Protein AF-A0A8S1WUA6-F1 (afdb_monomer)

Nearest PDB structures (foldseek):
  6dnv-assembly2_B  TM=5.695E-01  e=2.020E-02  Neisseria meningitidis alpha14
  1gyw-assembly1_A  TM=5.043E-01  e=7.644E-03  Mus musculus
  3zy7-assembly1_B  TM=4.186E-01  e=9.380E-03  Mus musculus
  2e9g-assembly1_A  TM=4.384E-01  e=2.126E-02  Homo sapiens
  7von-assembly1_A  TM=4.170E-01  e=2.351E+00  Homo sapiens

Structure (mmCIF, N/CA/C/O backbone):
data_AF-A0A8S1WUA6-F1
#
_entry.id   AF-A0A8S1WUA6-F1
#
loop_
_atom_site.group_PDB
_atom_site.id
_atom_site.type_symbol
_atom_site.label_atom_id
_atom_site.label_alt_id
_atom_site.label_comp_id
_atom_site.label_asym_id
_atom_site.label_entity_id
_atom_site.label_seq_id
_atom_site.pdbx_PDB_ins_code
_atom_site.Cartn_x
_atom_site.Cartn_y
_atom_site.Cartn_z
_atom_site.occupancy
_atom_site.B_iso_or_equiv
_atom_site.auth_seq_id
_atom_site.auth_comp_id
_atom_site.auth_asym_id
_atom_site.auth_atom_id
_atom_site.pdbx_PDB_model_num
ATOM 1 N N . MET A 1 1 ? -24.143 -56.601 34.984 1.00 30.62 1 MET A N 1
ATOM 2 C CA . MET A 1 1 ? -23.018 -55.646 35.072 1.00 30.62 1 MET A CA 1
ATOM 3 C C . MET A 1 1 ? -23.535 -54.354 34.458 1.00 30.62 1 MET A C 1
ATOM 5 O O . MET A 1 1 ? -24.101 -54.433 33.380 1.00 30.62 1 MET A O 1
ATOM 9 N N . GLN A 1 2 ? -23.747 -53.298 35.248 1.00 29.38 2 GLN A N 1
ATOM 10 C CA . GLN A 1 2 ? -22.710 -52.379 35.759 1.00 29.38 2 GLN A CA 1
ATOM 11 C C . GLN A 1 2 ? -22.067 -51.591 34.597 1.00 29.38 2 GLN A C 1
ATOM 13 O O . GLN A 1 2 ? -21.568 -52.233 33.683 1.00 29.38 2 GLN A O 1
ATOM 18 N N . ASN A 1 3 ? -22.032 -50.253 34.576 1.00 25.86 3 ASN A N 1
ATOM 19 C CA . ASN A 1 3 ? -22.476 -49.262 35.574 1.00 25.86 3 ASN A CA 1
ATOM 20 C C . ASN A 1 3 ? -22.729 -47.878 34.922 1.00 25.86 3 ASN A C 1
ATOM 22 O O . ASN A 1 3 ? -21.936 -47.489 34.080 1.00 25.86 3 ASN A O 1
ATOM 26 N N . VAL A 1 4 ? -23.741 -47.145 35.430 1.00 23.66 4 VAL A N 1
ATOM 27 C CA . VAL A 1 4 ? -23.773 -45.671 35.682 1.00 23.66 4 VAL A CA 1
ATOM 28 C C . VAL A 1 4 ? -23.675 -44.714 34.446 1.00 23.66 4 VAL A C 1
ATOM 30 O O . VAL A 1 4 ? -22.695 -44.771 33.724 1.00 23.66 4 VAL A O 1
ATOM 33 N N . ILE A 1 5 ? -24.691 -43.907 34.039 1.00 23.02 5 ILE A N 1
ATOM 34 C CA . ILE A 1 5 ? -25.355 -42.720 34.689 1.00 23.02 5 ILE A CA 1
ATOM 35 C C . ILE A 1 5 ? -24.386 -41.502 34.748 1.00 23.02 5 ILE A C 1
ATOM 37 O O . ILE A 1 5 ? -23.259 -41.713 35.156 1.00 23.02 5 ILE A O 1
ATOM 41 N N . ILE A 1 6 ? -24.657 -40.210 34.459 1.00 26.02 6 ILE A N 1
ATOM 42 C CA . ILE A 1 6 ? -25.750 -39.339 33.917 1.00 26.02 6 ILE A CA 1
ATOM 43 C C . ILE A 1 6 ? -25.057 -37.965 33.603 1.00 26.02 6 ILE A C 1
ATOM 45 O O . ILE A 1 6 ? -24.046 -37.691 34.242 1.00 26.02 6 ILE A O 1
ATOM 49 N N . ASN A 1 7 ? -25.457 -37.041 32.710 1.00 24.53 7 ASN A N 1
ATOM 50 C CA . ASN A 1 7 ? -26.641 -36.866 31.850 1.00 24.53 7 ASN A CA 1
ATOM 51 C C . ASN A 1 7 ? -26.347 -35.942 30.632 1.00 24.53 7 ASN A C 1
ATOM 53 O O . ASN A 1 7 ? -25.248 -35.421 30.509 1.00 24.53 7 ASN A O 1
ATOM 57 N N . ALA A 1 8 ? -27.391 -35.705 29.823 1.00 27.27 8 ALA A N 1
ATOM 58 C CA . ALA A 1 8 ? -27.734 -34.506 29.031 1.00 27.27 8 ALA A CA 1
ATOM 59 C C . ALA A 1 8 ? -26.762 -33.304 28.944 1.00 27.27 8 ALA A C 1
ATOM 61 O O . ALA A 1 8 ? -26.459 -32.666 29.954 1.00 27.27 8 ALA A O 1
ATOM 62 N N . ASP A 1 9 ? -26.498 -32.877 27.703 1.00 28.05 9 ASP A N 1
ATOM 63 C CA . ASP A 1 9 ? -26.135 -31.496 27.372 1.00 28.05 9 ASP A CA 1
ATOM 64 C C . ASP A 1 9 ? -27.189 -30.524 27.932 1.00 28.05 9 ASP A C 1
ATOM 66 O O . ASP A 1 9 ? -28.366 -30.605 27.551 1.00 28.05 9 ASP A O 1
ATOM 70 N N . PRO A 1 10 ? -26.818 -29.572 28.803 1.00 28.06 10 PRO A N 1
ATOM 71 C CA . PRO A 1 10 ? -27.683 -28.453 29.092 1.00 28.06 10 PRO A CA 1
ATOM 72 C C . PRO A 1 10 ? -27.587 -27.481 27.916 1.00 28.06 10 PRO A C 1
ATOM 74 O O . PRO A 1 10 ? -26.693 -26.636 27.856 1.00 28.06 10 PRO A O 1
ATOM 77 N N . TYR A 1 11 ? -28.577 -27.542 27.022 1.00 27.39 11 TYR A N 1
ATOM 78 C CA . TYR A 1 11 ? -29.064 -26.318 26.394 1.00 27.39 11 TYR A CA 1
ATOM 79 C C . TYR A 1 11 ? -29.488 -25.372 27.522 1.00 27.39 11 TYR A C 1
ATOM 81 O O . TYR A 1 11 ? -30.620 -25.414 28.003 1.00 27.39 11 TYR A O 1
ATOM 89 N N . LEU A 1 12 ? -28.556 -24.535 27.972 1.00 25.02 12 LEU A N 1
ATOM 90 C CA . LEU A 1 12 ? -28.868 -23.359 28.761 1.00 25.02 12 LEU A CA 1
ATOM 91 C C . LEU A 1 12 ? -29.471 -22.326 27.810 1.00 25.02 12 LEU A C 1
ATOM 93 O O . LEU A 1 12 ? -28.820 -21.374 27.382 1.00 25.02 12 LEU A O 1
ATOM 97 N N . GLU A 1 13 ? -30.766 -22.506 27.532 1.00 26.58 13 GLU A N 1
ATOM 98 C CA . GLU A 1 13 ? -31.648 -21.346 27.523 1.00 26.58 13 GLU A CA 1
ATOM 99 C C . GLU A 1 13 ? -31.333 -20.561 28.800 1.00 26.58 13 GLU A C 1
ATOM 101 O O . GLU A 1 13 ? -31.572 -21.035 29.915 1.00 26.58 13 GLU A O 1
ATOM 106 N N . TYR A 1 14 ? -30.742 -19.376 28.645 1.00 28.84 14 TYR A N 1
ATOM 107 C CA . TYR A 1 14 ? -30.700 -18.416 29.735 1.00 28.84 14 TYR A CA 1
ATOM 108 C C . TYR A 1 14 ? -32.123 -17.912 29.939 1.00 28.84 14 TYR A C 1
ATOM 110 O O . TYR A 1 14 ? -32.558 -16.927 29.343 1.00 28.84 14 TYR A O 1
ATOM 118 N N . ASP A 1 15 ? -32.849 -18.656 30.765 1.00 31.20 15 ASP A N 1
ATOM 119 C CA . ASP A 1 15 ? -34.168 -18.303 31.242 1.00 31.20 15 ASP A CA 1
ATOM 120 C C . ASP A 1 15 ? -34.090 -16.949 31.964 1.00 31.20 15 ASP A C 1
ATOM 122 O O . ASP A 1 15 ? -33.546 -16.827 33.068 1.00 31.20 15 ASP A O 1
ATOM 126 N N . PHE A 1 16 ? -34.613 -15.908 31.315 1.00 34.88 16 PHE A N 1
ATOM 127 C CA . PHE A 1 16 ? -34.646 -14.545 31.850 1.00 34.88 16 PHE A CA 1
ATOM 128 C C . PHE A 1 16 ? -35.555 -14.426 33.099 1.00 34.88 16 PHE A C 1
ATOM 130 O O . PHE A 1 16 ? -35.530 -13.396 33.778 1.00 34.88 16 PHE A O 1
ATOM 137 N N . ASP A 1 17 ? -36.318 -15.467 33.462 1.00 36.62 17 ASP A N 1
ATOM 138 C CA . ASP A 1 17 ? -37.350 -15.419 34.509 1.00 36.62 17 ASP A CA 1
ATOM 139 C C . ASP A 1 17 ? -36.856 -15.480 35.969 1.00 36.62 17 ASP A C 1
ATOM 141 O O . ASP A 1 17 ? -37.678 -15.399 36.889 1.00 36.62 17 ASP A O 1
ATOM 145 N N . LYS A 1 18 ? -35.542 -15.533 36.241 1.00 38.12 18 LYS A N 1
ATOM 146 C CA . LYS A 1 18 ? -35.005 -15.367 37.616 1.00 38.12 18 LYS A CA 1
ATOM 147 C C . LYS A 1 18 ? -34.599 -13.944 38.001 1.00 38.12 18 LYS A C 1
ATOM 149 O O . LYS A 1 18 ? -34.001 -13.745 39.055 1.00 38.12 18 LYS A O 1
ATOM 154 N N . CYS A 1 19 ? -35.037 -12.951 37.229 1.00 41.47 19 CYS A N 1
ATOM 155 C CA . CYS A 1 19 ? -35.165 -11.576 37.711 1.00 41.47 19 CYS A CA 1
ATOM 156 C C . CYS A 1 19 ? -36.524 -10.980 37.305 1.00 41.47 19 CYS A C 1
ATOM 158 O O . CYS A 1 19 ? -36.606 -10.005 36.557 1.00 41.47 19 CYS A O 1
ATOM 160 N N . LYS A 1 20 ? -37.623 -11.585 37.786 1.00 34.22 20 LYS A N 1
ATOM 161 C CA . LYS A 1 20 ? -38.968 -11.029 37.590 1.00 34.22 20 LYS A CA 1
ATOM 162 C C . LYS A 1 20 ? -39.120 -9.697 38.313 1.00 34.22 20 LYS A C 1
ATOM 164 O O . LYS A 1 20 ? -39.279 -9.639 39.530 1.00 34.22 20 LYS A O 1
ATOM 169 N N . PHE A 1 21 ? -39.143 -8.626 37.526 1.00 39.28 21 PHE A N 1
ATOM 170 C CA . PHE A 1 21 ? -39.659 -7.330 37.944 1.00 39.28 21 PHE A CA 1
ATOM 171 C C . PHE A 1 21 ? -41.183 -7.414 38.095 1.00 39.28 21 PHE A C 1
ATOM 173 O O . PHE A 1 21 ? -41.935 -7.103 37.170 1.00 39.28 21 PHE A O 1
ATOM 180 N N . GLU A 1 22 ? -41.654 -7.856 39.259 1.00 35.84 22 GLU A N 1
ATOM 181 C CA . GLU A 1 22 ? -43.079 -7.806 39.578 1.00 35.84 22 GLU A CA 1
ATOM 182 C C . GLU A 1 22 ? -43.510 -6.356 39.853 1.00 35.84 22 GLU A C 1
ATOM 184 O O . GLU A 1 22 ? -43.130 -5.736 40.847 1.00 35.84 22 GLU A O 1
ATOM 189 N N . ASN A 1 23 ? -44.311 -5.802 38.940 1.00 35.84 23 ASN A N 1
ATOM 190 C CA . ASN A 1 23 ? -44.866 -4.454 39.049 1.00 35.84 23 ASN A CA 1
ATOM 191 C C . ASN A 1 23 ? -45.978 -4.395 40.108 1.00 35.84 23 ASN A C 1
ATOM 193 O O . ASN A 1 23 ? -47.156 -4.596 39.802 1.00 35.84 23 ASN A O 1
ATOM 197 N N . TYR A 1 24 ? -45.626 -4.043 41.343 1.00 37.75 24 TYR A N 1
ATOM 198 C CA . TYR A 1 24 ? -46.603 -3.746 42.391 1.00 37.75 24 TYR A CA 1
ATOM 199 C C . TYR A 1 24 ? -47.052 -2.275 42.353 1.00 37.75 24 TYR A C 1
ATOM 201 O O . TYR A 1 24 ? -46.513 -1.415 43.045 1.00 37.75 24 TYR A O 1
ATOM 209 N N . GLY A 1 25 ? -48.117 -2.009 41.590 1.00 36.50 25 GLY A N 1
ATOM 210 C CA . GLY A 1 25 ? -48.962 -0.819 41.756 1.00 36.50 25 GLY A CA 1
ATOM 211 C C . GLY A 1 25 ? -48.644 0.406 40.887 1.00 36.50 25 GLY A C 1
ATOM 212 O O . GLY A 1 25 ? -47.683 0.456 40.128 1.00 36.50 25 GLY A O 1
ATOM 213 N N . ILE A 1 26 ? -49.516 1.415 41.007 1.00 43.50 26 ILE A N 1
ATOM 214 C CA . ILE A 1 26 ? -49.618 2.602 40.127 1.00 43.50 26 ILE A CA 1
ATOM 215 C C . ILE A 1 26 ? -48.430 3.585 40.266 1.00 43.50 26 ILE A C 1
ATOM 217 O O . ILE A 1 26 ? -48.270 4.485 39.445 1.00 43.50 26 ILE A O 1
ATOM 221 N N . PHE A 1 27 ? -47.554 3.389 41.256 1.00 41.19 27 PHE A N 1
ATOM 222 C CA . PHE A 1 27 ? -46.320 4.156 41.438 1.00 41.19 27 PHE A CA 1
ATOM 223 C C . PHE A 1 27 ? -45.140 3.188 41.583 1.00 41.19 27 PHE A C 1
ATOM 225 O O . PHE A 1 27 ? -44.935 2.608 42.646 1.00 41.19 27 PHE A O 1
ATOM 232 N N . ALA A 1 28 ? -44.397 2.985 40.493 1.00 35.66 28 ALA A N 1
ATOM 233 C CA . ALA A 1 28 ? -43.352 1.969 40.411 1.00 35.66 28 ALA A CA 1
ATOM 234 C C . ALA A 1 28 ? -42.162 2.252 41.349 1.00 35.66 28 ALA A C 1
ATOM 236 O O . ALA A 1 28 ? -41.517 3.298 41.258 1.00 35.66 28 ALA A O 1
ATOM 237 N N . TYR A 1 29 ? -41.822 1.267 42.182 1.00 37.81 29 TYR A N 1
ATOM 238 C CA . TYR A 1 29 ? -40.581 1.204 42.956 1.00 37.81 29 TYR A CA 1
ATOM 239 C C . TYR A 1 29 ? -39.912 -0.160 42.723 1.00 37.81 29 TYR A C 1
ATOM 241 O O . TYR A 1 29 ? -40.578 -1.190 42.778 1.00 37.81 29 TYR A O 1
ATOM 249 N N . GLN A 1 30 ? -38.599 -0.173 42.473 1.00 36.94 30 GLN A N 1
ATOM 250 C CA . GLN A 1 30 ? -37.789 -1.389 42.311 1.00 36.94 30 GLN A CA 1
ATOM 251 C C . GLN A 1 30 ? -36.869 -1.600 43.522 1.00 36.94 30 GLN A C 1
ATOM 253 O O . GLN A 1 30 ? -36.256 -0.651 44.010 1.00 36.94 30 GLN A O 1
ATOM 258 N N . TYR A 1 31 ? -36.713 -2.857 43.945 1.00 36.81 31 TYR A N 1
ATOM 259 C CA . TYR A 1 31 ? -35.700 -3.304 44.906 1.00 36.81 31 TYR A CA 1
ATOM 260 C C . TYR A 1 31 ? -34.967 -4.530 44.341 1.00 36.81 31 TYR A C 1
ATOM 262 O O . TYR A 1 31 ? -35.611 -5.449 43.843 1.00 36.81 31 TYR A O 1
ATOM 270 N N . ASN A 1 32 ? -33.633 -4.558 44.439 1.00 40.50 32 ASN A N 1
ATOM 271 C CA . ASN A 1 32 ? -32.806 -5.678 43.973 1.00 40.50 32 ASN A CA 1
ATOM 272 C C . ASN A 1 32 ? -32.499 -6.666 45.109 1.00 40.50 32 ASN A C 1
ATOM 274 O O . ASN A 1 32 ? -32.081 -6.258 46.192 1.00 40.50 32 ASN A O 1
ATOM 278 N N . LEU A 1 33 ? -32.622 -7.966 44.822 1.00 44.16 33 LEU A N 1
ATOM 279 C CA . LEU A 1 33 ? -32.287 -9.078 45.721 1.00 44.16 33 LEU A CA 1
ATOM 280 C C . LEU A 1 33 ? -31.451 -10.141 44.982 1.00 44.16 33 LEU A C 1
ATOM 282 O O . LEU A 1 33 ? -31.958 -11.191 44.598 1.00 44.16 33 LEU A O 1
ATOM 286 N N . CYS A 1 34 ? -30.152 -9.887 44.802 1.00 43.84 34 CYS A N 1
ATOM 287 C CA . CYS A 1 34 ? -29.194 -10.882 44.300 1.00 43.84 34 CYS A CA 1
ATOM 288 C C . CYS A 1 34 ? -27.909 -10.860 45.140 1.00 43.84 34 CYS A C 1
ATOM 290 O O . CYS A 1 34 ? -27.338 -9.794 45.363 1.00 43.84 34 CYS A O 1
ATOM 292 N N . GLN A 1 35 ? -27.443 -12.030 45.588 1.00 46.53 35 GLN A N 1
ATOM 293 C CA . GLN A 1 35 ? -26.108 -12.187 46.176 1.00 46.53 35 GLN A CA 1
ATOM 294 C C . GLN A 1 35 ? -25.085 -12.453 45.064 1.00 46.53 35 GLN A C 1
ATOM 296 O O . GLN A 1 35 ? -25.367 -13.207 44.135 1.00 46.53 35 GLN A O 1
ATOM 301 N N . ILE A 1 36 ? -23.917 -11.815 45.157 1.00 51.16 36 ILE A N 1
ATOM 302 C CA . ILE A 1 36 ? -22.863 -11.828 44.133 1.00 51.16 36 ILE A CA 1
ATOM 303 C C . ILE A 1 36 ? -21.579 -12.350 44.782 1.00 51.16 36 ILE A C 1
ATOM 305 O O . ILE A 1 36 ? -21.123 -11.770 45.767 1.00 51.16 36 ILE A O 1
ATOM 309 N N . ASN A 1 37 ? -20.987 -13.402 44.215 1.00 53.69 37 ASN A N 1
ATOM 310 C CA . ASN A 1 37 ? -19.706 -13.965 44.647 1.00 53.69 37 ASN A CA 1
ATOM 311 C C . ASN A 1 37 ? -18.632 -13.708 43.581 1.00 53.69 37 ASN A C 1
ATOM 313 O O . ASN A 1 37 ? -18.896 -13.769 42.381 1.00 53.69 37 ASN A O 1
ATOM 317 N N . LYS A 1 38 ? -17.408 -13.405 44.021 1.00 54.59 38 LYS A N 1
ATOM 318 C CA . LYS A 1 38 ? -16.283 -13.077 43.136 1.00 54.59 38 LYS A CA 1
ATOM 319 C C . LYS A 1 38 ? -15.635 -14.365 42.583 1.00 54.59 38 LYS A C 1
ATOM 321 O O . LYS A 1 38 ? -15.336 -15.230 43.400 1.00 54.59 38 LYS A O 1
ATOM 326 N N . PRO A 1 39 ? -15.404 -14.499 41.262 1.00 63.31 39 PRO A N 1
ATOM 327 C CA . PRO A 1 39 ? -14.645 -15.617 40.693 1.00 63.31 39 PRO A CA 1
ATOM 328 C C . PRO A 1 39 ? -13.142 -15.530 41.016 1.00 63.31 39 PRO A C 1
ATOM 330 O O . PRO A 1 39 ? -12.613 -14.442 41.270 1.00 63.31 39 PRO A O 1
ATOM 333 N N . ASP A 1 40 ? -12.463 -16.677 40.986 1.00 63.53 40 ASP A N 1
ATOM 334 C CA . ASP A 1 40 ? -11.039 -16.812 41.318 1.00 63.53 40 ASP A CA 1
ATOM 335 C C . ASP A 1 40 ? -10.114 -16.114 40.307 1.00 63.53 40 ASP A C 1
ATOM 337 O O . ASP A 1 40 ? -10.484 -15.862 39.160 1.00 63.53 40 ASP A O 1
ATOM 341 N N . ASN A 1 41 ? -8.916 -15.737 40.770 1.00 65.81 41 ASN A N 1
ATOM 342 C CA . ASN A 1 41 ? -7.891 -14.970 40.038 1.00 65.81 41 ASN A CA 1
ATOM 343 C C . ASN A 1 41 ? -8.382 -13.666 39.371 1.00 65.81 41 ASN A C 1
ATOM 345 O O . ASN A 1 41 ? -7.683 -13.040 38.572 1.00 65.81 41 ASN A O 1
ATOM 349 N N . CYS A 1 42 ? -9.555 -13.189 39.785 1.00 62.12 42 CYS A N 1
ATOM 350 C CA . CYS A 1 42 ? -10.182 -11.993 39.266 1.00 62.12 42 CYS A CA 1
ATOM 351 C C . CYS A 1 42 ? -9.864 -10.757 40.117 1.00 62.12 42 CYS A C 1
ATOM 353 O O . CYS A 1 42 ? -10.093 -10.743 41.329 1.00 62.12 42 CYS A O 1
ATOM 355 N N . LYS A 1 43 ? -9.433 -9.665 39.484 1.00 62.22 43 LYS A N 1
ATOM 356 C CA . LYS A 1 43 ? -9.240 -8.333 40.082 1.00 62.22 43 LYS A CA 1
ATOM 357 C C . LYS A 1 43 ? -10.583 -7.595 40.174 1.00 62.22 43 LYS A C 1
ATOM 359 O O . LYS A 1 43 ? -10.955 -7.180 41.276 1.00 62.22 43 LYS A O 1
ATOM 364 N N . VAL A 1 44 ? -11.359 -7.546 39.081 1.00 57.69 44 VAL A N 1
ATOM 365 C CA . VAL A 1 44 ? -12.678 -6.873 38.981 1.00 57.69 44 VAL A CA 1
ATOM 366 C C . VAL A 1 44 ? -13.735 -7.791 38.357 1.00 57.69 44 VAL A C 1
ATOM 368 O O . VAL A 1 44 ? -13.535 -8.303 37.259 1.00 57.69 44 VAL A O 1
ATOM 371 N N . SER A 1 45 ? -14.880 -7.953 39.029 1.00 55.50 45 SER A N 1
ATOM 372 C CA . SER A 1 45 ? -15.970 -8.860 38.631 1.00 55.50 45 SER A CA 1
ATOM 373 C C . SER A 1 45 ? -17.344 -8.188 38.635 1.00 55.50 45 SER A C 1
ATOM 375 O O . SER A 1 45 ? -17.630 -7.389 39.529 1.00 55.50 45 SER A O 1
ATOM 377 N N . PHE A 1 46 ? -18.237 -8.606 37.738 1.00 48.25 46 PHE A N 1
ATOM 378 C CA . PHE A 1 46 ? -19.642 -8.191 37.703 1.00 48.25 46 PHE A CA 1
ATOM 379 C C . PHE A 1 46 ? -20.546 -9.429 37.614 1.00 48.25 46 PHE A C 1
ATOM 381 O O . PHE A 1 46 ? -20.389 -10.232 36.705 1.00 48.25 46 PHE A O 1
ATOM 388 N N . VAL A 1 47 ? -21.476 -9.597 38.566 1.00 56.59 47 VAL A N 1
ATOM 389 C CA . VAL A 1 47 ? -22.465 -10.704 38.600 1.00 56.59 47 VAL A CA 1
ATOM 390 C C . VAL A 1 47 ? -21.815 -12.083 38.349 1.00 56.59 47 VAL A C 1
ATOM 392 O O . VAL A 1 47 ? -22.161 -12.804 37.422 1.00 56.59 47 VAL A O 1
ATOM 395 N N . ASN A 1 48 ? -20.828 -12.429 39.183 1.00 55.19 48 ASN A N 1
ATOM 396 C CA . ASN A 1 48 ? -20.016 -13.659 39.135 1.00 55.19 48 ASN A CA 1
ATOM 397 C C . ASN A 1 48 ? -19.117 -13.847 37.889 1.00 55.19 48 ASN A C 1
ATOM 399 O O . ASN A 1 48 ? -18.402 -14.843 37.818 1.00 55.19 48 ASN A O 1
ATOM 403 N N . ILE A 1 49 ? -19.091 -12.904 36.944 1.00 54.16 49 ILE A N 1
ATOM 404 C CA . ILE A 1 49 ? -18.252 -12.948 35.736 1.00 54.16 49 ILE A CA 1
ATOM 405 C C . ILE A 1 49 ? -17.003 -12.084 35.952 1.00 54.16 49 ILE A C 1
ATOM 407 O O . ILE A 1 49 ? -17.109 -10.967 36.475 1.00 54.16 49 ILE A O 1
ATOM 411 N N . CYS A 1 50 ? -15.817 -12.571 35.569 1.00 56.69 50 CYS A N 1
ATOM 412 C CA . CYS A 1 50 ? -14.608 -11.753 35.638 1.00 56.69 50 CYS A CA 1
ATOM 413 C C . CYS A 1 50 ? -14.518 -10.769 34.464 1.00 56.69 50 CYS A C 1
ATOM 415 O O . CYS A 1 50 ? -14.969 -11.059 33.359 1.00 56.69 50 CYS A O 1
ATOM 417 N N . GLN A 1 51 ? -13.965 -9.583 34.713 1.00 64.50 51 GLN A N 1
ATOM 418 C CA . GLN A 1 51 ? -13.745 -8.536 33.706 1.00 64.50 51 GLN A CA 1
ATOM 419 C C . GLN A 1 51 ? -12.277 -8.103 33.629 1.00 64.50 51 GLN A C 1
ATOM 421 O O . GLN A 1 51 ? -11.817 -7.688 32.574 1.00 64.50 51 GLN A O 1
ATOM 426 N N . ILE A 1 52 ? -11.544 -8.182 34.744 1.00 59.12 52 ILE A N 1
ATOM 427 C CA . ILE A 1 52 ? -10.110 -7.877 34.819 1.00 59.12 52 ILE A CA 1
ATOM 428 C C . ILE A 1 52 ? -9.473 -8.915 35.735 1.00 59.12 52 ILE A C 1
ATOM 430 O O . ILE A 1 52 ? -9.918 -9.058 36.876 1.00 59.12 52 ILE A O 1
ATOM 434 N N . CYS A 1 53 ? -8.444 -9.605 35.259 1.00 66.12 53 CYS A N 1
ATOM 435 C CA . CYS A 1 53 ? -7.687 -10.604 36.011 1.00 66.12 53 CYS A CA 1
ATOM 436 C C . CYS A 1 53 ? -6.587 -9.963 36.876 1.00 66.12 53 CYS A C 1
ATOM 438 O O . CYS A 1 53 ? -6.322 -8.762 36.768 1.00 66.12 53 CYS A O 1
ATOM 440 N N . TYR A 1 54 ? -5.985 -10.729 37.790 1.00 69.81 54 TYR A N 1
ATOM 441 C CA . TYR A 1 54 ? -4.732 -10.301 38.422 1.00 69.81 54 TYR A CA 1
ATOM 442 C C . TYR A 1 54 ? -3.582 -10.298 37.409 1.00 69.81 54 TYR A C 1
ATOM 444 O O . TYR A 1 54 ? -3.670 -10.893 36.339 1.00 69.81 54 TYR A O 1
ATOM 452 N N . ASP A 1 55 ? -2.518 -9.582 37.753 1.00 58.53 55 ASP A N 1
ATOM 453 C CA . ASP A 1 55 ? -1.360 -9.406 36.883 1.00 58.53 55 ASP A CA 1
ATOM 454 C C . ASP A 1 55 ? -0.716 -10.795 36.616 1.00 58.53 55 ASP A C 1
ATOM 456 O O . ASP A 1 55 ? -0.655 -11.619 37.532 1.00 58.53 55 ASP A O 1
ATOM 460 N N . ASN A 1 56 ? -0.302 -11.061 35.366 1.00 63.03 56 ASN A N 1
ATOM 461 C CA . ASN A 1 56 ? 0.102 -12.366 34.791 1.00 63.03 56 ASN A CA 1
ATOM 462 C C . ASN A 1 56 ? -1.038 -13.321 34.347 1.00 63.03 56 ASN A C 1
ATOM 464 O O . ASN A 1 56 ? -0.763 -14.484 34.038 1.00 63.03 56 ASN A O 1
ATOM 468 N N . TYR A 1 57 ? -2.294 -12.857 34.289 1.00 67.06 57 TYR A N 1
ATOM 469 C CA . TYR A 1 57 ? -3.444 -13.622 33.778 1.00 67.06 57 TYR A CA 1
ATOM 470 C C . TYR A 1 57 ? -4.236 -12.833 32.718 1.00 67.06 57 TYR A C 1
ATOM 472 O O . TYR A 1 57 ? -4.501 -11.641 32.886 1.00 67.06 57 TYR A O 1
ATOM 480 N N . GLU A 1 58 ? -4.680 -13.506 31.656 1.00 66.50 58 GLU A N 1
ATOM 481 C CA . GLU A 1 58 ? -5.563 -12.984 30.606 1.00 66.50 58 GLU A CA 1
ATOM 482 C C . GLU A 1 58 ? -6.987 -13.558 30.686 1.00 66.50 58 GLU A C 1
ATOM 484 O O . GLU A 1 58 ? -7.251 -14.569 31.339 1.00 66.50 58 GLU A O 1
ATOM 489 N N . LEU A 1 59 ? -7.938 -12.888 30.030 1.00 64.50 59 LEU A N 1
ATOM 490 C CA . LEU A 1 59 ? -9.351 -13.258 30.064 1.00 64.50 59 LEU A CA 1
ATOM 491 C C . LEU A 1 59 ? -9.695 -14.203 28.901 1.00 64.50 59 LEU A C 1
ATOM 493 O O . LEU A 1 59 ? -9.793 -13.784 27.749 1.00 64.50 59 LEU A O 1
ATOM 497 N N . SER A 1 60 ? -9.939 -15.474 29.217 1.00 60.94 60 SER A N 1
ATOM 498 C CA . SER A 1 60 ? -10.417 -16.483 28.267 1.00 60.94 60 SER A CA 1
ATOM 499 C C . SER A 1 60 ? -11.811 -16.144 27.717 1.00 60.94 60 SER A C 1
ATOM 501 O O . SER A 1 60 ?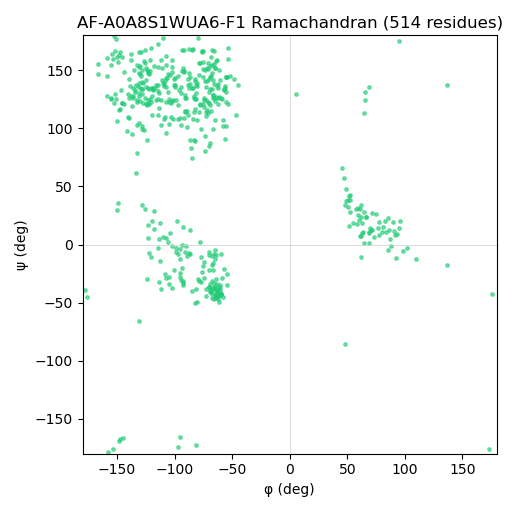 -12.601 -15.461 28.371 1.00 60.94 60 SER A O 1
ATOM 503 N N . GLN A 1 61 ? -12.175 -16.718 26.563 1.00 57.81 61 GLN A N 1
ATOM 504 C CA . GLN A 1 61 ? -13.496 -16.570 25.924 1.00 57.81 61 GLN A CA 1
ATOM 505 C C . GLN A 1 61 ? -14.678 -16.930 26.851 1.00 57.81 61 GLN A C 1
ATOM 507 O O . GLN A 1 61 ? -15.772 -16.390 26.702 1.00 57.81 61 GLN A O 1
ATOM 512 N N . ASN A 1 62 ? -14.448 -17.785 27.855 1.00 56.25 62 ASN A N 1
ATOM 513 C CA . ASN A 1 62 ? -15.434 -18.148 28.880 1.00 56.25 62 ASN A CA 1
ATOM 514 C C . ASN A 1 62 ? -15.464 -17.183 30.092 1.00 56.25 62 ASN A C 1
ATOM 516 O O . ASN A 1 62 ? -16.077 -17.496 31.111 1.00 56.25 62 ASN A O 1
ATOM 520 N N . ASN A 1 63 ? -14.816 -16.015 30.001 1.00 62.19 63 ASN A N 1
ATOM 521 C CA . ASN A 1 63 ? -14.649 -15.011 31.066 1.00 62.19 63 ASN A CA 1
ATOM 522 C C . ASN A 1 63 ? -13.974 -15.541 32.351 1.00 62.19 63 ASN A C 1
ATOM 524 O O . ASN A 1 63 ? -14.245 -15.069 33.460 1.00 62.19 63 ASN A O 1
ATOM 528 N N . LEU A 1 64 ? -13.089 -16.526 32.183 1.00 61.47 64 LEU A N 1
ATOM 529 C CA . LEU A 1 64 ? -12.210 -17.076 33.214 1.00 61.47 64 LEU A CA 1
ATOM 530 C C . LEU A 1 64 ? -10.788 -16.550 33.008 1.00 61.47 64 LEU A C 1
ATOM 532 O O . LEU A 1 64 ? -10.360 -16.368 31.871 1.00 61.47 64 LEU A O 1
ATOM 536 N N . CYS A 1 65 ? -10.059 -16.336 34.099 1.00 68.50 65 CYS A N 1
ATOM 537 C CA . CYS A 1 65 ? -8.670 -15.889 34.054 1.00 68.50 65 CYS A CA 1
ATOM 538 C C . CYS A 1 65 ? -7.726 -17.078 33.840 1.00 68.50 65 CYS A C 1
ATOM 540 O O . CYS A 1 65 ? -7.623 -17.938 34.714 1.00 68.50 65 CYS A O 1
ATOM 542 N N . ILE A 1 66 ? -7.051 -17.115 32.692 1.00 67.62 66 ILE A N 1
ATOM 543 C CA . ILE A 1 66 ? -6.021 -18.103 32.324 1.00 67.62 66 ILE A CA 1
ATOM 544 C C . ILE A 1 66 ? -4.637 -17.427 32.361 1.00 67.62 66 ILE A C 1
ATOM 546 O O . ILE A 1 66 ? -4.585 -16.202 32.266 1.00 67.62 66 ILE A O 1
ATOM 550 N N . PRO A 1 67 ? -3.525 -18.150 32.575 1.00 65.31 67 PRO A N 1
ATOM 551 C CA . PRO A 1 67 ? -2.200 -17.527 32.637 1.00 65.31 67 PRO A CA 1
ATOM 552 C C . PRO A 1 67 ? -1.742 -17.004 31.258 1.00 65.31 67 PRO A C 1
ATOM 554 O O . PRO A 1 67 ? -2.229 -17.463 30.225 1.00 65.31 67 PRO A O 1
ATOM 557 N N . GLN A 1 68 ? -0.870 -15.991 31.252 1.00 67.12 68 GLN A N 1
ATOM 558 C CA . GLN A 1 68 ? -0.402 -15.314 30.032 1.00 67.12 68 GLN A CA 1
ATOM 559 C C . GLN A 1 68 ? 0.862 -15.946 29.452 1.00 67.12 68 GLN A C 1
ATOM 561 O O . GLN A 1 68 ? 1.932 -15.770 30.022 1.00 67.12 68 GLN A O 1
ATOM 566 N N . CYS A 1 69 ? 0.786 -16.533 28.263 1.00 67.25 69 CYS A N 1
ATOM 567 C CA . CYS A 1 69 ? 1.968 -17.118 27.639 1.00 67.25 69 CYS A CA 1
ATOM 568 C C . CYS A 1 69 ? 3.008 -16.083 27.166 1.00 67.25 69 CYS A C 1
ATOM 570 O O . CYS A 1 69 ? 2.639 -15.044 26.615 1.00 67.25 69 CYS A O 1
ATOM 572 N N . GLY A 1 70 ? 4.298 -16.398 27.308 1.00 65.56 70 GLY A N 1
ATOM 573 C CA . GLY A 1 70 ? 5.418 -15.574 26.830 1.00 65.56 70 GLY A CA 1
ATOM 574 C C . GLY A 1 70 ? 5.909 -14.543 27.853 1.00 65.56 70 GLY A C 1
ATOM 575 O O . GLY A 1 70 ? 6.544 -13.555 27.482 1.00 65.56 70 GLY A O 1
ATOM 576 N N . ASN A 1 71 ? 5.601 -14.732 29.138 1.00 69.50 71 ASN A N 1
ATOM 577 C CA . ASN A 1 71 ? 5.994 -13.842 30.234 1.00 69.50 71 ASN A CA 1
ATOM 578 C C . ASN A 1 71 ? 7.264 -14.315 30.986 1.00 69.50 71 ASN A C 1
ATOM 580 O O . ASN A 1 71 ? 7.794 -13.580 31.824 1.00 69.50 71 ASN A O 1
ATOM 584 N N . GLY A 1 72 ? 7.763 -15.520 30.685 1.00 65.75 72 GLY A N 1
ATOM 585 C CA . GLY A 1 72 ? 8.932 -16.149 31.308 1.00 65.75 72 GLY A CA 1
ATOM 586 C C . GLY A 1 72 ? 8.673 -16.891 32.627 1.00 65.75 72 GLY A C 1
ATOM 587 O O . GLY A 1 72 ? 9.633 -17.239 33.319 1.00 65.75 72 GLY A O 1
ATOM 588 N N . ILE A 1 73 ? 7.414 -17.120 33.015 1.00 69.69 73 ILE A N 1
ATOM 589 C CA . ILE A 1 73 ? 7.020 -17.738 34.291 1.00 69.69 73 ILE A CA 1
ATOM 590 C C . ILE A 1 73 ? 6.008 -18.854 34.027 1.00 69.69 73 ILE A C 1
ATOM 592 O O . ILE A 1 73 ? 4.832 -18.577 33.844 1.00 69.69 73 ILE A O 1
ATOM 596 N N . ILE A 1 74 ? 6.448 -20.112 34.118 1.00 66.12 74 ILE A N 1
ATOM 597 C CA . ILE A 1 74 ? 5.579 -21.292 33.965 1.00 66.12 74 ILE A CA 1
ATOM 598 C C . ILE A 1 74 ? 4.612 -21.416 35.159 1.00 66.12 74 ILE A C 1
ATOM 600 O O . ILE A 1 74 ? 5.044 -21.573 36.307 1.00 66.12 74 ILE A O 1
ATOM 604 N N . GLN A 1 75 ? 3.308 -21.388 34.884 1.00 72.31 75 GLN A N 1
ATOM 605 C CA . GLN A 1 75 ? 2.202 -21.520 35.843 1.00 72.31 75 GLN A CA 1
ATOM 606 C C . GLN A 1 75 ? 1.445 -22.858 35.682 1.00 72.31 75 GLN A C 1
ATOM 608 O O . GLN A 1 75 ? 1.746 -23.661 34.805 1.00 72.31 75 GLN A O 1
ATOM 613 N N . GLU A 1 76 ? 0.439 -23.126 36.531 1.00 56.34 76 GLU A N 1
ATOM 614 C CA . GLU A 1 76 ? -0.229 -24.446 36.656 1.00 56.34 76 GLU A CA 1
ATOM 615 C C . GLU A 1 76 ? -0.919 -24.996 35.382 1.00 56.34 76 GLU A C 1
ATOM 617 O O . GLU A 1 76 ? -1.342 -26.153 35.383 1.00 56.34 76 GLU A O 1
ATOM 622 N N . TYR A 1 77 ? -1.025 -24.210 34.303 1.00 61.12 77 TYR A N 1
ATOM 623 C CA . TYR A 1 77 ? -1.646 -24.608 33.029 1.00 61.12 77 TYR A CA 1
ATOM 624 C C . TYR A 1 77 ? -0.723 -24.469 31.803 1.00 61.12 77 TYR A C 1
ATOM 626 O O . TYR A 1 77 ? -1.178 -24.681 30.680 1.00 61.12 77 TYR A O 1
ATOM 634 N N . GLU A 1 78 ? 0.554 -24.132 31.993 1.00 67.31 78 GLU A N 1
ATOM 635 C CA . GLU A 1 78 ? 1.510 -23.872 30.907 1.00 67.31 78 GLU A CA 1
ATOM 636 C C . GLU A 1 78 ? 2.515 -25.027 30.787 1.00 67.31 78 GLU A C 1
ATOM 638 O O . GLU A 1 78 ? 3.027 -25.528 31.789 1.00 67.31 78 GLU A O 1
ATOM 643 N N . ILE A 1 79 ? 2.794 -25.481 29.559 1.00 67.38 79 ILE A N 1
ATOM 644 C CA . ILE A 1 79 ? 3.753 -26.577 29.305 1.00 67.38 79 ILE A CA 1
ATOM 645 C C . ILE A 1 79 ? 5.159 -26.018 29.038 1.00 67.38 79 ILE A C 1
ATOM 647 O O . ILE A 1 79 ? 6.157 -26.639 29.405 1.00 67.38 79 ILE A O 1
ATOM 651 N N . CYS A 1 80 ? 5.228 -24.842 28.419 1.00 68.38 80 CYS A N 1
ATOM 652 C CA . CYS A 1 80 ? 6.440 -24.087 28.141 1.00 68.38 80 CYS A CA 1
ATOM 653 C C . CYS A 1 80 ? 6.126 -22.584 28.159 1.00 68.38 80 CYS A C 1
ATOM 655 O O . CYS A 1 80 ? 4.979 -22.195 27.955 1.00 68.38 80 CYS A O 1
ATOM 657 N N . ASP A 1 81 ? 7.153 -21.767 28.385 1.00 70.00 81 ASP A N 1
ATOM 658 C CA . ASP A 1 81 ? 7.166 -20.318 28.166 1.00 70.00 81 ASP A CA 1
ATOM 659 C C . ASP A 1 81 ? 8.628 -19.929 27.884 1.00 70.00 81 ASP A C 1
ATOM 661 O O . ASP A 1 81 ? 9.515 -20.239 28.685 1.00 70.00 81 ASP A O 1
ATOM 665 N N . ASP A 1 82 ? 8.895 -19.321 26.730 1.00 67.50 82 ASP A N 1
ATOM 666 C CA . ASP A 1 82 ? 10.226 -18.904 26.265 1.00 67.50 82 ASP A CA 1
ATOM 667 C C . ASP A 1 82 ? 10.336 -17.382 26.069 1.00 67.50 82 ASP A C 1
ATOM 669 O O . ASP A 1 82 ? 11.154 -16.892 25.283 1.00 67.50 82 ASP A O 1
ATOM 673 N N . VAL A 1 83 ? 9.548 -16.618 26.840 1.00 71.62 83 VAL A N 1
ATOM 674 C CA . VAL A 1 83 ? 9.548 -15.141 26.870 1.00 71.62 83 VAL A CA 1
ATOM 675 C C . VAL A 1 83 ? 9.120 -14.514 25.530 1.00 71.62 83 VAL A C 1
ATOM 677 O O . VAL A 1 83 ? 9.272 -13.310 25.315 1.00 71.62 83 VAL A O 1
ATOM 680 N N . ASN A 1 84 ? 8.601 -15.313 24.595 1.00 63.88 84 ASN A N 1
ATOM 681 C CA . ASN A 1 84 ? 8.178 -14.833 23.291 1.00 63.88 84 ASN A CA 1
ATOM 682 C C . ASN A 1 84 ? 6.934 -15.591 22.774 1.00 63.88 84 ASN A C 1
ATOM 684 O O . ASN A 1 84 ? 6.167 -16.166 23.545 1.00 63.88 84 ASN A O 1
ATOM 688 N N . SER A 1 85 ? 6.611 -15.447 21.490 1.00 66.25 85 SER A N 1
ATOM 689 C CA . SER A 1 85 ? 5.444 -16.085 20.852 1.00 66.25 85 SER A CA 1
ATOM 690 C C . SER A 1 85 ? 5.705 -16.365 19.369 1.00 66.25 85 SER A C 1
ATOM 692 O O . SER A 1 85 ? 4.794 -16.300 18.537 1.00 66.25 85 SER A O 1
ATOM 694 N N . LEU A 1 86 ? 6.968 -16.605 19.021 1.00 61.88 86 LEU A N 1
ATOM 695 C CA . LEU A 1 86 ? 7.385 -16.969 17.681 1.00 61.88 86 LEU A CA 1
ATOM 696 C C . LEU A 1 86 ? 6.943 -18.401 17.385 1.00 61.88 86 LEU A C 1
ATOM 698 O O . LEU A 1 86 ? 6.744 -19.241 18.258 1.00 61.88 86 LEU A O 1
ATOM 702 N N . GLN A 1 87 ? 6.723 -18.672 16.107 1.00 56.94 87 GLN A N 1
ATOM 703 C CA . GLN A 1 87 ? 6.419 -20.018 15.664 1.00 56.94 87 GLN A CA 1
ATOM 704 C C . GLN A 1 87 ? 7.745 -20.734 15.372 1.00 56.94 87 GLN A C 1
ATOM 706 O O . GLN A 1 87 ? 8.620 -20.155 14.732 1.00 56.94 87 GLN A O 1
ATOM 711 N N . PHE A 1 88 ? 7.857 -21.999 15.791 1.00 61.81 88 PHE A N 1
ATOM 712 C CA . PHE A 1 88 ? 8.951 -22.925 15.465 1.00 61.81 88 PHE A CA 1
ATOM 713 C C . PHE A 1 88 ? 10.298 -22.756 16.210 1.00 61.81 88 PHE A C 1
ATOM 715 O O . PHE A 1 88 ? 11.245 -23.473 15.883 1.00 61.81 88 PHE A O 1
ATOM 722 N N . ASP A 1 89 ? 10.405 -21.903 17.236 1.00 62.28 89 ASP A N 1
ATOM 723 C CA . ASP A 1 89 ? 11.639 -21.712 18.029 1.00 62.28 89 ASP A CA 1
ATOM 724 C C . ASP A 1 89 ? 11.733 -22.604 19.289 1.00 62.28 89 ASP A C 1
ATOM 726 O O . ASP A 1 89 ? 12.820 -23.085 19.636 1.00 62.28 89 ASP A O 1
ATOM 730 N N . GLY A 1 90 ? 10.597 -22.874 19.936 1.00 64.44 90 GLY A N 1
ATOM 731 C CA . GLY A 1 90 ? 10.483 -23.771 21.086 1.00 64.44 90 GLY A CA 1
ATOM 732 C C . GLY A 1 90 ? 9.082 -23.810 21.694 1.00 64.44 90 GLY A C 1
ATOM 733 O O . GLY A 1 90 ? 8.575 -24.900 21.969 1.00 64.44 90 GLY A O 1
ATOM 734 N N . CYS A 1 91 ? 8.413 -22.671 21.853 1.00 68.56 91 CYS A N 1
ATOM 735 C CA . CYS A 1 91 ? 7.094 -22.594 22.474 1.00 68.56 91 CYS A CA 1
ATOM 736 C C . CYS A 1 91 ? 6.140 -21.684 21.697 1.00 68.56 91 CYS A C 1
ATOM 738 O O . CYS A 1 91 ? 6.410 -20.520 21.438 1.00 68.56 91 CYS A O 1
ATOM 740 N N . TYR A 1 92 ? 4.959 -22.201 21.367 1.00 67.50 92 TYR A N 1
ATOM 741 C CA . TYR A 1 92 ? 3.914 -21.426 20.709 1.00 67.50 92 TYR A CA 1
ATOM 742 C C . TYR A 1 92 ? 2.565 -21.720 21.364 1.00 67.50 92 TYR A C 1
ATOM 744 O O . TYR A 1 92 ? 2.178 -22.879 21.507 1.00 67.50 92 TYR A O 1
ATOM 752 N N . GLN A 1 93 ? 1.853 -20.673 21.796 1.00 66.19 93 GLN A N 1
ATOM 753 C CA . GLN A 1 93 ? 0.592 -20.788 22.553 1.00 66.19 93 GLN A CA 1
ATOM 754 C C . GLN A 1 93 ? 0.700 -21.704 23.793 1.00 66.19 93 GLN A C 1
ATOM 756 O O . GLN A 1 93 ? -0.215 -22.466 24.107 1.00 66.19 93 GLN A O 1
ATOM 761 N N . CYS A 1 94 ? 1.837 -21.642 24.494 1.00 65.69 94 CYS A N 1
ATOM 762 C CA . CYS A 1 94 ? 2.155 -22.438 25.687 1.00 65.69 94 CYS A CA 1
ATOM 763 C C . CYS A 1 94 ? 2.136 -23.957 25.458 1.00 65.69 94 CYS A C 1
ATOM 765 O O . CYS A 1 94 ? 1.959 -24.753 26.387 1.00 65.69 94 CYS A O 1
ATOM 767 N N . GLN A 1 95 ? 2.367 -24.351 24.203 1.00 67.31 95 GLN A N 1
ATOM 768 C CA . GLN A 1 95 ? 2.594 -25.715 23.750 1.00 67.31 95 GLN A CA 1
ATOM 769 C C . GLN A 1 95 ? 3.916 -25.796 22.975 1.00 67.31 95 GLN A C 1
ATOM 771 O O . GLN A 1 95 ? 4.369 -24.830 22.364 1.00 67.31 95 GLN A O 1
ATOM 776 N N . ASN A 1 96 ? 4.538 -26.973 22.998 1.00 66.00 96 ASN A N 1
ATOM 777 C CA . ASN A 1 96 ? 5.832 -27.207 22.360 1.00 66.00 96 ASN A CA 1
ATOM 778 C C . ASN A 1 96 ? 5.756 -26.991 20.835 1.00 66.00 96 ASN A C 1
ATOM 780 O O . ASN A 1 96 ? 4.949 -27.630 20.158 1.00 66.00 96 ASN A O 1
ATOM 784 N N . SER A 1 97 ? 6.637 -26.143 20.304 1.00 70.12 97 SER A N 1
ATOM 785 C CA . SER A 1 97 ? 6.784 -25.818 18.879 1.00 70.12 97 SER A CA 1
ATOM 786 C C . SER A 1 97 ? 8.115 -26.353 18.331 1.00 70.12 97 SER A C 1
ATOM 788 O O . SER A 1 97 ? 9.029 -26.652 19.101 1.00 70.12 97 SER A O 1
ATOM 790 N N . CYS A 1 98 ? 8.223 -26.539 17.013 1.00 72.12 98 CYS A N 1
ATOM 791 C CA . CYS A 1 98 ? 9.340 -27.261 16.387 1.00 72.12 98 CYS A CA 1
ATOM 792 C C . CYS A 1 98 ? 9.744 -26.664 15.038 1.00 72.12 98 CYS A C 1
ATOM 794 O O . CYS A 1 98 ? 8.870 -26.232 14.300 1.00 72.12 98 CYS A O 1
ATOM 796 N N . GLN A 1 99 ? 11.029 -26.740 14.684 1.00 73.12 99 GLN A N 1
ATOM 797 C CA . GLN A 1 99 ? 11.581 -26.290 13.396 1.00 73.12 99 GLN A CA 1
ATOM 798 C C . GLN A 1 99 ? 10.796 -26.789 12.165 1.00 73.12 99 GLN A C 1
ATOM 800 O O . GLN A 1 99 ? 10.358 -27.941 12.130 1.00 73.12 99 GLN A O 1
ATOM 805 N N . VAL A 1 100 ? 10.668 -25.942 11.136 1.00 75.88 100 VAL A N 1
ATOM 806 C CA . VAL A 1 100 ? 9.922 -26.231 9.888 1.00 75.88 100 VAL A CA 1
ATOM 807 C C . VAL A 1 100 ? 10.605 -27.329 9.071 1.00 75.88 100 VAL A C 1
ATOM 809 O O . VAL A 1 100 ? 9.956 -28.148 8.424 1.00 75.88 100 VAL A O 1
ATOM 812 N N . GLU A 1 101 ? 11.927 -27.387 9.171 1.00 78.94 101 GLU A N 1
ATOM 813 C CA . GLU A 1 101 ? 12.827 -28.348 8.540 1.00 78.94 101 GLU A CA 1
ATOM 814 C C . GLU A 1 101 ? 12.691 -29.754 9.159 1.00 78.94 101 GLU A C 1
ATOM 816 O O . GLU A 1 101 ? 13.283 -30.720 8.675 1.00 78.94 101 GLU A O 1
ATOM 821 N N . CYS A 1 102 ? 11.910 -29.896 10.236 1.00 80.44 102 CYS A N 1
ATOM 822 C CA . CYS A 1 102 ? 11.734 -31.142 10.962 1.00 80.44 102 CYS A CA 1
ATOM 823 C C . CYS A 1 102 ? 10.548 -31.981 10.452 1.00 80.44 102 CYS A C 1
ATOM 825 O O . CYS A 1 102 ? 9.380 -31.656 10.663 1.00 80.44 102 CYS A O 1
ATOM 827 N N . LEU A 1 103 ? 10.841 -33.155 9.889 1.00 81.06 103 LEU A N 1
ATOM 828 C CA . LEU A 1 103 ? 9.845 -34.154 9.480 1.00 81.06 103 LEU A CA 1
ATOM 829 C C . LEU A 1 103 ? 9.241 -34.948 10.651 1.00 81.06 103 LEU A C 1
ATOM 831 O O . LEU A 1 103 ? 8.167 -35.533 10.504 1.00 81.06 103 LEU A O 1
ATOM 835 N N . GLN A 1 104 ? 9.939 -35.048 11.786 1.00 80.75 104 GLN A N 1
ATOM 836 C CA . GLN A 1 104 ? 9.483 -35.800 12.962 1.00 80.75 104 GLN A CA 1
ATOM 837 C C . GLN A 1 104 ? 9.853 -35.071 14.254 1.00 80.75 104 GLN A C 1
ATOM 839 O O . GLN A 1 104 ? 10.974 -35.220 14.735 1.00 80.75 104 GLN A O 1
ATOM 844 N N . CYS A 1 105 ? 8.915 -34.322 14.837 1.00 76.00 105 CYS A N 1
ATOM 845 C CA . CYS A 1 105 ? 9.117 -33.669 16.131 1.00 76.00 105 CYS A CA 1
ATOM 846 C C . CYS A 1 105 ? 8.364 -34.362 17.274 1.00 76.00 105 CYS A C 1
ATOM 848 O O . CYS A 1 105 ? 7.252 -34.862 17.096 1.00 76.00 105 CYS A O 1
ATOM 850 N N . ASN A 1 106 ? 8.951 -34.330 18.470 1.00 77.69 106 ASN A N 1
ATOM 851 C CA . ASN A 1 106 ? 8.289 -34.639 19.732 1.00 77.69 106 ASN A CA 1
ATOM 852 C C . ASN A 1 106 ? 8.851 -33.718 20.828 1.00 77.69 106 ASN A C 1
ATOM 854 O O . ASN A 1 106 ? 10.049 -33.751 21.082 1.00 77.69 106 ASN A O 1
ATOM 858 N N . ASN A 1 107 ? 7.994 -32.921 21.478 1.00 67.81 107 ASN A N 1
ATOM 859 C CA . ASN A 1 107 ? 8.355 -32.000 22.568 1.00 67.81 107 ASN A CA 1
ATOM 860 C C . ASN A 1 107 ? 9.621 -31.164 22.287 1.00 67.81 107 ASN A C 1
ATOM 862 O O . ASN A 1 107 ? 10.640 -31.358 22.943 1.00 67.81 107 ASN A O 1
ATOM 866 N N . THR A 1 108 ? 9.534 -30.273 21.290 1.00 68.94 108 THR A N 1
ATOM 867 C CA . THR A 1 108 ? 10.597 -29.364 20.785 1.00 68.94 108 THR A CA 1
ATOM 868 C C . THR A 1 108 ? 11.845 -30.032 20.197 1.00 68.94 108 THR A C 1
ATOM 870 O O . THR A 1 108 ? 12.640 -29.371 19.534 1.00 68.94 108 THR A O 1
ATOM 873 N N . GLN A 1 109 ? 12.000 -31.347 20.362 1.00 78.81 109 GLN A N 1
ATOM 874 C CA . GLN A 1 109 ? 13.096 -32.127 19.801 1.00 78.81 109 GLN A CA 1
ATOM 875 C C . GLN A 1 109 ? 12.733 -32.674 18.421 1.00 78.81 109 GLN A C 1
ATOM 877 O O . GLN A 1 109 ? 11.733 -33.380 18.255 1.00 78.81 109 GLN A O 1
ATOM 882 N N . CYS A 1 110 ? 13.583 -32.393 17.437 1.00 80.81 110 CYS A N 1
ATOM 883 C CA . CYS A 1 110 ? 13.533 -33.036 16.138 1.00 80.81 110 CYS A CA 1
ATOM 884 C C . CYS A 1 110 ? 14.240 -34.400 16.152 1.00 80.81 110 CYS A C 1
ATOM 886 O O . CYS A 1 110 ? 15.287 -34.573 16.773 1.00 80.81 110 CYS A O 1
ATOM 888 N N . PHE A 1 111 ? 13.676 -35.365 15.427 1.00 84.12 111 PHE A N 1
ATOM 889 C CA . PHE A 1 111 ? 14.195 -36.728 15.266 1.00 84.12 111 PHE A CA 1
ATOM 890 C C . PHE A 1 111 ? 14.497 -37.087 13.805 1.00 84.12 111 PHE A C 1
ATOM 892 O O . PHE A 1 111 ? 15.123 -38.114 13.546 1.00 84.12 111 PHE A O 1
ATOM 899 N N . LYS A 1 112 ? 14.064 -36.256 12.848 1.00 85.62 112 LYS A N 1
ATOM 900 C CA . LYS A 1 112 ? 14.372 -36.399 11.422 1.00 85.62 112 LYS A CA 1
ATOM 901 C C . LYS A 1 112 ? 14.184 -35.066 10.697 1.00 85.62 112 LYS A C 1
ATOM 903 O O . LYS A 1 112 ? 13.096 -34.503 10.777 1.00 85.62 112 LYS A O 1
ATOM 908 N N . CYS A 1 113 ? 15.190 -34.628 9.950 1.00 85.62 113 CYS A N 1
ATOM 909 C CA . CYS A 1 113 ? 15.141 -33.423 9.120 1.00 85.62 113 CYS A CA 1
ATOM 910 C C . CYS A 1 113 ? 14.720 -33.725 7.670 1.00 85.62 113 CYS A C 1
ATOM 912 O O . CYS A 1 113 ? 14.658 -34.892 7.259 1.00 85.62 113 CYS A O 1
ATOM 914 N N . ILE A 1 114 ? 14.405 -32.674 6.912 1.00 84.62 114 ILE A N 1
ATOM 915 C CA . ILE A 1 114 ? 14.311 -32.705 5.446 1.00 84.62 114 ILE A CA 1
ATOM 916 C C . ILE A 1 114 ? 15.685 -32.972 4.803 1.00 84.62 114 ILE A C 1
ATOM 918 O O . ILE A 1 114 ? 16.720 -32.936 5.464 1.00 84.62 114 ILE A O 1
ATOM 922 N N . GLU A 1 115 ? 15.684 -33.295 3.511 1.00 81.94 115 GLU A N 1
ATOM 923 C CA . GLU A 1 115 ? 16.906 -33.555 2.743 1.00 81.94 115 GLU A CA 1
ATOM 924 C C . GLU A 1 115 ? 17.787 -32.293 2.670 1.00 81.94 115 GLU A C 1
ATOM 926 O O . GLU A 1 115 ? 17.272 -31.187 2.496 1.00 81.94 115 GLU A O 1
ATOM 931 N N . GLY A 1 116 ? 19.098 -32.470 2.862 1.00 77.88 116 GLY A N 1
ATOM 932 C CA . GLY A 1 116 ? 20.075 -31.381 2.962 1.00 77.88 116 GLY A CA 1
ATOM 933 C C . GLY A 1 116 ? 20.290 -30.794 4.363 1.00 77.88 116 GLY A C 1
ATOM 934 O O . GLY A 1 116 ? 21.102 -29.901 4.497 1.00 77.88 116 GLY A O 1
ATOM 935 N N . TRP A 1 117 ? 19.590 -31.252 5.408 1.00 85.19 117 TRP A N 1
ATOM 936 C CA . TRP A 1 117 ? 19.738 -30.695 6.764 1.00 85.19 117 TRP A CA 1
ATOM 937 C C . TRP A 1 117 ? 20.209 -31.748 7.777 1.00 85.19 117 TRP A C 1
ATOM 939 O O . TRP A 1 117 ? 19.563 -32.791 7.943 1.00 85.19 117 TRP A O 1
ATOM 949 N N . ASN A 1 118 ? 21.275 -31.450 8.524 1.00 84.38 118 ASN A N 1
ATOM 950 C CA . ASN A 1 118 ? 21.836 -32.341 9.540 1.00 84.38 118 ASN A CA 1
ATOM 951 C C . ASN A 1 118 ? 21.104 -32.254 10.880 1.00 84.38 118 ASN A C 1
ATOM 953 O O . ASN A 1 118 ? 20.729 -31.182 11.356 1.00 84.38 118 ASN A O 1
ATOM 957 N N . LEU A 1 119 ? 20.920 -33.412 11.526 1.00 85.56 119 LEU A N 1
ATOM 958 C CA . LEU A 1 119 ? 20.272 -33.509 12.834 1.00 85.56 119 LEU A CA 1
ATOM 959 C C . LEU A 1 119 ? 21.306 -33.507 13.967 1.00 85.56 119 LEU A C 1
ATOM 961 O O . LEU A 1 119 ? 21.896 -34.540 14.291 1.00 85.56 119 LEU A O 1
ATOM 965 N N . ILE A 1 120 ? 21.455 -32.366 14.635 1.00 83.06 120 ILE A N 1
ATOM 966 C CA . ILE A 1 120 ? 22.452 -32.136 15.685 1.00 83.06 120 ILE A CA 1
ATOM 967 C C . ILE A 1 120 ? 21.750 -31.652 16.945 1.00 83.06 120 ILE A C 1
ATOM 969 O O . ILE A 1 120 ? 20.995 -30.686 16.922 1.00 83.06 120 ILE A O 1
ATOM 973 N N . ASN A 1 121 ? 21.991 -32.322 18.076 1.00 83.44 121 ASN A N 1
ATOM 974 C CA . ASN A 1 121 ? 21.375 -31.985 19.367 1.00 83.44 121 ASN A CA 1
ATOM 975 C C . ASN A 1 121 ? 19.836 -31.838 19.300 1.00 83.44 121 ASN A C 1
ATOM 977 O O . ASN A 1 121 ? 19.260 -30.971 19.956 1.00 83.44 121 ASN A O 1
ATOM 981 N N . PHE A 1 122 ? 19.178 -32.699 18.512 1.00 79.75 122 PHE A N 1
ATOM 982 C CA . PHE A 1 122 ? 17.736 -32.664 18.217 1.00 79.75 122 PHE A CA 1
ATOM 983 C C . PHE A 1 122 ? 17.246 -31.395 17.493 1.00 79.75 122 PHE A C 1
ATOM 985 O O . PHE A 1 122 ? 16.060 -31.072 17.555 1.00 79.75 122 PHE A O 1
ATOM 992 N N . LYS A 1 123 ? 18.131 -30.690 16.783 1.00 79.06 123 LYS A N 1
ATOM 993 C CA . LYS A 1 123 ? 17.800 -29.584 15.879 1.00 79.06 123 LYS A CA 1
ATOM 994 C C . LYS A 1 123 ? 18.283 -29.882 14.465 1.00 79.06 123 LYS A C 1
ATOM 996 O O . LYS A 1 123 ? 19.287 -30.567 14.294 1.00 79.06 123 LYS A O 1
ATOM 1001 N N . CYS A 1 124 ? 17.567 -29.366 13.475 1.00 83.38 124 CYS A N 1
ATOM 1002 C CA . CYS A 1 124 ? 18.019 -29.341 12.090 1.00 83.38 124 CYS A CA 1
ATOM 1003 C C . CYS A 1 124 ? 18.928 -28.126 11.894 1.00 83.38 124 CYS A C 1
ATOM 1005 O O . CYS A 1 124 ? 18.539 -27.009 12.243 1.00 83.38 124 CYS A O 1
ATOM 1007 N N . ILE A 1 125 ? 20.135 -28.354 11.387 1.00 82.62 125 ILE A N 1
ATOM 1008 C CA . ILE A 1 125 ? 21.164 -27.341 11.139 1.00 82.62 125 ILE A CA 1
ATOM 1009 C C . ILE A 1 125 ? 21.723 -27.594 9.731 1.00 82.62 125 ILE A C 1
ATOM 1011 O O . ILE A 1 125 ? 21.911 -28.750 9.357 1.00 82.62 125 ILE A O 1
ATOM 1015 N N . ALA A 1 126 ? 21.939 -26.532 8.956 1.00 83.12 126 ALA A N 1
ATOM 1016 C CA . ALA A 1 126 ? 22.741 -26.584 7.734 1.00 83.12 126 ALA A CA 1
ATOM 1017 C C . ALA A 1 126 ? 24.221 -26.473 8.137 1.00 83.12 126 ALA A C 1
ATOM 1019 O O . ALA A 1 126 ? 24.573 -25.563 8.897 1.00 83.12 126 ALA A O 1
ATOM 1020 N N . GLU A 1 127 ? 25.049 -27.423 7.714 1.00 80.38 127 GLU A N 1
ATOM 1021 C CA . GLU A 1 127 ? 26.477 -27.481 8.031 1.00 80.38 127 GLU A CA 1
ATOM 1022 C C . GLU A 1 127 ? 27.286 -27.452 6.746 1.00 80.38 127 GLU A C 1
ATOM 1024 O O . GLU A 1 127 ? 27.158 -28.354 5.930 1.00 80.38 127 GLU A O 1
ATOM 1029 N N . CYS A 1 128 ? 28.180 -26.473 6.636 1.00 81.50 128 CYS A N 1
ATOM 1030 C CA . CYS A 1 128 ? 29.060 -26.380 5.487 1.00 81.50 128 CYS A CA 1
ATOM 1031 C C . CYS A 1 128 ? 30.154 -27.452 5.502 1.00 81.50 128 CYS A C 1
ATOM 1033 O O . CYS A 1 128 ? 30.803 -27.668 6.533 1.00 81.50 128 CYS A O 1
ATOM 1035 N N . GLY A 1 129 ? 30.382 -28.073 4.350 1.00 77.56 129 GLY A N 1
ATOM 1036 C CA . GLY A 1 129 ? 31.375 -29.117 4.129 1.00 77.56 129 GLY A CA 1
ATOM 1037 C C . GLY A 1 129 ? 30.885 -30.528 4.474 1.00 77.56 129 GLY A C 1
ATOM 1038 O O . GLY A 1 129 ? 31.710 -31.400 4.761 1.00 77.56 129 GLY A O 1
ATOM 1039 N N . ASP A 1 130 ? 29.573 -30.782 4.476 1.00 81.56 130 ASP A N 1
ATOM 1040 C CA . ASP A 1 130 ? 28.980 -32.093 4.784 1.00 81.56 130 ASP A CA 1
ATOM 1041 C C . ASP A 1 130 ? 28.670 -32.959 3.537 1.00 81.56 130 ASP A C 1
ATOM 1043 O O . ASP A 1 130 ? 28.460 -34.176 3.644 1.00 81.56 130 ASP A O 1
ATOM 1047 N N . GLY A 1 131 ? 28.725 -32.358 2.346 1.00 80.31 131 GLY A N 1
ATOM 1048 C CA . GLY A 1 131 ? 28.433 -32.955 1.042 1.00 80.31 131 GLY A CA 1
ATOM 1049 C C . GLY A 1 131 ? 26.987 -32.819 0.558 1.00 80.31 131 GLY A C 1
ATOM 1050 O O . GLY A 1 131 ? 26.633 -33.464 -0.438 1.00 80.31 131 GLY A O 1
ATOM 1051 N N . LEU A 1 132 ? 26.144 -32.045 1.240 1.00 82.75 132 LEU A N 1
ATOM 1052 C CA . LEU A 1 132 ? 24.725 -31.837 0.961 1.00 82.75 132 LEU A CA 1
ATOM 1053 C C . LEU A 1 132 ? 24.405 -30.333 0.924 1.00 82.75 132 LEU A C 1
ATOM 1055 O O . LEU A 1 132 ? 25.070 -29.528 1.548 1.00 82.75 132 LEU A O 1
ATOM 1059 N N . VAL A 1 133 ? 23.355 -29.948 0.191 1.00 83.25 133 VAL A N 1
ATOM 1060 C CA . VAL A 1 133 ? 22.886 -28.550 0.154 1.00 83.25 133 VAL A CA 1
ATOM 1061 C C . VAL A 1 133 ? 21.504 -28.458 0.795 1.00 83.25 133 VAL A C 1
ATOM 1063 O O . VAL A 1 133 ? 20.529 -29.039 0.300 1.00 83.25 133 VAL A O 1
ATOM 1066 N N . ALA A 1 134 ? 21.410 -27.711 1.889 1.00 81.81 134 ALA A N 1
ATOM 1067 C CA . ALA A 1 134 ? 20.217 -27.464 2.680 1.00 81.81 134 ALA A CA 1
ATOM 1068 C C . ALA A 1 134 ? 19.180 -26.649 1.900 1.00 81.81 134 ALA A C 1
ATOM 1070 O O . ALA A 1 134 ? 19.223 -25.417 1.822 1.00 81.81 134 ALA A O 1
ATOM 1071 N N . LEU A 1 135 ? 18.182 -27.347 1.352 1.00 69.12 135 LEU A N 1
ATOM 1072 C CA . LEU A 1 135 ? 17.072 -26.732 0.624 1.00 69.12 135 LEU A CA 1
ATOM 1073 C C . LEU A 1 135 ? 16.342 -25.691 1.492 1.00 69.12 135 LEU A C 1
ATOM 1075 O O . LEU A 1 135 ? 16.012 -25.954 2.650 1.00 69.12 135 LEU A O 1
ATOM 1079 N N . ASN A 1 136 ? 16.052 -24.529 0.894 1.00 67.31 136 ASN A N 1
ATOM 1080 C CA . ASN A 1 136 ? 15.471 -23.332 1.526 1.00 67.31 136 ASN A CA 1
ATOM 1081 C C . ASN A 1 136 ? 16.327 -22.669 2.631 1.00 67.31 136 ASN A C 1
ATOM 1083 O O . ASN A 1 136 ? 15.795 -21.874 3.407 1.00 67.31 136 ASN A O 1
ATOM 1087 N N . SER A 1 137 ? 17.630 -22.953 2.699 1.00 75.62 137 SER A N 1
ATOM 1088 C CA . SER A 1 137 ? 18.571 -22.252 3.585 1.00 75.62 137 SER A CA 1
ATOM 1089 C C . SER A 1 137 ? 19.303 -21.092 2.868 1.00 75.62 137 SER A C 1
ATOM 1091 O O . SER A 1 137 ? 18.880 -20.640 1.803 1.00 75.62 137 SER A O 1
ATOM 1093 N N . GLN A 1 138 ? 20.387 -20.581 3.469 1.00 75.62 138 GLN A N 1
ATOM 1094 C CA . GLN A 1 138 ? 21.313 -19.617 2.848 1.00 75.62 138 GLN A CA 1
ATOM 1095 C C . GLN A 1 138 ? 22.525 -20.285 2.165 1.00 75.62 138 GLN A C 1
ATOM 1097 O O . GLN A 1 138 ? 23.362 -19.585 1.601 1.00 75.62 138 GLN A O 1
ATOM 1102 N N . GLU A 1 139 ? 22.607 -21.614 2.217 1.00 82.56 139 GLU A N 1
ATOM 1103 C CA . GLU A 1 139 ? 23.645 -22.449 1.613 1.00 82.56 139 GLU A CA 1
ATOM 1104 C C . GLU A 1 139 ? 23.451 -22.539 0.098 1.00 82.56 139 GLU A C 1
ATOM 1106 O O . GLU A 1 139 ? 22.372 -22.890 -0.388 1.00 82.56 139 GLU A O 1
ATOM 1111 N N . GLN A 1 140 ? 24.484 -22.175 -0.660 1.00 80.19 140 GLN A N 1
ATOM 1112 C CA . GLN A 1 140 ? 24.442 -22.157 -2.126 1.00 80.19 140 GLN A CA 1
ATOM 1113 C C . GLN A 1 140 ? 25.207 -23.331 -2.742 1.00 80.19 140 GLN A C 1
ATOM 1115 O O . GLN A 1 140 ? 24.869 -23.773 -3.841 1.00 80.19 140 GLN A O 1
ATOM 1120 N N . CYS A 1 141 ? 26.217 -23.825 -2.031 1.00 81.81 141 CYS A N 1
ATOM 1121 C CA . CYS A 1 141 ? 27.116 -24.891 -2.440 1.00 81.81 141 CYS A CA 1
ATOM 1122 C C . CYS A 1 141 ? 27.602 -25.667 -1.218 1.00 81.81 141 CYS A C 1
ATOM 1124 O O . CYS A 1 141 ? 27.556 -25.148 -0.108 1.00 81.81 141 CYS A O 1
ATOM 1126 N N . ASP A 1 142 ? 28.097 -26.874 -1.469 1.00 83.69 142 ASP A N 1
ATOM 1127 C CA . ASP A 1 142 ? 28.883 -27.668 -0.534 1.00 83.69 142 ASP A CA 1
ATOM 1128 C C . ASP A 1 142 ? 29.822 -28.566 -1.358 1.00 83.69 142 ASP A C 1
ATOM 1130 O O . ASP A 1 142 ? 29.375 -29.224 -2.307 1.00 83.69 142 ASP A O 1
ATOM 1134 N N . ASP A 1 143 ? 31.116 -28.569 -1.038 1.00 81.25 143 ASP A N 1
ATOM 1135 C CA . ASP A 1 143 ? 32.142 -29.383 -1.702 1.00 81.25 143 ASP A CA 1
ATOM 1136 C C . ASP A 1 143 ? 32.867 -30.360 -0.752 1.00 81.25 143 ASP A C 1
ATOM 1138 O O . ASP A 1 143 ? 33.923 -30.901 -1.089 1.00 81.25 143 ASP A O 1
ATOM 1142 N N . GLN A 1 144 ? 32.250 -30.664 0.396 1.00 84.62 144 GLN A N 1
ATOM 1143 C CA . GLN A 1 144 ? 32.760 -31.523 1.474 1.00 84.62 144 GLN A CA 1
ATOM 1144 C C . GLN A 1 144 ? 33.934 -30.928 2.270 1.00 84.62 144 GLN A C 1
ATOM 1146 O O . GLN A 1 144 ? 34.605 -31.664 3.006 1.00 84.62 144 GLN A O 1
ATOM 1151 N N . ASN A 1 145 ? 34.199 -29.621 2.145 1.00 80.69 145 ASN A N 1
ATOM 1152 C CA . ASN A 1 145 ? 35.180 -28.926 2.971 1.00 80.69 145 ASN A CA 1
ATOM 1153 C C . ASN A 1 145 ? 34.820 -27.442 3.251 1.00 80.69 145 ASN A C 1
ATOM 1155 O O . ASN A 1 145 ? 33.673 -27.046 3.088 1.00 80.69 145 ASN A O 1
ATOM 1159 N N . ASP A 1 146 ? 35.767 -26.679 3.809 1.00 80.25 146 ASP A N 1
ATOM 1160 C CA . ASP A 1 146 ? 35.650 -25.239 4.143 1.00 80.25 146 ASP A CA 1
ATOM 1161 C C . ASP A 1 146 ? 37.044 -24.571 4.017 1.00 80.25 146 ASP A C 1
ATOM 1163 O O . ASP A 1 146 ? 37.467 -23.749 4.837 1.00 80.25 146 ASP A O 1
ATOM 1167 N N . GLU A 1 147 ? 37.839 -25.021 3.037 1.00 81.25 147 GLU A N 1
ATOM 1168 C CA . GLU A 1 147 ? 39.028 -24.307 2.565 1.00 81.25 147 GLU A CA 1
ATOM 1169 C C . GLU A 1 147 ? 38.600 -23.177 1.606 1.00 81.25 147 GLU A C 1
ATOM 1171 O O . GLU A 1 147 ? 37.420 -22.924 1.401 1.00 81.25 147 GLU A O 1
ATOM 1176 N N . SER A 1 148 ? 39.558 -22.394 1.107 1.00 80.62 148 SER A N 1
ATOM 1177 C CA . SER A 1 148 ? 39.260 -21.255 0.228 1.00 80.62 148 SER A CA 1
ATOM 1178 C C . SER A 1 148 ? 40.127 -21.291 -1.019 1.00 80.62 148 SER A C 1
ATOM 1180 O O . SER A 1 148 ? 41.322 -21.611 -0.962 1.00 80.62 148 SER A O 1
ATOM 1182 N N . ASN A 1 149 ? 39.560 -20.815 -2.120 1.00 74.19 149 ASN A N 1
ATOM 1183 C CA . ASN A 1 149 ? 40.025 -20.875 -3.504 1.00 74.19 149 ASN A CA 1
ATOM 1184 C C . ASN A 1 149 ? 39.960 -22.273 -4.157 1.00 74.19 149 ASN A C 1
ATOM 1186 O O . ASN A 1 149 ? 40.739 -22.543 -5.079 1.00 74.19 149 ASN A O 1
ATOM 1190 N N . ASP A 1 150 ? 39.055 -23.151 -3.721 1.00 76.44 150 ASP A N 1
ATOM 1191 C CA . ASP A 1 150 ? 38.727 -24.422 -4.390 1.00 76.44 150 ASP A CA 1
ATOM 1192 C C . ASP A 1 150 ? 37.303 -24.473 -4.974 1.00 76.44 150 ASP A C 1
ATOM 1194 O O . ASP A 1 150 ? 37.056 -25.282 -5.876 1.00 76.44 150 ASP A O 1
ATOM 1198 N N . GLY A 1 151 ? 36.427 -23.536 -4.594 1.00 74.62 151 GLY A N 1
ATOM 1199 C CA . GLY A 1 151 ? 35.172 -23.258 -5.298 1.00 74.62 151 GLY A CA 1
ATOM 1200 C C . GLY A 1 151 ? 33.954 -23.050 -4.400 1.00 74.62 151 GLY A C 1
ATOM 1201 O O . GLY A 1 151 ? 32.968 -22.469 -4.867 1.00 74.62 151 GLY A O 1
ATOM 1202 N N . CYS A 1 152 ? 34.000 -23.471 -3.136 1.00 82.69 152 CYS A N 1
ATOM 1203 C CA . CYS A 1 152 ? 32.931 -23.248 -2.168 1.00 82.69 152 CYS A CA 1
ATOM 1204 C C . CYS A 1 152 ? 33.497 -22.909 -0.783 1.00 82.69 152 CYS A C 1
ATOM 1206 O O . CYS A 1 152 ? 34.009 -23.771 -0.083 1.00 82.69 152 CYS A O 1
ATOM 1208 N N . TYR A 1 153 ? 33.338 -21.657 -0.350 1.00 83.12 153 TYR A N 1
ATOM 1209 C CA . TYR A 1 153 ? 33.815 -21.191 0.956 1.00 83.12 153 TYR A CA 1
ATOM 1210 C C . TYR A 1 153 ? 32.709 -20.439 1.701 1.00 83.12 153 TYR A C 1
ATOM 1212 O O . TYR A 1 153 ? 31.940 -19.690 1.088 1.00 83.12 153 TYR A O 1
ATOM 1220 N N . GLU A 1 154 ? 32.578 -20.656 3.017 1.00 80.88 154 GLU A N 1
ATOM 1221 C CA . GLU A 1 154 ? 31.434 -20.174 3.815 1.00 80.88 154 GLU A CA 1
ATOM 1222 C C . GLU A 1 154 ? 30.066 -20.488 3.154 1.00 80.88 154 GLU A C 1
ATOM 1224 O O . GLU A 1 154 ? 29.109 -19.705 3.233 1.00 80.88 154 GLU A O 1
ATOM 1229 N N . CYS A 1 155 ? 29.983 -21.635 2.471 1.00 79.25 155 CYS A N 1
ATOM 1230 C CA . CYS A 1 155 ? 28.807 -22.141 1.757 1.00 79.25 155 CYS A CA 1
ATOM 1231 C C . CYS A 1 155 ? 28.259 -21.234 0.646 1.00 79.25 155 CYS A C 1
ATOM 1233 O O . CYS A 1 155 ? 27.056 -21.209 0.344 1.00 79.25 155 CYS A O 1
ATOM 1235 N N . LYS A 1 156 ? 29.170 -20.496 0.005 1.00 82.50 156 LYS A N 1
ATOM 1236 C CA . LYS A 1 156 ? 28.931 -19.676 -1.187 1.00 82.50 156 LYS A CA 1
ATOM 1237 C C . LYS A 1 156 ? 29.960 -20.011 -2.255 1.00 82.50 156 LYS A C 1
ATOM 1239 O O . LYS A 1 156 ? 31.118 -20.277 -1.945 1.00 82.50 156 LYS A O 1
ATOM 1244 N N . PHE A 1 157 ? 29.533 -19.964 -3.515 1.00 82.06 157 PHE A N 1
ATOM 1245 C CA . PHE A 1 157 ? 30.434 -20.218 -4.632 1.00 82.06 157 PHE A CA 1
ATOM 1246 C C . PHE A 1 157 ? 31.533 -19.147 -4.686 1.00 82.06 157 PHE A C 1
ATOM 1248 O O . PHE A 1 157 ? 31.242 -17.948 -4.737 1.00 82.06 157 PHE A O 1
ATOM 1255 N N . GLU A 1 158 ? 32.791 -19.576 -4.710 1.00 79.69 158 GLU A N 1
ATOM 1256 C CA . GLU A 1 158 ? 33.946 -18.698 -4.893 1.00 79.69 158 GLU A CA 1
ATOM 1257 C C . GLU A 1 158 ? 34.157 -18.421 -6.380 1.00 79.69 158 GLU A C 1
ATOM 1259 O O . GLU A 1 158 ? 34.848 -19.145 -7.095 1.00 79.69 158 GLU A O 1
ATOM 1264 N N . CYS A 1 159 ? 33.507 -17.369 -6.865 1.00 78.75 159 CYS A N 1
ATOM 1265 C CA . CYS A 1 159 ? 33.531 -17.031 -8.279 1.00 78.75 159 CYS A CA 1
ATOM 1266 C C . CYS A 1 159 ? 34.856 -16.398 -8.734 1.00 78.75 159 CYS A C 1
ATOM 1268 O O . CYS A 1 159 ? 35.520 -15.684 -7.982 1.00 78.75 159 CYS A O 1
ATOM 1270 N N . ASP A 1 160 ? 35.183 -16.609 -10.014 1.00 72.56 160 ASP A N 1
ATOM 1271 C CA . ASP A 1 160 ? 36.361 -16.048 -10.684 1.00 72.56 160 ASP A CA 1
ATOM 1272 C C . ASP A 1 160 ? 36.480 -14.516 -10.556 1.00 72.56 160 ASP A C 1
ATOM 1274 O O . ASP A 1 160 ? 35.505 -13.792 -10.333 1.00 72.56 160 ASP A O 1
ATOM 1278 N N . LEU A 1 161 ? 37.696 -13.993 -10.756 1.00 70.88 161 LEU A N 1
ATOM 1279 C CA . LEU A 1 161 ? 37.971 -12.558 -10.651 1.00 70.88 161 LEU A CA 1
ATOM 1280 C C . LEU A 1 161 ? 37.044 -11.738 -11.573 1.00 70.88 161 LEU A C 1
ATOM 1282 O O . LEU A 1 161 ? 36.912 -12.022 -12.762 1.00 70.88 161 LEU A O 1
ATOM 1286 N N . ASN A 1 162 ? 36.434 -10.690 -11.016 1.00 75.31 162 ASN A N 1
ATOM 1287 C CA . ASN A 1 162 ? 35.410 -9.845 -11.648 1.00 75.31 162 ASN A CA 1
ATOM 1288 C C . ASN A 1 162 ? 34.050 -10.532 -11.901 1.00 75.31 162 ASN A C 1
ATOM 1290 O O . ASN A 1 162 ? 33.178 -9.925 -12.523 1.00 75.31 162 ASN A O 1
ATOM 1294 N N . CYS A 1 163 ? 33.812 -11.735 -11.376 1.00 81.88 163 CYS A N 1
ATOM 1295 C CA . CYS A 1 163 ? 32.487 -12.350 -11.325 1.00 81.88 163 CYS A CA 1
ATOM 1296 C C . CYS A 1 163 ? 31.728 -11.957 -10.038 1.00 81.88 163 CYS A C 1
ATOM 1298 O O . CYS A 1 163 ? 32.322 -11.827 -8.970 1.00 81.88 163 CYS A O 1
ATOM 1300 N N . LEU A 1 164 ? 30.411 -11.744 -10.136 1.00 79.75 164 LEU A N 1
ATOM 1301 C CA . LEU A 1 164 ? 29.503 -11.509 -8.999 1.00 79.75 164 LEU A CA 1
ATOM 1302 C C . LEU A 1 164 ? 28.679 -12.748 -8.640 1.00 79.75 164 LEU A C 1
ATOM 1304 O O . LEU A 1 164 ? 28.425 -12.987 -7.463 1.00 79.75 164 LEU A O 1
ATOM 1308 N N . PHE A 1 165 ? 28.247 -13.513 -9.644 1.00 77.25 165 PHE A N 1
ATOM 1309 C CA . PHE A 1 165 ? 27.507 -14.759 -9.458 1.00 77.25 165 PHE A CA 1
ATOM 1310 C C . PHE A 1 165 ? 27.967 -15.796 -10.473 1.00 77.25 165 PHE A C 1
ATOM 1312 O O . PHE A 1 165 ? 27.963 -15.537 -11.677 1.00 77.25 165 PHE A O 1
ATOM 1319 N N . CYS A 1 166 ? 28.293 -16.985 -9.987 1.00 78.56 166 CYS A N 1
ATOM 1320 C CA . CYS A 1 166 ? 28.691 -18.140 -10.774 1.00 78.56 166 CYS A CA 1
ATOM 1321 C C . CYS A 1 166 ? 27.807 -19.350 -10.442 1.00 78.56 166 CYS A C 1
ATOM 1323 O O . CYS A 1 166 ? 27.015 -19.320 -9.497 1.00 78.56 166 CYS A O 1
ATOM 1325 N N . ASN A 1 167 ? 27.884 -20.392 -11.268 1.00 76.06 167 ASN A N 1
ATOM 1326 C CA . ASN A 1 167 ? 27.149 -21.639 -11.061 1.00 76.06 167 ASN A CA 1
ATOM 1327 C C . ASN A 1 167 ? 28.013 -22.717 -10.369 1.00 76.06 167 ASN A C 1
ATOM 1329 O O . ASN A 1 167 ? 29.167 -22.495 -10.020 1.00 76.06 167 ASN A O 1
ATOM 1333 N N . HIS A 1 168 ? 27.462 -23.927 -10.244 1.00 73.38 168 HIS A N 1
ATOM 1334 C CA . HIS A 1 168 ? 28.130 -25.098 -9.662 1.00 73.38 168 HIS A CA 1
ATOM 1335 C C .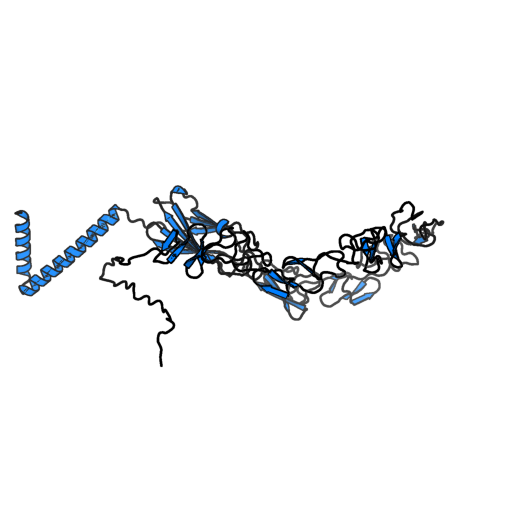 HIS A 1 168 ? 29.369 -25.620 -10.417 1.00 73.38 168 HIS A C 1
ATOM 1337 O O . HIS A 1 168 ? 30.049 -26.501 -9.905 1.00 73.38 168 HIS A O 1
ATOM 1343 N N . ASN A 1 169 ? 29.660 -25.116 -11.618 1.00 74.69 169 ASN A N 1
ATOM 1344 C CA . ASN A 1 169 ? 30.894 -25.388 -12.364 1.00 74.69 169 ASN A CA 1
ATOM 1345 C C . ASN A 1 169 ? 31.876 -24.201 -12.306 1.00 74.69 169 ASN A C 1
ATOM 1347 O O . ASN A 1 169 ? 32.840 -24.185 -13.066 1.00 74.69 169 ASN A O 1
ATOM 1351 N N . LEU A 1 170 ? 31.604 -23.203 -11.454 1.00 73.38 170 LEU A N 1
ATOM 1352 C CA . LEU A 1 170 ? 32.271 -21.896 -11.390 1.00 73.38 170 LEU A CA 1
ATOM 1353 C C . LEU A 1 170 ? 32.124 -21.035 -12.659 1.00 73.38 170 LEU A C 1
ATOM 1355 O O . LEU A 1 170 ? 32.713 -19.959 -12.741 1.00 73.38 170 LEU A O 1
ATOM 1359 N N . ASP A 1 171 ? 31.264 -21.432 -13.607 1.00 80.31 171 ASP A N 1
ATOM 1360 C CA . ASP A 1 171 ? 30.942 -20.615 -14.778 1.00 80.31 171 ASP A CA 1
ATOM 1361 C C . ASP A 1 171 ? 30.341 -19.286 -14.315 1.00 80.31 171 ASP A C 1
ATOM 1363 O O . ASP A 1 171 ? 29.326 -19.281 -13.603 1.00 80.31 171 ASP A O 1
ATOM 1367 N N . CYS A 1 172 ? 30.897 -18.156 -14.748 1.00 80.81 172 CYS A N 1
ATOM 1368 C CA . CYS A 1 172 ? 30.322 -16.873 -14.385 1.00 80.81 172 CYS A CA 1
ATOM 1369 C C . CYS A 1 172 ? 28.984 -16.653 -15.104 1.00 80.81 172 CYS A C 1
ATOM 1371 O O . CYS A 1 172 ? 28.907 -16.667 -16.333 1.00 80.81 172 CYS A O 1
ATOM 1373 N N . LEU A 1 173 ? 27.924 -16.426 -14.328 1.00 80.94 173 LEU A N 1
ATOM 1374 C CA . LEU A 1 173 ? 26.583 -16.087 -14.810 1.00 80.94 173 LEU A CA 1
ATOM 1375 C C . LEU A 1 173 ? 26.355 -14.573 -14.847 1.00 80.94 173 LEU A C 1
ATOM 1377 O O . LEU A 1 173 ? 25.595 -14.086 -15.682 1.00 80.94 173 LEU A O 1
ATOM 1381 N N . GLN A 1 174 ? 27.004 -13.829 -13.949 1.00 80.56 174 GLN A N 1
ATOM 1382 C CA . GLN A 1 174 ? 26.925 -12.376 -13.883 1.00 80.56 174 GLN A CA 1
ATOM 1383 C C . GLN A 1 174 ? 28.265 -11.793 -13.440 1.00 80.56 174 GLN A C 1
ATOM 1385 O O . GLN A 1 174 ? 28.744 -12.085 -12.346 1.00 80.56 174 GLN A O 1
ATOM 1390 N N . CYS A 1 175 ? 28.832 -10.929 -14.275 1.00 84.00 175 CYS A N 1
ATOM 1391 C CA . CYS A 1 175 ? 30.061 -10.201 -13.987 1.00 84.00 175 CYS A CA 1
ATOM 1392 C C . CYS A 1 175 ? 29.809 -8.913 -13.191 1.00 84.00 175 CYS A C 1
ATOM 1394 O O . CYS A 1 175 ? 28.676 -8.444 -13.059 1.00 84.00 175 CYS A O 1
ATOM 1396 N N . GLN A 1 176 ? 30.891 -8.335 -12.674 1.00 82.31 176 GLN A N 1
ATOM 1397 C CA . GLN A 1 176 ? 30.934 -6.960 -12.188 1.00 82.31 176 GLN A CA 1
ATOM 1398 C C . GLN A 1 176 ? 30.692 -5.976 -13.343 1.00 82.31 176 GLN A C 1
ATOM 1400 O O . GLN A 1 176 ? 30.888 -6.307 -14.511 1.00 82.31 176 GLN A O 1
ATOM 1405 N N . ASN A 1 177 ? 30.257 -4.758 -13.015 1.00 80.25 177 ASN A N 1
ATOM 1406 C CA . ASN A 1 177 ? 29.977 -3.719 -14.009 1.00 80.25 177 ASN A CA 1
ATOM 1407 C C . ASN A 1 177 ? 31.202 -3.466 -14.910 1.00 80.25 177 ASN A C 1
ATOM 1409 O O . ASN A 1 177 ? 32.331 -3.477 -14.413 1.00 80.25 177 ASN A O 1
ATOM 1413 N N . HIS A 1 178 ? 30.954 -3.185 -16.195 1.00 80.81 178 HIS A N 1
ATOM 1414 C CA . HIS A 1 178 ? 31.964 -3.012 -17.260 1.00 80.81 178 HIS A CA 1
ATOM 1415 C C . HIS A 1 178 ? 32.681 -4.312 -17.678 1.00 80.81 178 HIS A C 1
ATOM 1417 O O . HIS A 1 178 ? 33.650 -4.297 -18.431 1.00 80.81 178 HIS A O 1
ATOM 1423 N N . PHE A 1 179 ? 32.166 -5.469 -17.244 1.00 82.44 179 PHE A N 1
ATOM 1424 C CA . PHE A 1 179 ? 32.519 -6.782 -17.782 1.00 82.44 179 PHE A CA 1
ATOM 1425 C C . PHE A 1 179 ? 31.254 -7.526 -18.231 1.00 82.44 179 PHE A C 1
ATOM 1427 O O . PHE A 1 179 ? 30.230 -7.494 -17.543 1.00 82.44 179 PHE A O 1
ATOM 1434 N N . HIS A 1 180 ? 31.319 -8.250 -19.350 1.00 83.00 180 HIS A N 1
ATOM 1435 C CA . HIS A 1 180 ? 30.275 -9.188 -19.770 1.00 83.00 180 HIS A CA 1
ATOM 1436 C C . HIS A 1 180 ? 30.780 -10.627 -19.759 1.00 83.00 180 HIS A C 1
ATOM 1438 O O . HIS A 1 180 ? 31.966 -10.912 -19.933 1.00 83.00 180 HIS A O 1
ATOM 1444 N N . VAL A 1 181 ? 29.844 -11.557 -19.570 1.00 80.50 181 VAL A N 1
ATOM 1445 C CA . VAL A 1 181 ? 30.125 -12.988 -19.675 1.00 80.50 181 VAL A CA 1
ATOM 1446 C C . VAL A 1 181 ? 30.323 -13.335 -21.149 1.00 80.50 181 VAL A C 1
ATOM 1448 O O . VAL A 1 181 ? 29.376 -13.301 -21.936 1.00 80.50 181 VAL A O 1
ATOM 1451 N N . GLN A 1 182 ? 31.535 -13.737 -21.518 1.00 81.31 182 GLN A N 1
ATOM 1452 C CA . GLN A 1 182 ? 31.834 -14.311 -22.825 1.00 81.31 182 GLN A CA 1
ATOM 1453 C C . GLN A 1 182 ? 32.561 -15.640 -22.642 1.00 81.31 182 GLN A C 1
ATOM 1455 O O . GLN A 1 182 ? 33.619 -15.711 -22.027 1.00 81.31 182 GLN A O 1
ATOM 1460 N N . ASN A 1 183 ? 31.980 -16.714 -23.184 1.00 81.62 183 ASN A N 1
ATOM 1461 C CA . ASN A 1 183 ? 32.433 -18.090 -22.948 1.00 81.62 183 ASN A CA 1
ATOM 1462 C C . ASN A 1 183 ? 32.562 -18.435 -21.449 1.00 81.62 183 ASN A C 1
ATOM 1464 O O . ASN A 1 183 ? 33.523 -19.087 -21.057 1.00 81.62 183 ASN A O 1
ATOM 1468 N N . LEU A 1 184 ? 31.580 -18.008 -20.640 1.00 79.06 184 LEU A N 1
ATOM 1469 C CA . LEU A 1 184 ? 31.462 -18.317 -19.203 1.00 79.06 184 LEU A CA 1
ATOM 1470 C C . LEU A 1 184 ? 32.538 -17.661 -18.308 1.00 79.06 184 LEU A C 1
ATOM 1472 O O . LEU A 1 184 ? 32.601 -17.935 -17.114 1.00 79.06 184 LEU A O 1
ATOM 1476 N N . VAL A 1 185 ? 33.319 -16.729 -18.867 1.00 77.12 185 VAL A N 1
ATOM 1477 C CA . VAL A 1 185 ? 34.336 -15.918 -18.178 1.00 77.12 185 VAL A CA 1
ATOM 1478 C C . VAL A 1 185 ? 34.027 -14.432 -18.385 1.00 77.12 185 VAL A C 1
ATOM 1480 O O . VAL A 1 185 ? 33.469 -14.047 -19.414 1.00 77.12 185 VAL A O 1
ATOM 1483 N N . CYS A 1 186 ? 34.389 -13.587 -17.420 1.00 82.38 186 CYS A N 1
ATOM 1484 C CA . CYS A 1 186 ? 34.242 -12.136 -17.527 1.00 82.38 186 CYS A CA 1
ATOM 1485 C C . CYS A 1 186 ? 35.336 -11.517 -18.402 1.00 82.38 186 CYS A C 1
ATOM 1487 O O . CYS A 1 186 ? 36.521 -11.603 -18.074 1.00 82.38 186 CYS A O 1
ATOM 1489 N N . ILE A 1 187 ? 34.939 -10.851 -19.485 1.00 80.44 187 ILE A N 1
ATOM 1490 C CA . ILE A 1 187 ? 35.820 -10.010 -20.309 1.00 80.44 187 ILE A CA 1
ATOM 1491 C C . ILE A 1 187 ? 35.309 -8.560 -20.271 1.00 80.44 187 ILE A C 1
ATOM 1493 O O . ILE A 1 187 ? 34.120 -8.371 -20.009 1.00 80.44 187 ILE A O 1
ATOM 1497 N N . PRO A 1 188 ? 36.163 -7.541 -20.466 1.00 80.44 188 PRO A N 1
ATOM 1498 C CA . PRO A 1 188 ? 35.726 -6.149 -20.404 1.00 80.44 188 PRO A CA 1
ATOM 1499 C C . PRO A 1 188 ? 34.784 -5.808 -21.575 1.00 80.44 188 PRO A C 1
ATOM 1501 O O . PRO A 1 188 ? 34.899 -6.389 -22.665 1.00 80.44 188 PRO A O 1
ATOM 1504 N N . VAL A 1 189 ? 33.832 -4.901 -21.337 1.00 82.12 189 VAL A N 1
ATOM 1505 C CA . VAL A 1 189 ? 32.821 -4.496 -22.328 1.00 82.12 189 VAL A CA 1
ATOM 1506 C C . VAL A 1 189 ? 33.376 -3.383 -23.206 1.00 82.12 189 VAL A C 1
ATOM 1508 O O . VAL A 1 189 ? 33.070 -2.213 -23.016 1.00 82.12 189 VAL A O 1
ATOM 1511 N N . CYS A 1 190 ? 34.136 -3.772 -24.223 1.00 77.31 190 CYS A N 1
ATOM 1512 C CA . CYS A 1 190 ? 34.609 -2.811 -25.205 1.00 77.31 190 CYS A CA 1
ATOM 1513 C C . CYS A 1 190 ? 33.430 -2.100 -25.897 1.00 77.31 190 CYS A C 1
ATOM 1515 O O . CYS A 1 190 ? 32.559 -2.765 -26.469 1.00 77.31 190 CYS A O 1
ATOM 1517 N N . GLY A 1 191 ? 33.435 -0.772 -25.866 1.00 73.88 191 GLY A N 1
ATOM 1518 C CA . GLY A 1 191 ? 32.377 0.106 -26.349 1.00 73.88 191 GLY A CA 1
ATOM 1519 C C . GLY A 1 191 ? 31.398 0.585 -25.275 1.00 73.88 191 GLY A C 1
ATOM 1520 O O . GLY A 1 191 ? 30.284 0.972 -25.630 1.00 73.88 191 GLY A O 1
ATOM 1521 N N . ASP A 1 192 ? 31.754 0.549 -23.987 1.00 80.56 192 ASP A N 1
ATOM 1522 C CA . ASP A 1 192 ? 30.909 1.059 -22.890 1.00 80.56 192 ASP A CA 1
ATOM 1523 C C . ASP A 1 192 ? 31.282 2.480 -22.408 1.00 80.56 192 ASP A C 1
ATOM 1525 O O . ASP A 1 192 ? 30.584 3.079 -21.582 1.00 80.56 192 ASP A O 1
ATOM 1529 N N . GLY A 1 193 ? 32.340 3.053 -22.984 1.00 77.38 193 GLY A N 1
ATOM 1530 C CA . GLY A 1 193 ? 32.867 4.387 -22.706 1.00 77.38 193 GLY A CA 1
ATOM 1531 C C . GLY A 1 193 ? 33.864 4.449 -21.545 1.00 77.38 193 GLY A C 1
ATOM 1532 O O . GLY A 1 193 ? 34.271 5.557 -21.170 1.00 77.38 193 GLY A O 1
ATOM 1533 N N . ILE A 1 194 ? 34.250 3.317 -20.941 1.00 78.75 194 ILE A N 1
ATOM 1534 C CA . ILE A 1 194 ? 35.037 3.268 -19.700 1.00 78.75 194 ILE A CA 1
ATOM 1535 C C . ILE A 1 194 ? 36.285 2.393 -19.876 1.00 78.75 194 ILE A C 1
ATOM 1537 O O . ILE A 1 194 ? 36.268 1.188 -19.687 1.00 78.75 194 ILE A O 1
ATOM 1541 N N . ILE A 1 195 ? 37.427 3.039 -20.130 1.00 80.06 195 ILE A N 1
ATOM 1542 C CA . ILE A 1 195 ? 38.713 2.350 -20.326 1.00 80.06 195 ILE A CA 1
ATOM 1543 C C . ILE A 1 195 ? 39.208 1.702 -19.023 1.00 80.06 195 ILE A C 1
ATOM 1545 O O . ILE A 1 195 ? 39.604 2.401 -18.079 1.00 80.06 195 ILE A O 1
ATOM 1549 N N . ILE A 1 196 ? 39.292 0.372 -18.999 1.00 80.44 196 ILE A N 1
ATOM 1550 C CA . ILE A 1 196 ? 39.828 -0.394 -17.867 1.00 80.44 196 ILE A CA 1
ATOM 1551 C C . ILE A 1 196 ? 41.355 -0.569 -17.999 1.00 80.44 196 ILE A C 1
ATOM 1553 O O . ILE A 1 196 ? 41.857 -1.308 -18.854 1.00 80.44 196 ILE A O 1
ATOM 1557 N N . GLU A 1 197 ? 42.125 0.084 -17.113 1.00 73.50 197 GLU A N 1
ATOM 1558 C CA . GLU A 1 197 ? 43.596 0.011 -17.119 1.00 73.50 197 GLU A CA 1
ATOM 1559 C C . GLU A 1 197 ? 44.112 -1.439 -17.039 1.00 73.50 197 GLU A C 1
ATOM 1561 O O . GLU A 1 197 ? 43.840 -2.180 -16.094 1.00 73.50 197 GLU A O 1
ATOM 1566 N N . GLY A 1 198 ? 44.916 -1.828 -18.032 1.00 71.44 198 GLY A N 1
ATOM 1567 C CA . GLY A 1 198 ? 45.504 -3.168 -18.141 1.00 71.44 198 GLY A CA 1
ATOM 1568 C C . GLY A 1 198 ? 44.680 -4.166 -18.959 1.00 71.44 198 GLY A C 1
ATOM 1569 O O . GLY A 1 198 ? 45.223 -5.207 -19.327 1.00 71.44 198 GLY A O 1
ATOM 1570 N N . PHE A 1 199 ? 43.432 -3.832 -19.297 1.00 74.62 199 PHE A N 1
ATOM 1571 C CA . PHE A 1 199 ? 42.545 -4.664 -20.113 1.00 74.62 199 PHE A CA 1
ATOM 1572 C C . PHE A 1 199 ? 42.227 -4.030 -21.481 1.00 74.62 199 PHE A C 1
ATOM 1574 O O . PHE A 1 199 ? 42.146 -4.758 -22.470 1.00 74.62 199 PHE A O 1
ATOM 1581 N N . GLU A 1 200 ? 42.153 -2.697 -21.576 1.00 79.94 200 GLU A N 1
ATOM 1582 C CA . GLU A 1 200 ? 41.768 -1.967 -22.800 1.00 79.94 200 GLU A CA 1
ATOM 1583 C C . GLU A 1 200 ? 42.755 -0.835 -23.143 1.00 79.94 200 GLU A C 1
ATOM 1585 O O . GLU A 1 200 ? 43.438 -0.303 -22.264 1.00 79.94 200 GLU A O 1
ATOM 1590 N N . GLN A 1 201 ? 42.876 -0.472 -24.430 1.00 73.94 201 GLN A N 1
ATOM 1591 C CA . GLN A 1 201 ? 43.769 0.617 -24.888 1.00 73.94 201 GLN A CA 1
ATOM 1592 C C . GLN A 1 201 ? 43.015 1.875 -25.330 1.00 73.94 201 GLN A C 1
ATOM 1594 O O . GLN A 1 201 ? 43.575 2.973 -25.300 1.00 73.94 201 GLN A O 1
ATOM 1599 N N . CYS A 1 202 ? 41.765 1.709 -25.745 1.00 75.00 202 CYS A N 1
ATOM 1600 C CA . CYS A 1 202 ? 40.794 2.761 -25.985 1.00 75.00 202 CYS A CA 1
ATOM 1601 C C . CYS A 1 202 ? 39.393 2.188 -25.800 1.00 75.00 202 CYS A C 1
ATOM 1603 O O . CYS A 1 202 ? 39.217 0.976 -25.892 1.00 75.00 202 CYS A O 1
ATOM 1605 N N . ASP A 1 203 ? 38.439 3.080 -25.576 1.00 76.62 203 ASP A N 1
ATOM 1606 C CA . ASP A 1 203 ? 37.008 2.835 -25.646 1.00 76.62 203 ASP A CA 1
ATOM 1607 C C . ASP A 1 203 ? 36.375 4.174 -26.056 1.00 76.62 203 ASP A C 1
ATOM 1609 O O . ASP A 1 203 ? 36.693 5.210 -25.459 1.00 76.62 203 ASP A O 1
ATOM 1613 N N . ASP A 1 204 ? 35.584 4.188 -27.125 1.00 73.44 204 ASP A N 1
ATOM 1614 C CA . ASP A 1 204 ? 34.875 5.364 -27.643 1.00 73.44 204 ASP A CA 1
ATOM 1615 C C . ASP A 1 204 ? 33.346 5.251 -27.510 1.00 73.44 204 ASP A C 1
ATOM 1617 O O . ASP A 1 204 ? 32.602 6.012 -28.131 1.00 73.44 204 ASP A O 1
ATOM 1621 N N . GLY A 1 205 ? 32.870 4.358 -26.638 1.00 76.00 205 GLY A N 1
ATOM 1622 C CA . GLY A 1 205 ? 31.454 4.198 -26.311 1.00 76.00 205 GLY A CA 1
ATOM 1623 C C . GLY A 1 205 ? 30.647 3.459 -27.374 1.00 76.00 205 GLY A C 1
ATOM 1624 O O . GLY A 1 205 ? 29.416 3.527 -27.353 1.00 76.00 205 GLY A O 1
ATOM 1625 N N . ASN A 1 206 ? 31.312 2.788 -28.320 1.00 73.31 206 ASN A N 1
ATOM 1626 C CA . ASN A 1 206 ? 30.671 1.908 -29.287 1.00 73.31 206 ASN A CA 1
ATOM 1627 C C . ASN A 1 206 ? 31.645 0.808 -29.801 1.00 73.31 206 ASN A C 1
ATOM 1629 O O . ASN A 1 206 ? 32.751 0.655 -29.294 1.00 73.31 206 ASN A O 1
ATOM 1633 N N . ILE A 1 207 ? 31.213 -0.022 -30.760 1.00 71.44 207 ILE A N 1
ATOM 1634 C CA . ILE A 1 207 ? 32.003 -1.148 -31.319 1.00 71.44 207 ILE A CA 1
ATOM 1635 C C . ILE A 1 207 ? 32.202 -1.073 -32.843 1.00 71.44 207 ILE A C 1
ATOM 1637 O O . ILE A 1 207 ? 32.494 -2.085 -33.493 1.00 71.44 207 ILE A O 1
ATOM 1641 N N . ILE A 1 208 ? 31.980 0.095 -33.439 1.00 70.81 208 ILE A N 1
ATOM 1642 C CA . ILE A 1 208 ? 31.989 0.324 -34.883 1.00 70.81 208 ILE A CA 1
ATOM 1643 C C . ILE A 1 208 ? 33.406 0.087 -35.431 1.00 70.81 208 ILE A C 1
ATOM 1645 O O . ILE A 1 208 ? 34.418 0.145 -34.737 1.00 70.81 208 ILE A O 1
ATOM 1649 N N . GLU A 1 209 ? 33.491 -0.309 -36.700 1.00 58.84 209 GLU A N 1
ATOM 1650 C CA . GLU A 1 209 ? 34.773 -0.403 -37.391 1.00 58.84 209 GLU A CA 1
ATOM 1651 C C . GLU A 1 209 ? 35.088 0.930 -38.088 1.00 58.84 209 GLU A C 1
ATOM 1653 O O . GLU A 1 209 ? 34.324 1.395 -38.939 1.00 58.84 209 GLU A O 1
ATOM 1658 N N . ASN A 1 210 ? 36.291 1.459 -37.841 1.00 61.34 210 ASN A N 1
ATOM 1659 C CA . ASN A 1 210 ? 36.876 2.633 -38.508 1.00 61.34 210 ASN A CA 1
ATOM 1660 C C . ASN A 1 210 ? 36.323 4.015 -38.097 1.00 61.34 210 ASN A C 1
ATOM 1662 O O . ASN A 1 210 ? 36.434 4.944 -38.897 1.00 61.34 210 ASN A O 1
ATOM 1666 N N . ASP A 1 211 ? 35.790 4.169 -36.883 1.00 62.16 211 ASP A N 1
ATOM 1667 C CA . ASP A 1 211 ? 35.264 5.418 -36.293 1.00 62.16 211 ASP A CA 1
ATOM 1668 C C . ASP A 1 211 ? 36.196 6.056 -35.228 1.00 62.16 211 ASP A C 1
ATOM 1670 O O . ASP A 1 211 ? 36.364 7.277 -35.184 1.00 62.16 211 ASP A O 1
ATOM 1674 N N . GLY A 1 212 ? 36.910 5.248 -34.448 1.00 65.81 212 GLY A N 1
ATOM 1675 C CA . GLY A 1 212 ? 37.906 5.746 -33.498 1.00 65.81 212 GLY A CA 1
ATOM 1676 C C . GLY A 1 212 ? 38.655 4.629 -32.791 1.00 65.81 212 GLY A C 1
ATOM 1677 O O . GLY A 1 212 ? 39.891 4.650 -32.747 1.00 65.81 212 GLY A O 1
ATOM 1678 N N . CYS A 1 213 ? 37.926 3.621 -32.328 1.00 69.00 213 CYS A N 1
ATOM 1679 C CA . CYS A 1 213 ? 38.400 2.505 -31.534 1.00 69.00 213 CYS A CA 1
ATOM 1680 C C . CYS A 1 213 ? 37.594 1.237 -31.854 1.00 69.00 213 CYS A C 1
ATOM 1682 O O . CYS A 1 213 ? 36.412 1.136 -31.574 1.00 69.00 213 CYS A O 1
ATOM 1684 N N . HIS A 1 214 ? 38.251 0.214 -32.396 1.00 73.62 214 HIS A N 1
ATOM 1685 C CA . HIS A 1 214 ? 37.619 -1.072 -32.672 1.00 73.62 214 HIS A CA 1
ATOM 1686 C C . HIS A 1 214 ? 38.368 -2.201 -31.965 1.00 73.62 214 HIS A C 1
ATOM 1688 O O . HIS A 1 214 ? 39.599 -2.247 -32.004 1.00 73.62 214 HIS A O 1
ATOM 1694 N N . GLN A 1 215 ? 37.642 -3.119 -31.312 1.00 73.81 215 GLN A N 1
ATOM 1695 C CA . GLN A 1 215 ? 38.229 -4.160 -30.442 1.00 73.81 215 GLN A CA 1
ATOM 1696 C C . GLN A 1 215 ? 39.239 -3.574 -29.435 1.00 73.81 215 GLN A C 1
ATOM 1698 O O . GLN A 1 215 ? 40.286 -4.162 -29.151 1.00 73.81 215 GLN A O 1
ATOM 1703 N N . CYS A 1 216 ? 38.919 -2.384 -28.923 1.00 72.94 216 CYS A N 1
ATOM 1704 C CA . CYS A 1 216 ? 39.696 -1.636 -27.946 1.00 72.94 216 CYS A CA 1
ATOM 1705 C C . CYS A 1 216 ? 41.103 -1.249 -28.451 1.00 72.94 216 CYS A C 1
ATOM 1707 O O . CYS A 1 216 ? 42.068 -1.213 -27.682 1.00 72.94 216 CYS A O 1
ATOM 1709 N N . GLN A 1 217 ? 41.213 -0.966 -29.765 1.00 73.62 217 GLN A N 1
ATOM 1710 C CA . GLN A 1 217 ? 42.404 -0.488 -30.492 1.00 73.62 217 GLN A CA 1
ATOM 1711 C C . GLN A 1 217 ? 42.050 0.592 -31.551 1.00 73.62 217 GLN A C 1
ATOM 1713 O O . GLN A 1 217 ? 41.032 0.500 -32.227 1.00 73.62 217 GLN A O 1
ATOM 1718 N N . PHE A 1 218 ? 42.895 1.616 -31.743 1.00 69.50 218 PHE A N 1
ATOM 1719 C CA . PHE A 1 218 ? 42.549 2.836 -32.512 1.00 69.50 218 PHE A CA 1
ATOM 1720 C C . PHE A 1 218 ? 42.472 2.713 -34.065 1.00 69.50 218 PHE A C 1
ATOM 1722 O O . PHE A 1 218 ? 43.268 1.998 -34.679 1.00 69.50 218 PHE A O 1
ATOM 1729 N N . SER A 1 219 ? 41.620 3.525 -34.726 1.00 52.31 219 SER A N 1
ATOM 1730 C CA . SER A 1 219 ? 41.454 3.661 -36.204 1.00 52.31 219 SER A CA 1
ATOM 1731 C C . SER A 1 219 ? 41.071 5.111 -36.655 1.00 52.31 219 SER A C 1
ATOM 1733 O O . SER A 1 219 ? 40.802 5.934 -35.787 1.00 52.31 219 SER A O 1
ATOM 1735 N N . SER A 1 220 ? 41.149 5.527 -37.952 1.00 51.12 220 SER A N 1
ATOM 1736 C CA . SER A 1 220 ? 40.872 6.958 -38.340 1.00 51.12 220 SER A CA 1
ATOM 1737 C C . SER A 1 220 ? 40.663 7.380 -39.835 1.00 51.12 220 SER A C 1
ATOM 1739 O O . SER A 1 220 ? 41.399 6.893 -40.700 1.00 51.12 220 SER A O 1
ATOM 1741 N N . LYS A 1 221 ? 39.781 8.408 -40.080 1.00 58.00 221 LYS A N 1
ATOM 1742 C CA . LYS A 1 221 ? 39.800 9.589 -41.043 1.00 58.00 221 LYS A CA 1
ATOM 1743 C C . LYS A 1 221 ? 38.468 9.907 -41.816 1.00 58.00 221 LYS A C 1
ATOM 1745 O O . LYS A 1 221 ? 37.954 8.954 -42.373 1.00 58.00 221 LYS A O 1
ATOM 1750 N N . ASN A 1 222 ? 38.002 11.191 -41.977 1.00 50.88 222 ASN A N 1
ATOM 1751 C CA . ASN A 1 222 ? 37.180 11.771 -43.124 1.00 50.88 222 ASN A CA 1
ATOM 1752 C C . ASN A 1 222 ? 36.624 13.251 -42.971 1.00 50.88 222 ASN A C 1
ATOM 1754 O O . ASN A 1 222 ? 37.025 13.924 -42.025 1.00 50.88 222 ASN A O 1
ATOM 1758 N N . ILE A 1 223 ? 35.819 13.781 -43.946 1.00 52.06 223 ILE A N 1
ATOM 1759 C CA . ILE A 1 223 ? 35.047 15.085 -44.035 1.00 52.06 223 ILE A CA 1
ATOM 1760 C C . ILE A 1 223 ? 33.832 14.931 -45.025 1.00 52.06 223 ILE A C 1
ATOM 1762 O O . ILE A 1 223 ? 33.954 14.123 -45.944 1.00 52.06 223 ILE A O 1
ATOM 1766 N N . CYS A 1 224 ? 32.723 15.708 -44.914 1.00 58.88 224 CYS A N 1
ATOM 1767 C CA . CYS A 1 224 ? 31.419 15.510 -45.625 1.00 58.88 224 CYS A CA 1
ATOM 1768 C C . CYS A 1 224 ? 30.871 16.627 -46.561 1.00 58.88 224 CYS A C 1
ATOM 1770 O O . CYS A 1 224 ? 31.384 17.747 -46.579 1.00 58.88 224 CYS A O 1
ATOM 1772 N N . GLU A 1 225 ? 29.814 16.302 -47.336 1.00 57.59 225 GLU A N 1
ATOM 1773 C CA . GLU A 1 225 ? 29.057 17.191 -48.255 1.00 57.59 225 GLU A CA 1
ATOM 1774 C C . GLU A 1 225 ? 27.830 17.882 -47.602 1.00 57.59 225 GLU A C 1
ATOM 1776 O O . GLU A 1 225 ? 27.404 17.527 -46.512 1.00 57.59 225 GLU A O 1
ATOM 1781 N N . HIS A 1 226 ? 27.247 18.891 -48.266 1.00 57.25 226 HIS A N 1
ATOM 1782 C CA . HIS A 1 226 ? 26.133 19.702 -47.736 1.00 57.25 226 HIS A CA 1
ATOM 1783 C C . HIS A 1 226 ? 24.857 18.883 -47.457 1.00 57.25 226 HIS A C 1
ATOM 1785 O O . HIS A 1 226 ? 24.421 18.124 -48.318 1.00 57.25 226 HIS A O 1
ATOM 1791 N N . GLY A 1 227 ? 24.236 19.102 -46.290 1.00 61.12 227 GLY A N 1
ATOM 1792 C CA . GLY A 1 227 ? 23.119 18.284 -45.783 1.00 61.12 227 GLY A CA 1
ATOM 1793 C C . GLY A 1 227 ? 23.578 17.031 -45.026 1.00 61.12 227 GLY A C 1
ATOM 1794 O O . GLY A 1 227 ? 22.760 16.331 -44.449 1.00 61.12 227 GLY A O 1
ATOM 1795 N N . TYR A 1 228 ? 24.889 16.766 -44.990 1.00 66.38 228 TYR A N 1
ATOM 1796 C CA . TYR A 1 228 ? 25.486 15.714 -44.180 1.00 66.38 228 TYR A CA 1
ATOM 1797 C C . TYR A 1 228 ? 26.520 16.309 -43.226 1.00 66.38 228 TYR A C 1
ATOM 1799 O O . TYR A 1 228 ? 27.400 17.088 -43.606 1.00 66.38 228 TYR A O 1
ATOM 1807 N N . TYR A 1 229 ? 26.444 15.895 -41.974 1.00 67.56 229 TYR A N 1
ATOM 1808 C CA . TYR A 1 229 ? 27.338 16.299 -40.907 1.00 67.56 229 TYR A CA 1
ATOM 1809 C C . TYR A 1 229 ? 28.345 15.177 -40.645 1.00 67.56 229 TYR A C 1
ATOM 1811 O O . TYR A 1 229 ? 28.081 13.995 -40.874 1.00 67.56 229 TYR A O 1
ATOM 1819 N N . PHE A 1 230 ? 29.548 15.567 -40.228 1.00 65.44 230 PHE A N 1
ATOM 1820 C CA . PHE A 1 230 ? 30.630 14.621 -3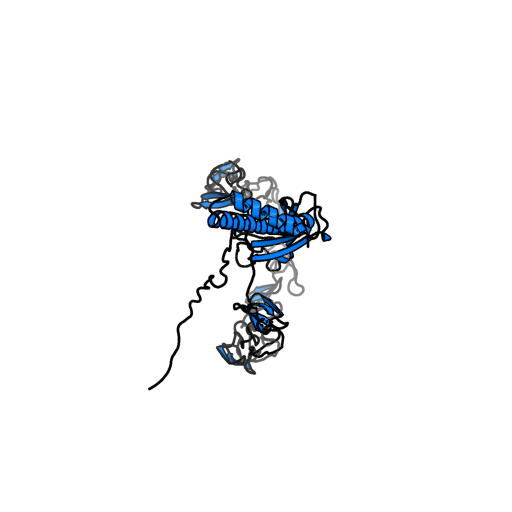9.989 1.00 65.44 230 PHE A CA 1
ATOM 1821 C C . PHE A 1 230 ? 30.581 14.131 -38.544 1.00 65.44 230 PHE A C 1
ATOM 1823 O O . PHE A 1 230 ? 30.991 14.854 -37.633 1.00 65.44 230 PHE A O 1
ATOM 1830 N N . ILE A 1 231 ? 30.050 12.924 -38.368 1.00 63.22 231 ILE A N 1
ATOM 1831 C CA . ILE A 1 231 ? 29.796 12.268 -37.083 1.00 63.22 231 ILE A CA 1
ATOM 1832 C C . ILE A 1 231 ? 30.309 10.823 -37.217 1.00 63.22 231 ILE A C 1
ATOM 1834 O O . ILE A 1 231 ? 30.098 10.183 -38.250 1.00 63.22 231 ILE A O 1
ATOM 1838 N N . ASP A 1 232 ? 31.063 10.350 -36.224 1.00 58.03 232 ASP A N 1
ATOM 1839 C CA . ASP A 1 232 ? 31.618 8.985 -36.129 1.00 58.03 232 ASP A CA 1
ATOM 1840 C C . ASP A 1 232 ? 32.399 8.514 -37.376 1.00 58.03 232 ASP A C 1
ATOM 1842 O O . ASP A 1 232 ? 32.265 7.396 -37.855 1.00 58.03 232 ASP A O 1
ATOM 1846 N N . LEU A 1 233 ? 33.208 9.412 -37.953 1.00 56.41 233 LEU A N 1
ATOM 1847 C CA . LEU A 1 233 ? 33.969 9.241 -39.207 1.00 56.41 233 LEU A CA 1
ATOM 1848 C C . LEU A 1 233 ? 33.159 8.973 -40.493 1.00 56.41 233 LEU A C 1
ATOM 1850 O O . LEU A 1 233 ? 33.754 8.823 -41.571 1.00 56.41 233 LEU A O 1
ATOM 1854 N N . TYR A 1 234 ? 31.831 9.051 -40.430 1.00 59.44 234 TYR A N 1
ATOM 1855 C CA . TYR A 1 234 ? 30.934 8.949 -41.580 1.00 59.44 234 TYR A CA 1
ATOM 1856 C C . TYR A 1 234 ? 30.182 10.264 -41.841 1.00 59.44 234 TYR A C 1
ATOM 1858 O O . TYR A 1 234 ? 30.281 11.244 -41.103 1.00 59.44 234 TYR A O 1
ATOM 1866 N N . CYS A 1 235 ? 29.465 10.297 -42.964 1.00 66.25 235 CYS A N 1
ATOM 1867 C CA . CYS A 1 235 ? 28.615 11.414 -43.358 1.00 66.25 235 CYS A CA 1
ATOM 1868 C C . CYS A 1 235 ? 27.167 11.026 -43.127 1.00 66.25 235 CYS A C 1
ATOM 1870 O O . CYS A 1 235 ? 26.613 10.251 -43.905 1.00 66.25 235 CYS A O 1
ATOM 1872 N N . GLN A 1 236 ? 26.587 11.547 -42.052 1.00 70.00 236 GLN A N 1
ATOM 1873 C CA . GLN A 1 236 ? 25.209 11.279 -41.657 1.00 70.00 236 GLN A CA 1
ATOM 1874 C C . GLN A 1 236 ? 24.382 12.541 -41.890 1.00 70.00 236 GLN A C 1
ATOM 1876 O O . GLN A 1 236 ? 24.857 13.647 -41.631 1.00 70.00 236 GLN A O 1
ATOM 1881 N N . SER A 1 237 ? 23.176 12.394 -42.425 1.00 71.44 237 SER A N 1
ATOM 1882 C CA . SER A 1 237 ? 22.199 13.479 -42.385 1.00 71.44 237 SER A CA 1
ATOM 1883 C C . SER A 1 237 ? 21.620 13.564 -40.965 1.00 71.44 237 SER A C 1
ATOM 1885 O O . SER A 1 237 ? 21.740 12.607 -40.195 1.00 71.44 237 SER A O 1
ATOM 1887 N N . ILE A 1 238 ? 21.090 14.724 -40.583 1.00 75.56 238 ILE A N 1
ATOM 1888 C CA . ILE A 1 238 ? 20.522 14.954 -39.249 1.00 75.56 238 ILE A CA 1
ATOM 1889 C C . ILE A 1 238 ? 19.044 15.242 -39.438 1.00 75.56 238 ILE A C 1
ATOM 1891 O O . ILE A 1 238 ? 18.705 16.190 -40.139 1.00 75.56 238 ILE A O 1
ATOM 1895 N N . CYS A 1 239 ? 18.197 14.467 -38.767 1.00 77.00 239 CYS A N 1
ATOM 1896 C CA . CYS A 1 239 ? 16.767 14.691 -38.833 1.00 77.00 239 CYS A CA 1
ATOM 1897 C C . CYS A 1 239 ? 16.339 15.898 -37.990 1.00 77.00 239 CYS A C 1
ATOM 1899 O O . CYS A 1 239 ? 16.907 16.166 -36.929 1.00 77.00 239 CYS A O 1
ATOM 1901 N N . GLY A 1 240 ? 15.342 16.634 -38.472 1.00 76.38 240 GLY A N 1
ATOM 1902 C CA . GLY A 1 240 ? 14.848 17.848 -37.828 1.00 76.38 240 GLY A CA 1
ATOM 1903 C C . GLY A 1 240 ? 15.692 19.092 -38.129 1.00 76.38 240 GLY A C 1
ATOM 1904 O O . GLY A 1 240 ? 15.556 20.107 -37.442 1.00 76.38 240 GLY A O 1
ATOM 1905 N N . ASP A 1 241 ? 16.565 19.057 -39.144 1.00 80.81 241 ASP A N 1
ATOM 1906 C CA . ASP A 1 241 ? 17.352 20.220 -39.584 1.00 80.81 241 ASP A CA 1
ATOM 1907 C C . ASP A 1 241 ? 16.640 21.056 -40.673 1.00 80.81 241 ASP A C 1
ATOM 1909 O O . ASP A 1 241 ? 17.106 22.142 -41.045 1.00 80.81 241 ASP A O 1
ATOM 1913 N N . THR A 1 242 ? 15.447 20.619 -41.099 1.00 80.25 242 THR A N 1
ATOM 1914 C CA . THR A 1 242 ? 14.589 21.161 -42.171 1.00 80.25 242 THR A CA 1
ATOM 1915 C C . THR A 1 242 ? 15.100 20.938 -43.601 1.00 80.25 242 THR A C 1
ATOM 1917 O O . THR A 1 242 ? 14.562 21.529 -44.549 1.00 80.25 242 THR A O 1
ATOM 1920 N N . ILE A 1 243 ? 16.112 20.083 -43.800 1.00 78.56 243 ILE A N 1
ATOM 1921 C CA . ILE A 1 243 ? 16.743 19.806 -45.098 1.00 78.56 243 ILE A CA 1
ATOM 1922 C C . ILE A 1 243 ? 16.702 18.307 -45.414 1.00 78.56 243 ILE A C 1
ATOM 1924 O O . ILE A 1 243 ? 17.681 17.605 -45.213 1.00 78.56 243 ILE A O 1
ATOM 1928 N N . ILE A 1 244 ? 15.628 17.858 -46.075 1.00 79.44 244 ILE A N 1
ATOM 1929 C CA . ILE A 1 244 ? 15.504 16.472 -46.568 1.00 79.44 244 ILE A CA 1
ATOM 1930 C C . ILE A 1 244 ? 16.697 16.102 -47.474 1.00 79.44 244 ILE A C 1
ATOM 1932 O O . ILE A 1 244 ? 16.756 16.477 -48.657 1.00 79.44 244 ILE A O 1
ATOM 1936 N N . ALA A 1 245 ? 17.645 15.351 -46.919 1.00 76.38 245 ALA A N 1
ATOM 1937 C CA . ALA A 1 245 ? 18.783 14.759 -47.601 1.00 76.38 245 ALA A CA 1
ATOM 1938 C C . ALA A 1 245 ? 18.348 13.542 -48.440 1.00 76.38 245 ALA A C 1
ATOM 1940 O O . ALA A 1 245 ? 17.240 13.024 -48.326 1.00 76.38 245 ALA A O 1
ATOM 1941 N N . SER A 1 246 ? 19.211 13.047 -49.335 1.00 67.44 246 SER A N 1
ATOM 1942 C CA . SER A 1 246 ? 18.811 11.993 -50.293 1.00 67.44 246 SER A CA 1
ATOM 1943 C C . SER A 1 246 ? 18.510 10.620 -49.673 1.00 67.44 246 SER A C 1
ATOM 1945 O O . SER A 1 246 ? 18.058 9.724 -50.386 1.00 67.44 246 SER A O 1
ATOM 1947 N N . ASN A 1 247 ? 18.815 10.437 -48.391 1.00 74.19 247 ASN A N 1
ATOM 1948 C CA . ASN A 1 247 ? 18.543 9.252 -47.581 1.00 74.19 247 ASN A CA 1
ATOM 1949 C C . ASN A 1 247 ? 17.332 9.420 -46.643 1.00 74.19 247 ASN A C 1
ATOM 1951 O O . ASN A 1 247 ? 16.992 8.467 -45.949 1.00 74.19 247 ASN A O 1
ATOM 1955 N N . GLU A 1 248 ? 16.682 10.584 -46.637 1.00 79.38 248 GLU A N 1
ATOM 1956 C CA . GLU A 1 248 ? 15.570 10.922 -45.745 1.00 79.38 248 GLU A CA 1
ATOM 1957 C C . GLU A 1 248 ? 14.245 10.924 -46.516 1.00 79.38 248 GLU A C 1
ATOM 1959 O O . GLU A 1 248 ? 14.184 11.297 -47.692 1.00 79.38 248 GLU A O 1
ATOM 1964 N N . GLN A 1 249 ? 13.168 10.474 -45.871 1.00 81.00 249 GLN A N 1
ATOM 1965 C CA . GLN A 1 249 ? 11.830 10.420 -46.476 1.00 81.00 249 GLN A CA 1
ATOM 1966 C C . GLN A 1 249 ? 10.994 11.660 -46.128 1.00 81.00 249 GLN A C 1
ATOM 1968 O O . GLN A 1 249 ? 10.125 12.062 -46.906 1.00 81.00 249 GLN A O 1
ATOM 1973 N N . CYS A 1 250 ? 11.279 12.273 -44.981 1.00 82.12 250 CYS A N 1
ATOM 1974 C CA . CYS A 1 250 ? 10.656 13.482 -44.458 1.00 82.12 250 CYS A CA 1
ATOM 1975 C C . CYS A 1 250 ? 11.626 14.213 -43.516 1.00 82.12 250 CYS A C 1
ATOM 1977 O O . CYS A 1 250 ? 12.602 13.624 -43.069 1.00 82.12 250 CYS A O 1
ATOM 1979 N N . ASP A 1 251 ? 11.325 15.480 -43.235 1.00 84.06 251 ASP A N 1
ATOM 1980 C CA . ASP A 1 251 ? 11.875 16.286 -42.140 1.00 84.06 251 ASP A CA 1
ATOM 1981 C C . ASP A 1 251 ? 10.830 17.379 -41.841 1.00 84.06 251 ASP A C 1
ATOM 1983 O O . ASP A 1 251 ? 10.380 18.076 -42.762 1.00 84.06 251 ASP A O 1
ATOM 1987 N N . ASP A 1 252 ? 10.382 17.482 -40.592 1.00 79.94 252 ASP A N 1
ATOM 1988 C CA . ASP A 1 252 ? 9.422 18.474 -40.087 1.00 79.94 252 ASP A CA 1
ATOM 1989 C C . ASP A 1 252 ? 10.027 19.470 -39.078 1.00 79.94 252 ASP A C 1
ATOM 1991 O O . ASP A 1 252 ? 9.332 20.389 -38.631 1.00 79.94 252 ASP A O 1
ATOM 1995 N N . GLY A 1 253 ? 11.340 19.400 -38.837 1.00 80.19 253 GLY A N 1
ATOM 1996 C CA . GLY A 1 253 ? 12.093 20.354 -38.020 1.00 80.19 253 GLY A CA 1
ATOM 1997 C C . GLY A 1 253 ? 12.255 19.991 -36.541 1.00 80.19 253 GLY A C 1
ATOM 1998 O O . GLY A 1 253 ? 12.741 20.835 -35.782 1.00 80.19 253 GLY A O 1
ATOM 1999 N N . ASP A 1 254 ? 11.872 18.781 -36.125 1.00 79.81 254 ASP A N 1
ATOM 2000 C CA . ASP A 1 254 ? 12.271 18.190 -34.844 1.00 79.81 254 ASP A CA 1
ATOM 2001 C C . ASP A 1 254 ? 12.417 16.647 -34.932 1.00 79.81 254 ASP A C 1
ATOM 2003 O O . ASP A 1 254 ? 12.555 16.098 -36.023 1.00 79.81 254 ASP A O 1
ATOM 2007 N N . GLU A 1 255 ? 12.525 15.960 -33.789 1.00 79.62 255 GLU A N 1
ATOM 2008 C CA . GLU A 1 255 ? 12.669 14.493 -33.691 1.00 79.62 255 GLU A CA 1
ATOM 2009 C C . GLU A 1 255 ? 11.585 13.880 -32.778 1.00 79.62 255 GLU A C 1
ATOM 2011 O O . GLU A 1 255 ? 11.823 12.894 -32.066 1.00 79.62 255 GLU A O 1
ATOM 2016 N N . LEU A 1 256 ? 10.395 14.482 -32.710 1.00 78.38 256 LEU A N 1
ATOM 2017 C CA . LEU A 1 256 ? 9.307 13.945 -31.899 1.00 78.38 256 LEU A CA 1
ATOM 2018 C C . LEU A 1 256 ? 8.698 12.689 -32.553 1.00 78.38 256 LEU A C 1
ATOM 2020 O O . LEU A 1 256 ? 8.554 12.592 -33.766 1.00 78.38 256 LEU A O 1
ATOM 2024 N N . PRO A 1 257 ? 8.338 11.657 -31.771 1.00 77.31 257 PRO A N 1
ATOM 2025 C CA . PRO A 1 257 ? 7.659 10.497 -32.324 1.00 77.31 257 PRO A CA 1
ATOM 2026 C C . PRO A 1 257 ? 6.155 10.763 -32.513 1.00 77.31 257 PRO A C 1
ATOM 2028 O O . PRO A 1 257 ? 5.478 11.245 -31.602 1.00 77.31 257 PRO A O 1
ATOM 2031 N N . PHE A 1 258 ? 5.618 10.287 -33.643 1.00 75.38 258 PHE A N 1
ATOM 2032 C CA . PHE A 1 258 ? 4.185 10.171 -33.971 1.00 75.38 258 PHE A CA 1
ATOM 2033 C C . PHE A 1 258 ? 3.433 11.451 -34.400 1.00 75.38 258 PHE A C 1
ATOM 2035 O O . PHE A 1 258 ? 2.198 11.466 -34.367 1.00 75.38 258 PHE A O 1
ATOM 2042 N N . ASP A 1 259 ? 4.115 12.507 -34.830 1.00 74.62 259 ASP A N 1
ATOM 2043 C CA . ASP A 1 259 ? 3.511 13.768 -35.294 1.00 74.62 259 ASP A CA 1
ATOM 2044 C C . ASP A 1 259 ? 3.581 13.994 -36.819 1.00 74.62 259 ASP A C 1
ATOM 2046 O O . ASP A 1 259 ? 2.660 14.595 -37.387 1.00 74.62 259 ASP A O 1
ATOM 2050 N N . GLY A 1 260 ? 4.593 13.446 -37.492 1.00 76.62 260 GLY A N 1
ATOM 2051 C CA . GLY A 1 260 ? 4.664 13.347 -38.953 1.00 76.62 260 GLY A CA 1
ATOM 2052 C C . GLY A 1 260 ? 5.911 12.624 -39.463 1.00 76.62 260 GLY A C 1
ATOM 2053 O O . GLY A 1 260 ? 5.822 11.810 -40.396 1.00 76.62 260 GLY A O 1
ATOM 2054 N N . CYS A 1 261 ? 7.054 12.871 -38.830 1.00 83.06 261 CYS A N 1
ATOM 2055 C CA . CYS A 1 261 ? 8.347 12.301 -39.175 1.00 83.06 261 CYS A CA 1
ATOM 2056 C C . CYS A 1 261 ? 9.118 11.899 -37.917 1.00 83.06 261 CYS A C 1
ATOM 2058 O O . CYS A 1 261 ? 9.169 12.632 -36.944 1.00 83.06 261 CYS A O 1
ATOM 2060 N N . TYR A 1 262 ? 9.739 10.722 -37.917 1.00 83.75 262 TYR A N 1
ATOM 2061 C CA . TYR A 1 262 ? 10.597 10.299 -36.811 1.00 83.75 262 TYR A CA 1
ATOM 2062 C C . TYR A 1 262 ? 11.736 9.446 -37.353 1.00 83.75 262 TYR A C 1
ATOM 2064 O O . TYR A 1 262 ? 11.504 8.553 -38.170 1.00 83.75 262 TYR A O 1
ATOM 2072 N N . ASN A 1 263 ? 12.973 9.728 -36.934 1.00 79.81 263 ASN A N 1
ATOM 2073 C CA . ASN A 1 263 ? 14.191 9.152 -37.525 1.00 79.81 263 ASN A CA 1
ATOM 2074 C C . ASN A 1 263 ? 14.236 9.276 -39.066 1.00 79.81 263 ASN A C 1
ATOM 2076 O O . ASN A 1 263 ? 14.766 8.406 -39.756 1.00 79.81 263 ASN A O 1
ATOM 2080 N N . CYS A 1 264 ? 13.650 10.349 -39.606 1.00 78.56 264 CYS A N 1
ATOM 2081 C CA . CYS A 1 264 ? 13.564 10.658 -41.035 1.00 78.56 264 CYS A CA 1
ATOM 2082 C C . CYS A 1 264 ? 12.824 9.618 -41.898 1.00 78.56 264 CYS A C 1
ATOM 2084 O O . CYS A 1 264 ? 12.935 9.604 -43.131 1.00 78.56 264 CYS A O 1
ATOM 2086 N N . GLU A 1 265 ? 11.988 8.802 -41.251 1.00 81.94 265 GLU A N 1
ATOM 2087 C CA . GLU A 1 265 ? 10.927 8.005 -41.860 1.00 81.94 265 GLU A CA 1
ATOM 2088 C C . GLU A 1 265 ? 9.550 8.544 -41.437 1.00 81.94 265 GLU A C 1
ATOM 2090 O O . GLU A 1 265 ? 9.386 9.131 -40.365 1.00 81.94 265 GLU A O 1
ATOM 2095 N N . PHE A 1 266 ? 8.533 8.354 -42.283 1.00 82.38 266 PHE A N 1
ATOM 2096 C CA . PHE A 1 266 ? 7.179 8.834 -41.991 1.00 82.38 266 PHE A CA 1
ATOM 2097 C C . PHE A 1 266 ? 6.604 8.168 -40.734 1.00 82.38 266 PHE A C 1
ATOM 2099 O O . PHE A 1 266 ? 6.412 6.950 -40.697 1.00 82.38 266 PHE A O 1
ATOM 2106 N N . SER A 1 267 ? 6.253 8.980 -39.737 1.00 79.19 267 SER A N 1
ATOM 2107 C CA . SER A 1 267 ? 5.782 8.531 -38.427 1.00 79.19 267 SER A CA 1
ATOM 2108 C C . SER A 1 267 ? 4.370 9.044 -38.174 1.00 79.19 267 SER A C 1
ATOM 2110 O O . SER A 1 267 ? 4.144 10.239 -38.036 1.00 79.19 267 SER A O 1
ATOM 2112 N N . CYS A 1 268 ? 3.390 8.141 -38.150 1.00 78.25 268 CYS A N 1
ATOM 2113 C CA . CYS A 1 268 ? 1.991 8.506 -37.921 1.00 78.25 268 CYS A CA 1
ATOM 2114 C C . CYS A 1 268 ? 1.602 8.416 -36.444 1.00 78.25 268 CYS A C 1
ATOM 2116 O O . CYS A 1 268 ? 2.097 7.557 -35.715 1.00 78.25 268 CYS A O 1
ATOM 2118 N N . SER A 1 269 ? 0.618 9.231 -36.052 1.00 75.94 269 SER A N 1
ATOM 2119 C CA . SER A 1 269 ? 0.004 9.220 -34.719 1.00 75.94 269 SER A CA 1
ATOM 2120 C C . SER A 1 269 ? -0.307 7.814 -34.213 1.00 75.94 269 SER A C 1
ATOM 2122 O O . SER A 1 269 ? -0.884 6.997 -34.939 1.00 75.94 269 SER A O 1
ATOM 2124 N N . GLN A 1 270 ? -0.012 7.559 -32.941 1.00 71.75 270 GLN A N 1
ATOM 2125 C CA . GLN A 1 270 ? -0.337 6.294 -32.294 1.00 71.75 270 GLN A CA 1
ATOM 2126 C C . GLN A 1 270 ? -1.842 5.974 -32.418 1.00 71.75 270 GLN A C 1
ATOM 2128 O O . GLN A 1 270 ? -2.689 6.868 -32.408 1.00 71.75 270 GLN A O 1
ATOM 2133 N N . ASN A 1 271 ? -2.173 4.687 -32.572 1.00 73.81 271 ASN A N 1
ATOM 2134 C CA . ASN A 1 271 ? -3.521 4.192 -32.899 1.00 73.81 271 ASN A CA 1
ATOM 2135 C C . ASN A 1 271 ? -4.028 4.597 -34.306 1.00 73.81 271 ASN A C 1
ATOM 2137 O O . ASN A 1 271 ? -5.236 4.625 -34.562 1.00 73.81 271 ASN A O 1
ATOM 2141 N N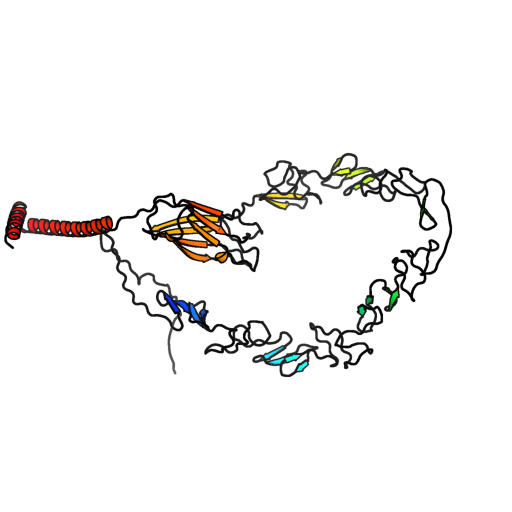 . CYS A 1 272 ? -3.118 4.887 -35.245 1.00 79.69 272 CYS A N 1
ATOM 2142 C CA . CYS A 1 272 ? -3.435 4.986 -36.668 1.00 79.69 272 CYS A CA 1
ATOM 2143 C C . CYS A 1 272 ? -3.443 3.607 -37.353 1.00 79.69 272 CYS A C 1
ATOM 2145 O O . CYS A 1 272 ? -2.469 2.862 -37.290 1.00 79.69 272 CYS A O 1
ATOM 2147 N N . PHE A 1 273 ? -4.529 3.291 -38.062 1.00 79.94 273 PHE A N 1
ATOM 2148 C CA . PHE A 1 273 ? -4.712 2.050 -38.824 1.00 79.94 273 PHE A CA 1
ATOM 2149 C C . PHE A 1 273 ? -4.283 2.172 -40.298 1.00 79.94 273 PHE A C 1
ATOM 2151 O O . PHE A 1 273 ? -3.871 1.183 -40.900 1.00 79.94 273 PHE A O 1
ATOM 2158 N N . ASP A 1 274 ? -4.423 3.356 -40.901 1.00 80.00 274 ASP A N 1
ATOM 2159 C CA . ASP A 1 274 ? -4.083 3.622 -42.307 1.00 80.00 274 ASP A CA 1
ATOM 2160 C C . ASP A 1 274 ? -3.251 4.908 -42.391 1.00 80.00 274 ASP A C 1
ATOM 2162 O O . ASP A 1 274 ? -3.780 6.009 -42.225 1.00 80.00 274 ASP A O 1
ATOM 2166 N N . CYS A 1 275 ? -1.940 4.747 -42.570 1.00 78.88 275 CYS A N 1
ATOM 2167 C CA . CYS A 1 275 ? -0.930 5.804 -42.551 1.00 78.88 275 CYS A CA 1
ATOM 2168 C C . CYS A 1 275 ? -0.349 5.986 -43.956 1.00 78.88 275 CYS A C 1
ATOM 2170 O O . CYS A 1 275 ? 0.157 5.028 -44.542 1.00 78.88 275 CYS A O 1
ATOM 2172 N N . VAL A 1 276 ? -0.403 7.209 -44.490 1.00 80.06 276 VAL A N 1
ATOM 2173 C CA . VAL A 1 276 ? 0.179 7.561 -45.794 1.00 80.06 276 VAL A CA 1
ATOM 2174 C C . VAL A 1 276 ? 0.871 8.915 -45.673 1.00 80.06 276 VAL A C 1
ATOM 2176 O O . VAL A 1 276 ? 0.258 9.877 -45.214 1.00 80.06 276 VAL A O 1
ATOM 2179 N N . ASP A 1 277 ? 2.140 8.987 -46.084 1.00 78.62 277 ASP A N 1
ATOM 2180 C CA . ASP A 1 277 ? 2.966 10.205 -46.106 1.00 78.62 277 ASP A CA 1
ATOM 2181 C C . ASP A 1 277 ? 2.924 11.001 -44.777 1.00 78.62 277 ASP A C 1
ATOM 2183 O O . ASP A 1 277 ? 2.667 12.208 -44.757 1.00 78.62 277 ASP A O 1
ATOM 2187 N N . GLY A 1 278 ? 3.093 10.296 -43.648 1.00 73.81 278 GLY A N 1
ATOM 2188 C CA . GLY A 1 278 ? 3.104 10.872 -42.292 1.00 73.81 278 GLY A CA 1
ATOM 2189 C C . GLY A 1 278 ? 1.732 11.306 -41.761 1.00 73.81 278 GLY A C 1
ATOM 2190 O O . GLY A 1 278 ? 1.643 11.915 -40.700 1.00 73.81 278 GLY A O 1
ATOM 2191 N N . LYS A 1 279 ? 0.636 11.023 -42.479 1.00 77.56 279 LYS A N 1
ATOM 2192 C CA . LYS A 1 279 ? -0.722 11.439 -42.091 1.00 77.56 279 LYS A CA 1
ATOM 2193 C C . LYS A 1 279 ? -1.638 10.250 -41.891 1.00 77.56 279 LYS A C 1
ATOM 2195 O O . LYS A 1 279 ? -1.719 9.359 -42.740 1.00 77.56 279 LYS A O 1
ATOM 2200 N N . CYS A 1 280 ? -2.404 10.282 -40.803 1.00 80.31 280 CYS A N 1
ATOM 2201 C CA . CYS A 1 280 ? -3.407 9.262 -40.578 1.00 80.31 280 CYS A CA 1
ATOM 2202 C C . CYS A 1 280 ? -4.662 9.499 -41.431 1.00 80.31 280 CYS A C 1
ATOM 2204 O O . CYS A 1 280 ? -5.332 10.529 -41.318 1.00 80.31 280 CYS A O 1
ATOM 2206 N N . LEU A 1 281 ? -5.000 8.516 -42.268 1.00 80.12 281 LEU A N 1
ATOM 2207 C CA . LEU A 1 281 ? -6.227 8.460 -43.067 1.00 80.12 281 LEU A CA 1
ATOM 2208 C C . LEU A 1 281 ? -7.352 7.688 -42.365 1.00 80.12 281 LEU A C 1
ATOM 2210 O O . LEU A 1 281 ? -8.526 7.874 -42.699 1.00 80.12 281 LEU A O 1
ATOM 2214 N N . LYS A 1 282 ? -7.016 6.833 -41.391 1.00 80.06 282 LYS A N 1
ATOM 2215 C CA . LYS A 1 282 ? -7.982 6.086 -40.577 1.00 80.06 282 LYS A CA 1
ATOM 2216 C C . LYS A 1 282 ? -7.385 5.690 -39.227 1.00 80.06 282 LYS A C 1
ATOM 2218 O O . LYS A 1 282 ? -6.375 4.998 -39.204 1.00 80.06 282 LYS A O 1
ATOM 2223 N N . CYS A 1 283 ? -8.049 6.036 -38.129 1.00 82.00 283 CYS A N 1
ATOM 2224 C CA . CYS A 1 283 ? -7.670 5.595 -36.784 1.00 82.00 283 CYS A CA 1
ATOM 2225 C C . CYS A 1 283 ? -8.290 4.241 -36.395 1.00 82.00 283 CYS A C 1
ATOM 2227 O O . CYS A 1 283 ? -9.195 3.727 -37.066 1.00 82.00 283 CYS A O 1
ATOM 2229 N N . GLU A 1 284 ? -7.807 3.670 -35.294 1.00 78.94 284 GLU A N 1
ATOM 2230 C CA . GLU A 1 284 ? -8.439 2.554 -34.590 1.00 78.94 284 GLU A CA 1
ATOM 2231 C C . GLU A 1 284 ? -9.782 2.953 -33.942 1.00 78.94 284 GLU A C 1
ATOM 2233 O O . GLU A 1 284 ? -10.142 4.127 -33.852 1.00 78.94 284 GLU A O 1
ATOM 2238 N N . ASN A 1 285 ? -10.563 1.958 -33.506 1.00 73.94 285 ASN A N 1
ATOM 2239 C CA . ASN A 1 285 ? -11.865 2.206 -32.878 1.00 73.94 285 ASN A CA 1
ATOM 2240 C C . ASN A 1 285 ? -11.679 2.916 -31.524 1.00 73.94 285 ASN A C 1
ATOM 2242 O O . ASN A 1 285 ? -10.934 2.418 -30.685 1.00 73.94 285 ASN A O 1
ATOM 2246 N N . GLY A 1 286 ? -12.392 4.026 -31.312 1.00 68.88 286 GLY A N 1
ATOM 2247 C CA . GLY A 1 286 ? -12.247 4.897 -30.134 1.00 68.88 286 GLY A CA 1
ATOM 2248 C C . GLY A 1 286 ? -11.441 6.177 -30.386 1.00 68.88 286 GLY A C 1
ATOM 2249 O O . GLY A 1 286 ? -11.350 7.018 -29.501 1.00 68.88 286 GLY A O 1
ATOM 2250 N N . TYR A 1 287 ? -10.909 6.362 -31.599 1.00 77.12 287 TYR A N 1
ATOM 2251 C CA . TYR A 1 287 ? -10.150 7.551 -31.993 1.00 77.12 287 TYR A CA 1
ATOM 2252 C C . TYR A 1 287 ? -10.754 8.217 -33.239 1.00 77.12 287 TYR A C 1
ATOM 2254 O O . TYR A 1 287 ? -11.306 7.542 -34.116 1.00 77.12 287 TYR A O 1
ATOM 2262 N N . GLN A 1 288 ? -10.616 9.539 -33.370 1.00 77.12 288 GLN A N 1
ATOM 2263 C CA . GLN A 1 288 ? -10.932 10.266 -34.609 1.00 77.12 288 GLN A CA 1
ATOM 2264 C C . GLN A 1 288 ? -9.755 11.117 -35.084 1.00 77.12 288 GLN A C 1
ATOM 2266 O O . GLN A 1 288 ? -8.896 11.529 -34.310 1.00 77.12 288 GLN A O 1
ATOM 2271 N N . ILE A 1 289 ? -9.741 11.397 -36.387 1.00 78.06 289 ILE A N 1
ATOM 2272 C CA . ILE A 1 289 ? -8.689 12.183 -37.030 1.00 78.06 289 ILE A CA 1
ATOM 2273 C C . ILE A 1 289 ? -8.974 13.670 -36.826 1.00 78.06 289 ILE A C 1
ATOM 2275 O O . ILE A 1 289 ? -9.940 14.201 -37.382 1.00 78.06 289 ILE A O 1
ATOM 2279 N N . MET A 1 290 ? -8.085 14.362 -36.120 1.00 75.81 290 MET A N 1
ATOM 2280 C CA . MET A 1 290 ? -8.050 15.819 -36.050 1.00 75.81 290 MET A CA 1
ATOM 2281 C C . MET A 1 290 ? -6.673 16.304 -36.514 1.00 75.81 290 MET A C 1
ATOM 2283 O O . MET A 1 290 ? -5.646 15.897 -35.989 1.00 75.81 290 MET A O 1
ATOM 2287 N N . ASN A 1 291 ? -6.642 17.142 -37.556 1.00 71.50 291 ASN A N 1
ATOM 2288 C CA . ASN A 1 291 ? -5.414 17.636 -38.205 1.00 71.50 291 ASN A CA 1
ATOM 2289 C C . ASN A 1 291 ? -4.424 16.556 -38.709 1.00 71.50 291 ASN A C 1
ATOM 2291 O O . ASN A 1 291 ? -3.279 16.879 -39.000 1.00 71.50 291 ASN A O 1
ATOM 2295 N N . GLY A 1 292 ? -4.868 15.306 -38.886 1.00 67.88 292 GLY A N 1
ATOM 2296 C CA . GLY A 1 292 ? -4.021 14.177 -39.307 1.00 67.88 292 GLY A CA 1
ATOM 2297 C C . GLY A 1 292 ? -3.537 13.287 -38.157 1.00 67.88 292 GLY A C 1
ATOM 2298 O O . GLY A 1 292 ? -2.973 12.230 -38.430 1.00 67.88 292 GLY A O 1
ATOM 2299 N N . LEU A 1 293 ? -3.822 13.679 -36.910 1.00 69.75 293 LEU A N 1
ATOM 2300 C CA . LEU A 1 293 ? -3.530 12.932 -35.688 1.00 69.75 293 LEU A CA 1
ATOM 2301 C C . LEU A 1 293 ? -4.782 12.200 -35.187 1.00 69.75 293 LEU A C 1
ATOM 2303 O O . LEU A 1 293 ? -5.889 12.737 -35.262 1.00 69.75 293 LEU A O 1
ATOM 2307 N N . CYS A 1 294 ? -4.606 10.999 -34.644 1.00 78.12 294 CYS A N 1
ATOM 2308 C CA . CYS A 1 294 ? -5.641 10.264 -33.924 1.00 78.12 294 CYS A CA 1
ATOM 2309 C C . CYS A 1 294 ? -5.766 10.775 -32.488 1.00 78.12 294 CYS A C 1
ATOM 2311 O O . CYS A 1 294 ? -4.911 10.486 -31.655 1.00 78.12 294 CYS A O 1
ATOM 2313 N N . ILE A 1 295 ? -6.843 11.507 -32.206 1.00 75.69 295 ILE A N 1
ATOM 2314 C CA . ILE A 1 295 ? -7.211 11.916 -30.847 1.00 75.69 295 ILE A CA 1
ATOM 2315 C C . ILE A 1 295 ? -8.261 10.972 -30.265 1.00 75.69 295 ILE A C 1
ATOM 2317 O O . ILE A 1 295 ? -9.131 10.467 -30.985 1.00 75.69 295 ILE A O 1
ATOM 2321 N N . ASP A 1 296 ? -8.164 10.739 -28.964 1.00 74.50 296 ASP A N 1
ATOM 2322 C CA . ASP A 1 296 ? -9.237 10.210 -28.133 1.00 74.50 296 ASP A CA 1
ATOM 2323 C C . ASP A 1 296 ? -10.400 11.215 -28.065 1.00 74.50 296 ASP A C 1
ATOM 2325 O O . ASP A 1 296 ? -10.228 12.421 -28.269 1.00 74.50 296 ASP A O 1
ATOM 2329 N N . ILE A 1 297 ? -11.618 10.712 -27.866 1.00 80.31 297 ILE A N 1
ATOM 2330 C CA . ILE A 1 297 ? -12.820 11.546 -27.788 1.00 80.31 297 ILE A CA 1
ATOM 2331 C C . ILE A 1 297 ? -13.708 11.021 -26.686 1.00 80.31 297 ILE A C 1
ATOM 2333 O O . ILE A 1 297 ? -14.411 10.028 -26.868 1.00 80.31 297 ILE A O 1
ATOM 2337 N N . CYS A 1 298 ? -13.778 11.785 -25.605 1.00 82.62 298 CYS A N 1
ATOM 2338 C CA . CYS A 1 298 ? -14.640 11.438 -24.501 1.00 82.62 298 CYS A CA 1
ATOM 2339 C C . CYS A 1 298 ? -16.107 11.272 -24.931 1.00 82.62 298 CYS A C 1
ATOM 2341 O O . CYS A 1 298 ? -16.646 12.093 -25.686 1.00 82.62 298 CYS A O 1
ATOM 2343 N N . GLY A 1 299 ? -16.760 10.222 -24.433 1.00 80.38 299 GLY A N 1
ATOM 2344 C CA . GLY A 1 299 ? -18.179 9.960 -24.661 1.00 80.38 299 GLY A CA 1
ATOM 2345 C C . GLY A 1 299 ? -18.508 9.256 -25.976 1.00 80.38 299 GLY A C 1
ATOM 2346 O O . GLY A 1 299 ? -19.647 9.350 -26.444 1.00 80.38 299 GLY A O 1
ATOM 2347 N N . ASN A 1 300 ? -17.541 8.581 -26.603 1.00 81.69 300 ASN A N 1
ATOM 2348 C CA . ASN A 1 300 ? -17.738 7.869 -27.868 1.00 81.69 300 ASN A CA 1
ATOM 2349 C C . ASN A 1 300 ? -18.184 6.398 -27.685 1.00 81.69 300 ASN A C 1
ATOM 2351 O O . ASN A 1 300 ? -18.607 5.753 -28.650 1.00 81.69 300 ASN A O 1
ATOM 2355 N N . GLY A 1 301 ? -18.138 5.893 -26.451 1.00 80.38 301 GLY A N 1
ATOM 2356 C CA . GLY A 1 301 ? -18.468 4.530 -26.049 1.00 80.38 301 GLY A CA 1
ATOM 2357 C C . GLY A 1 301 ? -17.289 3.547 -26.060 1.00 80.38 301 GLY A C 1
ATOM 2358 O O . GLY A 1 301 ? -17.516 2.338 -25.946 1.00 80.38 301 GLY A O 1
ATOM 2359 N N . TYR A 1 302 ? -16.049 4.021 -26.191 1.00 81.94 302 TYR A N 1
ATOM 2360 C CA . TYR A 1 302 ? -14.841 3.195 -26.256 1.00 81.94 302 TYR A CA 1
ATOM 2361 C C . TYR A 1 302 ? -13.733 3.805 -25.397 1.00 81.94 302 TYR A C 1
ATOM 2363 O O . TYR A 1 302 ? -12.946 4.602 -25.894 1.00 81.94 302 TYR A O 1
ATOM 2371 N N . LYS A 1 303 ? -13.601 3.339 -24.147 1.00 80.62 303 LYS A N 1
ATOM 2372 C CA . LYS A 1 303 ? -12.525 3.754 -23.237 1.00 80.62 303 LYS A CA 1
ATOM 2373 C C . LYS A 1 303 ? -11.150 3.467 -23.856 1.00 80.62 303 LYS A C 1
ATOM 2375 O O . LYS A 1 303 ? -10.671 2.322 -23.786 1.00 80.62 303 LYS A O 1
ATOM 2380 N N . SER A 1 304 ? -10.530 4.520 -24.380 1.00 73.62 304 SER A N 1
ATOM 2381 C CA . SER A 1 304 ? -9.163 4.623 -24.897 1.00 73.62 304 SER A CA 1
ATOM 2382 C C . SER A 1 304 ? -8.119 4.159 -23.870 1.00 73.62 304 SER A C 1
ATOM 2384 O O . SER A 1 304 ? -8.410 3.919 -22.695 1.00 73.62 304 SER A O 1
ATOM 2386 N N . GLY A 1 305 ? -6.868 4.008 -24.310 1.00 67.81 305 GLY A N 1
ATOM 2387 C CA . GLY A 1 305 ? -5.732 3.775 -23.413 1.00 67.81 305 GLY A CA 1
ATOM 2388 C C . GLY A 1 305 ? -5.401 4.961 -22.495 1.00 67.81 305 GLY A C 1
ATOM 2389 O O . GLY A 1 305 ? -4.784 4.742 -21.456 1.00 67.81 305 GLY A O 1
ATOM 2390 N N . GLN A 1 306 ? -5.809 6.183 -22.865 1.00 74.69 306 GLN A N 1
ATOM 2391 C CA . GLN A 1 306 ? -5.556 7.417 -22.101 1.00 74.69 306 GLN A CA 1
ATOM 2392 C C . GLN A 1 306 ? -6.760 7.881 -21.257 1.00 74.69 306 GLN A C 1
ATOM 2394 O O . GLN A 1 306 ? -6.565 8.573 -20.264 1.00 74.69 306 GLN A O 1
ATOM 2399 N N . GLU A 1 307 ? -7.981 7.457 -21.592 1.00 82.38 307 GLU A N 1
ATOM 2400 C CA . GLU A 1 307 ? -9.209 7.821 -20.869 1.00 82.38 307 GLU A CA 1
ATOM 2401 C C . GLU A 1 307 ? -9.410 6.958 -19.607 1.00 82.38 307 GLU A C 1
ATOM 2403 O O . GLU A 1 307 ? -9.267 5.728 -19.635 1.00 82.38 307 GLU A O 1
ATOM 2408 N N . GLU A 1 308 ? -9.819 7.556 -18.485 1.00 83.88 308 GLU A N 1
ATOM 2409 C CA . GLU A 1 308 ? -10.129 6.799 -17.264 1.00 83.88 308 GLU A CA 1
ATOM 2410 C C . GLU A 1 308 ? -11.522 6.153 -17.316 1.00 83.88 308 GLU A C 1
ATOM 2412 O O . GLU A 1 308 ? -11.736 5.065 -16.763 1.00 83.88 308 GLU A O 1
ATOM 2417 N N . CYS A 1 309 ? -12.460 6.761 -18.033 1.00 87.88 309 CYS A N 1
ATOM 2418 C CA . CYS A 1 309 ? -13.794 6.241 -18.316 1.00 87.88 309 CYS A CA 1
ATOM 2419 C C . CYS A 1 309 ? -14.257 6.675 -19.715 1.00 87.88 309 CYS A C 1
ATOM 2421 O O . CYS A 1 309 ? -13.710 7.606 -20.269 1.00 87.88 309 CYS A O 1
ATOM 2423 N N . ASP A 1 310 ? -15.253 5.999 -20.289 1.00 88.56 310 ASP A N 1
ATOM 2424 C CA . ASP A 1 310 ? -16.068 6.533 -21.392 1.00 88.56 310 ASP A CA 1
ATOM 2425 C C . ASP A 1 310 ? -17.453 5.897 -21.272 1.00 88.56 310 ASP A C 1
ATOM 2427 O O . ASP A 1 310 ? -17.617 4.702 -21.527 1.00 88.56 310 ASP A O 1
ATOM 2431 N N . ASP A 1 311 ? -18.444 6.658 -20.827 1.00 84.88 311 ASP A N 1
ATOM 2432 C C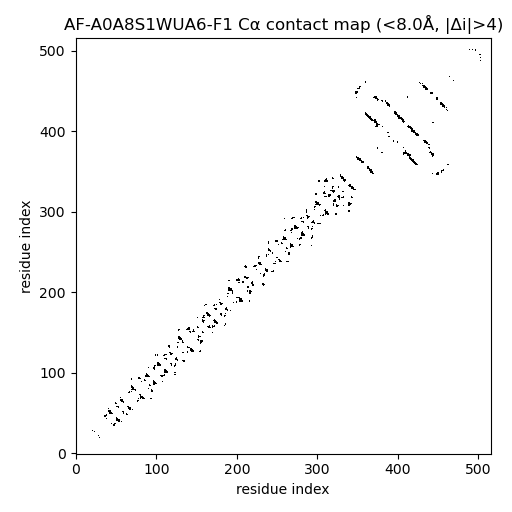A . ASP A 1 311 ? -19.802 6.166 -20.594 1.00 84.88 311 ASP A CA 1
ATOM 2433 C C . ASP A 1 311 ? -20.770 6.462 -21.763 1.00 84.88 311 ASP A C 1
ATOM 2435 O O . ASP A 1 311 ? -21.993 6.395 -21.609 1.00 84.88 311 ASP A O 1
ATOM 2439 N N . ASN A 1 312 ? -20.220 6.714 -22.960 1.00 87.81 312 ASN A N 1
ATOM 2440 C CA . ASN A 1 312 ? -20.943 7.039 -24.191 1.00 87.81 312 ASN A CA 1
ATOM 2441 C C . ASN A 1 312 ? -21.679 8.399 -24.128 1.00 87.81 312 ASN A C 1
ATOM 2443 O O . ASN A 1 312 ? -22.656 8.618 -24.856 1.00 87.81 312 ASN A O 1
ATOM 2447 N N . ASN A 1 313 ? -21.249 9.327 -23.264 1.00 86.00 313 ASN A N 1
ATOM 2448 C CA . ASN A 1 313 ? -21.750 10.698 -23.267 1.00 86.00 313 ASN A CA 1
ATOM 2449 C C . ASN A 1 313 ? -20.725 11.736 -22.725 1.00 86.00 313 ASN A C 1
ATOM 2451 O O . ASN A 1 313 ? -19.589 11.393 -22.434 1.00 86.00 313 ASN A O 1
ATOM 2455 N N . GLN A 1 314 ? -21.091 13.025 -22.695 1.00 86.75 314 GLN A N 1
ATOM 2456 C CA . GLN A 1 314 ? -20.229 14.147 -22.254 1.00 86.75 314 GLN A CA 1
ATOM 2457 C C . GLN A 1 314 ? -20.930 15.018 -21.186 1.00 86.75 314 GLN A C 1
ATOM 2459 O O . GLN A 1 314 ? -20.834 16.247 -21.195 1.00 86.75 314 GLN A O 1
ATOM 2464 N N . ILE A 1 315 ? -21.744 14.409 -20.323 1.00 85.75 315 ILE A N 1
ATOM 2465 C CA . ILE A 1 315 ? -22.550 15.080 -19.299 1.00 85.75 315 ILE A CA 1
ATOM 2466 C C . ILE A 1 315 ? -21.918 14.794 -17.941 1.00 85.75 315 ILE A C 1
ATOM 2468 O O . ILE A 1 315 ? -22.251 13.812 -17.294 1.00 85.75 315 ILE A O 1
ATOM 2472 N N . SER A 1 316 ? -21.083 15.705 -17.443 1.00 86.31 316 SER A N 1
ATOM 2473 C CA . SER A 1 316 ? -20.574 15.577 -16.077 1.00 86.31 316 SER A CA 1
ATOM 2474 C C . SER A 1 316 ? -21.727 15.434 -15.054 1.00 86.31 316 SER A C 1
ATOM 2476 O O . SER A 1 316 ? -22.763 16.114 -15.148 1.00 86.31 316 SER A O 1
ATOM 2478 N N . ARG A 1 317 ? -21.496 14.620 -14.014 1.00 83.69 317 ARG A N 1
ATOM 2479 C CA . ARG A 1 317 ? -22.361 14.196 -12.886 1.00 83.69 317 ARG A CA 1
ATOM 2480 C C . ARG A 1 317 ? -23.129 12.879 -13.031 1.00 83.69 317 ARG A C 1
ATOM 2482 O O . ARG A 1 317 ? -24.007 12.618 -12.200 1.00 83.69 317 ARG A O 1
ATOM 2489 N N . ASP A 1 318 ? -22.790 12.040 -13.999 1.00 82.56 318 ASP A N 1
ATOM 2490 C CA . ASP A 1 318 ? -23.183 10.621 -14.070 1.00 82.56 318 ASP A CA 1
ATOM 2491 C C . ASP A 1 318 ? -22.010 9.642 -13.836 1.00 82.56 318 ASP A C 1
ATOM 2493 O O . ASP A 1 318 ? -22.191 8.420 -13.885 1.00 82.56 318 ASP A O 1
ATOM 2497 N N . GLY A 1 319 ? -20.840 10.173 -13.468 1.00 84.00 319 GLY A N 1
ATOM 2498 C CA . GLY A 1 319 ? -19.670 9.432 -13.015 1.00 84.00 319 GLY A CA 1
ATOM 2499 C C . GLY A 1 319 ? -18.495 9.414 -13.979 1.00 84.00 319 GLY A C 1
ATOM 2500 O O . GLY A 1 319 ? -17.397 9.053 -13.548 1.00 84.00 319 GLY A O 1
ATOM 2501 N N . CYS A 1 320 ? -18.699 9.843 -15.223 1.00 89.25 320 CYS A N 1
ATOM 2502 C CA . CYS A 1 320 ? -17.623 10.172 -16.147 1.00 89.25 320 CYS A CA 1
ATOM 2503 C C . CYS A 1 320 ? -17.670 11.674 -16.456 1.00 89.25 320 CYS A C 1
ATOM 2505 O O . CYS A 1 320 ? -18.740 12.235 -16.683 1.00 89.25 320 CYS A O 1
ATOM 2507 N N . SER A 1 321 ? -16.533 12.365 -16.390 1.00 88.25 321 SER A N 1
ATOM 2508 C CA . SER A 1 321 ? -16.504 13.798 -16.695 1.00 88.25 321 SER A CA 1
ATOM 2509 C C . SER A 1 321 ? -16.577 14.052 -18.205 1.00 88.25 321 SER A C 1
ATOM 2511 O O . SER A 1 321 ? -16.326 13.166 -19.017 1.00 88.25 321 SER A O 1
ATOM 2513 N N . ASP A 1 322 ? -16.832 15.298 -18.605 1.00 86.88 322 ASP A N 1
ATOM 2514 C CA . ASP A 1 322 ? -16.753 15.753 -20.002 1.00 86.88 322 ASP A CA 1
ATOM 2515 C C . ASP A 1 322 ? -15.329 15.695 -20.602 1.00 86.88 322 ASP A C 1
ATOM 2517 O O . ASP A 1 322 ? -15.152 15.917 -21.800 1.00 86.88 322 ASP A O 1
ATOM 2521 N N . VAL A 1 323 ? -14.329 15.349 -19.781 1.00 85.75 323 VAL A N 1
ATOM 2522 C CA . VAL A 1 323 ? -12.932 15.070 -20.162 1.00 85.75 323 VAL A CA 1
ATOM 2523 C C . VAL A 1 323 ? -12.504 13.623 -19.852 1.00 85.75 323 VAL A C 1
ATOM 2525 O O . VAL A 1 323 ? -11.321 13.307 -19.907 1.00 85.75 323 VAL A O 1
ATOM 2528 N N . CYS A 1 324 ? -13.456 12.732 -19.558 1.00 86.62 324 CYS A N 1
ATOM 2529 C CA . CYS A 1 324 ? -13.259 11.292 -19.353 1.00 86.62 324 CYS A CA 1
ATOM 2530 C C . CYS A 1 324 ? -12.325 10.890 -18.194 1.00 86.62 324 CYS A C 1
ATOM 2532 O O . CYS A 1 324 ? -11.712 9.816 -18.185 1.00 86.62 324 CYS A O 1
ATOM 2534 N N . GLU A 1 325 ? -12.307 11.737 -17.165 1.00 86.75 325 GLU A N 1
ATOM 2535 C CA . GLU A 1 325 ? -11.805 11.448 -15.818 1.00 86.75 325 GLU A CA 1
ATOM 2536 C C . GLU A 1 325 ? -12.930 10.843 -14.960 1.00 86.75 325 GLU A C 1
ATOM 2538 O O . GLU A 1 325 ? -14.106 11.202 -15.116 1.00 86.75 325 GLU A O 1
ATOM 2543 N N . ILE A 1 326 ? -12.595 9.953 -14.019 1.00 85.25 326 ILE A N 1
ATOM 2544 C CA . ILE A 1 326 ? -13.594 9.410 -13.085 1.00 85.25 326 ILE A CA 1
ATOM 2545 C C . ILE A 1 326 ? -13.984 10.491 -12.074 1.00 85.25 326 ILE A C 1
ATOM 2547 O O . ILE A 1 326 ? -13.147 11.042 -11.357 1.00 85.25 326 ILE A O 1
ATOM 2551 N N . GLU A 1 327 ? -15.279 10.783 -11.973 1.00 83.81 327 GLU A N 1
ATOM 2552 C CA . GLU A 1 327 ? -15.746 11.852 -11.093 1.00 83.81 327 GLU A CA 1
ATOM 2553 C C . GLU A 1 327 ? -15.614 11.504 -9.600 1.00 83.81 327 GLU A C 1
ATOM 2555 O O . GLU A 1 327 ? -15.739 10.353 -9.175 1.00 83.81 327 GLU A O 1
ATOM 2560 N N . ILE A 1 328 ? -15.427 12.529 -8.760 1.00 79.31 328 ILE A N 1
ATOM 2561 C CA . ILE A 1 328 ? -15.282 12.341 -7.311 1.00 79.31 328 ILE A CA 1
ATOM 2562 C C . ILE A 1 328 ? -16.491 11.604 -6.711 1.00 79.31 328 ILE A C 1
ATOM 2564 O O . ILE A 1 328 ? -17.643 11.966 -6.954 1.00 79.31 328 ILE A O 1
ATOM 2568 N N . ASN A 1 329 ? -16.217 10.591 -5.882 1.00 77.56 329 ASN A N 1
ATOM 2569 C CA . ASN A 1 329 ? -17.211 9.672 -5.317 1.00 77.56 329 ASN A CA 1
ATOM 2570 C C . ASN A 1 329 ? -17.940 8.785 -6.357 1.00 77.56 329 ASN A C 1
ATOM 2572 O O . ASN A 1 329 ? -19.057 8.334 -6.102 1.00 77.56 329 ASN A O 1
ATOM 2576 N N . TRP A 1 330 ? -17.314 8.471 -7.496 1.00 82.50 330 TRP A N 1
ATOM 2577 C CA . TRP A 1 330 ? -17.784 7.449 -8.440 1.00 82.50 330 TRP A CA 1
ATOM 2578 C C . TRP A 1 330 ? -16.742 6.345 -8.666 1.00 82.50 330 TRP A C 1
ATOM 2580 O O . TRP A 1 330 ? -15.550 6.520 -8.430 1.00 82.50 330 TRP A O 1
ATOM 2590 N N . THR A 1 331 ? -17.199 5.177 -9.124 1.00 82.06 331 THR A N 1
ATOM 2591 C CA . THR A 1 331 ? -16.331 4.120 -9.667 1.00 82.06 331 THR A CA 1
ATOM 2592 C C . THR A 1 331 ? -16.887 3.623 -10.990 1.00 82.06 331 THR A C 1
ATOM 2594 O O . THR A 1 331 ? -18.093 3.401 -11.110 1.00 82.06 331 THR A O 1
ATOM 2597 N N . CYS A 1 332 ? -16.013 3.436 -11.976 1.00 83.50 332 CYS A N 1
ATOM 2598 C CA . CYS A 1 332 ? -16.379 3.044 -13.330 1.00 83.50 332 CYS A CA 1
ATOM 2599 C C . CYS A 1 332 ? -15.833 1.652 -13.664 1.00 83.50 332 CYS A C 1
ATOM 2601 O O . CYS A 1 332 ? -14.635 1.394 -13.565 1.00 83.50 332 CYS A O 1
ATOM 2603 N N . SER A 1 333 ? -16.714 0.745 -14.089 1.00 83.19 333 SER A N 1
ATOM 2604 C CA . SER A 1 333 ? -16.358 -0.607 -14.542 1.00 83.19 333 SER A CA 1
ATOM 2605 C C . SER A 1 333 ? -16.535 -0.734 -16.053 1.00 83.19 333 SER A C 1
ATOM 2607 O O . SER A 1 333 ? -17.560 -0.304 -16.581 1.00 83.19 333 SER A O 1
ATOM 2609 N N . ARG A 1 334 ? -15.582 -1.364 -16.759 1.00 80.69 334 ARG A N 1
ATOM 2610 C CA . ARG A 1 334 ? -15.736 -1.649 -18.198 1.00 80.69 334 ARG A CA 1
ATOM 2611 C C . ARG A 1 334 ? -16.856 -2.669 -18.435 1.00 80.69 334 ARG A C 1
ATOM 2613 O O . ARG A 1 334 ? -16.833 -3.765 -17.876 1.00 80.69 334 ARG A O 1
ATOM 2620 N N . ILE A 1 335 ? -17.781 -2.337 -19.328 1.00 77.12 335 ILE A N 1
ATOM 2621 C CA . ILE A 1 335 ? -18.823 -3.217 -19.859 1.00 77.12 335 ILE A CA 1
ATOM 2622 C C . ILE A 1 335 ? -18.504 -3.509 -21.333 1.00 77.12 335 ILE A C 1
ATOM 2624 O O . ILE A 1 335 ? -18.053 -2.646 -22.081 1.00 77.12 335 ILE A O 1
ATOM 2628 N N . ASN A 1 336 ? -18.698 -4.761 -21.761 1.00 71.38 336 ASN A N 1
ATOM 2629 C CA . ASN A 1 336 ? -18.496 -5.207 -23.150 1.00 71.38 336 ASN A CA 1
ATOM 2630 C C . ASN A 1 336 ? -17.118 -4.858 -23.763 1.00 71.38 336 ASN A C 1
ATOM 2632 O O . ASN A 1 336 ? -17.002 -4.731 -24.978 1.00 71.38 336 ASN A O 1
ATOM 2636 N N . PHE A 1 337 ? -16.075 -4.735 -22.931 1.00 65.31 337 PHE A N 1
ATOM 2637 C CA . PHE A 1 337 ? -14.700 -4.368 -23.313 1.00 65.31 337 PHE A CA 1
ATOM 2638 C C . PHE A 1 337 ? -14.523 -2.976 -23.955 1.00 65.31 337 PHE A C 1
ATOM 2640 O O . PHE A 1 337 ? -13.417 -2.679 -24.402 1.00 65.31 337 PHE A O 1
ATOM 2647 N N . GLN A 1 338 ? -15.561 -2.133 -23.992 1.00 73.38 338 GLN A N 1
ATOM 2648 C CA . GLN A 1 338 ? -15.554 -0.853 -24.716 1.00 73.38 338 GLN A CA 1
ATOM 2649 C C . GLN A 1 338 ? -16.059 0.290 -23.826 1.00 73.38 338 GLN A C 1
ATOM 2651 O O . GLN A 1 338 ? -15.255 1.131 -23.432 1.00 73.38 338 GLN A O 1
ATOM 2656 N N . THR A 1 339 ? -17.330 0.278 -23.417 1.00 82.12 339 THR A N 1
ATOM 2657 C CA . THR A 1 339 ? -17.889 1.333 -22.556 1.00 82.12 339 THR A CA 1
ATOM 2658 C C . THR A 1 339 ? -17.477 1.165 -21.091 1.00 82.12 339 THR A C 1
ATOM 2660 O O . THR A 1 339 ? -17.210 0.061 -20.613 1.00 82.12 339 THR A O 1
ATOM 2663 N N . SER A 1 340 ? -17.494 2.258 -20.341 1.00 84.25 340 SER A N 1
ATOM 2664 C CA . SER A 1 340 ? -17.561 2.288 -18.883 1.00 84.25 340 SER A CA 1
ATOM 2665 C C . SER A 1 340 ? -19.012 2.407 -18.420 1.00 84.25 340 SER A C 1
ATOM 2667 O O . SER A 1 340 ? -19.851 3.014 -19.075 1.00 84.25 340 SER A O 1
ATOM 2669 N N . SER A 1 341 ? -19.311 1.844 -17.254 1.00 84.12 341 SER A N 1
ATOM 2670 C CA . SER A 1 341 ? -20.519 2.149 -16.492 1.00 84.12 341 SER A CA 1
ATOM 2671 C C . SER A 1 341 ? -20.100 2.583 -15.101 1.00 84.12 341 SER A C 1
ATOM 2673 O O . SER A 1 341 ? -19.406 1.839 -14.398 1.00 84.12 341 SER A O 1
ATOM 2675 N N . CYS A 1 342 ? -20.487 3.802 -14.746 1.00 84.00 342 CYS A N 1
ATOM 2676 C CA . CYS A 1 342 ? -20.105 4.442 -13.503 1.00 84.00 342 CYS A CA 1
ATOM 2677 C C . CYS A 1 342 ? -21.230 4.350 -12.467 1.00 84.00 342 CYS A C 1
ATOM 2679 O O . CYS A 1 342 ? -22.418 4.425 -12.786 1.00 84.00 342 CYS A O 1
ATOM 2681 N N . PHE A 1 343 ? -20.850 4.152 -11.206 1.00 82.88 343 PHE A N 1
ATOM 2682 C CA . PHE A 1 343 ? -21.770 4.039 -10.079 1.00 82.88 343 PHE A CA 1
ATOM 2683 C C . PHE A 1 343 ? -21.348 4.998 -8.971 1.00 82.88 343 PHE A C 1
ATOM 2685 O O . PHE A 1 343 ? -20.188 4.999 -8.559 1.00 82.88 343 PHE A O 1
ATOM 2692 N N . TYR A 1 344 ? -22.298 5.797 -8.481 1.00 80.88 344 TYR A N 1
ATOM 2693 C CA . TYR A 1 344 ? -22.051 6.729 -7.389 1.00 80.88 344 TYR A CA 1
ATOM 2694 C C . TYR A 1 344 ? -21.841 5.955 -6.093 1.00 80.88 344 TYR A C 1
ATOM 2696 O O . TYR A 1 344 ? -22.728 5.222 -5.637 1.00 80.88 344 TYR A O 1
ATOM 2704 N N . ILE A 1 345 ? -20.683 6.149 -5.477 1.00 73.44 345 ILE A N 1
ATOM 2705 C CA . ILE A 1 345 ? -20.350 5.561 -4.193 1.00 73.44 345 ILE A CA 1
ATOM 2706 C C . ILE A 1 345 ? -20.489 6.646 -3.142 1.00 73.44 345 ILE A C 1
ATOM 2708 O O . ILE A 1 345 ? -19.690 7.573 -3.063 1.00 73.44 345 ILE A O 1
ATOM 2712 N N . LYS A 1 346 ? -21.504 6.523 -2.290 1.00 75.88 346 LYS A N 1
ATOM 2713 C CA . LYS A 1 346 ? -21.605 7.403 -1.132 1.00 75.88 346 LYS A CA 1
ATOM 2714 C C . LYS A 1 346 ? -20.520 7.006 -0.120 1.00 75.88 346 LYS A C 1
ATOM 2716 O O . LYS A 1 346 ? -20.628 5.896 0.412 1.00 75.88 346 LYS A O 1
ATOM 2721 N N . PRO A 1 347 ? -19.536 7.870 0.191 1.00 74.12 347 PRO A N 1
ATOM 2722 C CA . PRO A 1 347 ? -18.507 7.532 1.161 1.00 74.12 347 PRO A CA 1
ATOM 2723 C C . PRO A 1 347 ? -19.121 7.266 2.546 1.00 74.12 347 PRO A C 1
ATOM 2725 O O . PRO A 1 347 ? -20.182 7.816 2.898 1.00 74.12 347 PRO A O 1
ATOM 2728 N N . PRO A 1 348 ? -18.488 6.400 3.353 1.00 78.75 348 PRO A N 1
ATOM 2729 C CA . PRO A 1 348 ? -18.919 6.182 4.720 1.00 78.75 348 PRO A CA 1
ATOM 2730 C C . PRO A 1 348 ? -18.837 7.476 5.532 1.00 78.75 348 PRO A C 1
ATOM 2732 O O . PRO A 1 348 ? -17.895 8.249 5.402 1.00 78.75 348 PRO A O 1
ATOM 2735 N N . HIS A 1 349 ? -19.818 7.695 6.405 1.00 81.50 349 HIS A N 1
ATOM 2736 C CA . HIS A 1 349 ? -19.835 8.813 7.349 1.00 81.50 349 HIS A CA 1
ATOM 2737 C C . HIS A 1 349 ? -20.261 8.321 8.731 1.00 81.50 349 HIS A C 1
ATOM 2739 O O . HIS A 1 349 ? -21.052 7.376 8.860 1.00 81.50 349 HIS A O 1
ATOM 2745 N N . PHE A 1 350 ? -19.761 8.979 9.775 1.00 83.81 350 PHE A N 1
ATOM 2746 C CA . PHE A 1 350 ? -20.247 8.750 11.130 1.00 83.81 350 PHE A CA 1
ATOM 2747 C C . PHE A 1 350 ? -21.566 9.481 11.395 1.00 83.81 350 PHE A C 1
ATOM 2749 O O . PHE A 1 350 ? -21.903 10.504 10.798 1.00 83.81 350 PHE A O 1
ATOM 2756 N N . SER A 1 351 ? -22.301 8.960 12.370 1.00 84.06 351 SER A N 1
ATOM 2757 C CA . SER A 1 351 ? -23.507 9.550 12.931 1.00 84.06 351 SER A CA 1
ATOM 2758 C C . SER A 1 351 ? -23.475 9.439 14.454 1.00 84.06 351 SER A C 1
ATOM 2760 O O . SER A 1 351 ? -23.144 8.389 15.010 1.00 84.06 351 SER A O 1
ATOM 2762 N N . LEU A 1 352 ? -23.820 10.539 15.128 1.00 88.12 352 LEU A N 1
ATOM 2763 C CA . LEU A 1 352 ? -24.022 10.592 16.573 1.00 88.12 352 LEU A CA 1
ATOM 2764 C C . LEU A 1 352 ? -25.524 10.562 16.870 1.00 88.12 352 LEU A C 1
ATOM 2766 O O . LEU A 1 352 ? -26.280 11.394 16.371 1.00 88.12 352 LEU A O 1
ATOM 2770 N N . ILE A 1 353 ? -25.958 9.606 17.688 1.00 85.62 353 ILE A N 1
ATOM 2771 C CA . ILE A 1 353 ? -27.368 9.347 17.997 1.00 85.62 353 ILE A CA 1
ATOM 2772 C C . ILE A 1 353 ? -27.560 9.416 19.512 1.00 85.62 353 ILE A C 1
ATOM 2774 O O . ILE A 1 353 ? -26.976 8.628 20.253 1.00 85.62 353 ILE A O 1
ATOM 2778 N N . LEU A 1 354 ? -28.406 10.329 19.995 1.00 85.62 354 LEU A N 1
ATOM 2779 C CA . LEU A 1 354 ? -28.816 10.342 21.401 1.00 85.62 354 LEU A CA 1
ATOM 2780 C C . LEU A 1 354 ? -29.748 9.149 21.673 1.00 85.62 354 LEU A C 1
ATOM 2782 O O . LEU A 1 354 ? -30.867 9.117 21.165 1.00 85.62 354 LEU A O 1
ATOM 2786 N N . LEU A 1 355 ? -29.299 8.191 22.487 1.00 84.56 355 LEU A N 1
ATOM 2787 C CA . LEU A 1 355 ? -30.090 7.023 22.883 1.00 84.56 355 LEU A CA 1
ATOM 2788 C C . LEU A 1 355 ? -31.042 7.340 24.037 1.00 84.56 355 LEU A C 1
ATOM 2790 O O . LEU A 1 355 ? -32.220 6.994 23.984 1.00 84.56 355 LEU A O 1
ATOM 2794 N N . ASN A 1 356 ? -30.523 7.948 25.107 1.00 81.38 356 ASN A N 1
ATOM 2795 C CA . ASN A 1 356 ? -31.283 8.195 26.331 1.00 81.38 356 ASN A CA 1
ATOM 2796 C C . ASN A 1 356 ? -30.664 9.325 27.175 1.00 81.38 356 ASN A C 1
ATOM 2798 O O . ASN A 1 356 ? -29.478 9.633 27.050 1.00 81.38 356 ASN A O 1
ATOM 2802 N N . GLN A 1 357 ? -31.462 9.896 28.075 1.00 79.94 357 GLN A N 1
ATOM 2803 C CA . GLN A 1 357 ? -31.071 10.897 29.066 1.00 79.94 357 GLN A CA 1
ATOM 2804 C C . GLN A 1 357 ? -31.644 10.482 30.430 1.00 79.94 357 GLN A C 1
ATOM 2806 O O . GLN A 1 357 ? -32.853 10.315 30.575 1.00 79.94 357 GLN A O 1
ATOM 2811 N N . ILE A 1 358 ? -30.783 10.317 31.434 1.00 74.75 358 ILE A N 1
ATOM 2812 C CA . ILE A 1 358 ? -31.145 9.893 32.793 1.00 74.75 358 ILE A CA 1
ATOM 2813 C C . ILE A 1 358 ? -30.534 10.882 33.786 1.00 74.75 358 ILE A C 1
ATOM 2815 O O . ILE A 1 358 ? -29.350 10.784 34.081 1.00 74.75 358 ILE A O 1
ATOM 2819 N N . TYR A 1 359 ? -31.342 11.799 34.327 1.00 70.75 359 TYR A N 1
ATOM 2820 C CA . TYR A 1 359 ? -30.972 12.790 35.356 1.00 70.75 359 TYR A CA 1
ATOM 2821 C C . TYR A 1 359 ? -29.675 13.586 35.091 1.00 70.75 359 TYR A C 1
ATOM 2823 O O . TYR A 1 359 ? -29.751 14.702 34.586 1.00 70.75 359 TYR A O 1
ATOM 2831 N N . ASP A 1 360 ? -28.517 13.034 35.471 1.00 74.06 360 ASP A N 1
ATOM 2832 C CA . ASP A 1 360 ? -27.170 13.611 35.354 1.00 74.06 360 ASP A CA 1
ATOM 2833 C C . ASP A 1 360 ? -26.382 13.094 34.132 1.00 74.06 360 ASP A C 1
ATOM 2835 O O . ASP A 1 360 ? -25.279 13.567 33.873 1.00 74.06 360 ASP A O 1
ATOM 2839 N N . SER A 1 361 ? -26.921 12.117 33.395 1.00 79.06 361 SER A N 1
ATOM 2840 C CA . SER A 1 361 ? -26.199 11.328 32.392 1.00 79.06 361 SER A CA 1
ATOM 2841 C C . SER A 1 361 ? -26.903 11.296 31.027 1.00 79.06 361 SER A C 1
ATOM 2843 O O . SER A 1 361 ? -28.097 10.997 30.943 1.00 79.06 361 SER A O 1
ATOM 2845 N N . TYR A 1 362 ? -26.154 11.502 29.943 1.00 83.81 362 TYR A N 1
ATOM 2846 C CA . TYR A 1 362 ? -26.586 11.266 28.557 1.00 83.81 362 TYR A CA 1
ATOM 2847 C C . TYR A 1 362 ? -25.902 10.028 27.992 1.00 83.81 362 TYR A C 1
ATOM 2849 O O . TYR A 1 362 ? -24.722 9.808 28.250 1.00 83.81 362 TYR A O 1
ATOM 2857 N N . TYR A 1 363 ? -26.621 9.265 27.172 1.00 86.19 363 TYR A N 1
ATOM 2858 C CA . TYR A 1 363 ? -26.088 8.120 26.437 1.00 86.19 363 TYR A CA 1
ATOM 2859 C C . TYR A 1 363 ? -26.127 8.424 24.943 1.00 86.19 363 TYR A C 1
ATOM 2861 O O . TYR A 1 363 ? -27.207 8.507 24.356 1.00 86.19 363 TYR A O 1
ATOM 2869 N N . VAL A 1 364 ? -24.957 8.594 24.332 1.00 87.06 364 VAL A N 1
ATOM 2870 C CA . VAL A 1 364 ? -24.796 8.892 22.903 1.00 87.06 364 VAL A CA 1
ATOM 2871 C C . VAL A 1 364 ? -24.126 7.708 22.218 1.00 87.06 364 VAL A C 1
ATOM 2873 O O . VAL A 1 364 ? -23.101 7.224 22.685 1.00 87.06 364 VAL A O 1
ATOM 2876 N N . GLN A 1 365 ? -24.689 7.246 21.108 1.00 88.19 365 GLN A N 1
ATOM 2877 C CA . GLN A 1 365 ? -24.104 6.207 20.270 1.00 88.19 365 GLN A CA 1
ATOM 2878 C C . GLN A 1 365 ? -23.416 6.825 19.054 1.00 88.19 365 GLN A C 1
ATOM 2880 O O . GLN A 1 365 ? -23.977 7.710 18.411 1.00 88.19 365 GLN A O 1
ATOM 2885 N N . LEU A 1 366 ? -22.236 6.317 18.719 1.00 87.81 366 LEU A N 1
ATOM 2886 C CA . LEU A 1 366 ? -21.531 6.581 17.471 1.00 87.81 366 LEU A CA 1
ATOM 2887 C C . LEU A 1 366 ? -21.656 5.346 16.570 1.00 87.81 366 LEU A C 1
ATOM 2889 O O . LEU A 1 366 ? -21.308 4.240 16.991 1.00 87.81 366 LEU A O 1
ATOM 2893 N N . LYS A 1 367 ? -22.156 5.543 15.347 1.00 85.31 367 LYS A N 1
ATOM 2894 C CA . LYS A 1 367 ? -22.260 4.519 14.292 1.00 85.31 367 LYS A CA 1
ATOM 2895 C C . LYS A 1 367 ? -21.740 5.048 12.964 1.00 85.31 367 LYS A C 1
ATOM 2897 O O . LYS A 1 367 ? -21.859 6.245 12.708 1.00 85.31 367 LYS A O 1
ATOM 2902 N N . ILE A 1 368 ? -21.286 4.150 12.096 1.00 82.62 368 ILE A N 1
ATOM 2903 C CA . ILE A 1 368 ? -20.965 4.440 10.691 1.00 82.62 368 ILE A CA 1
ATOM 2904 C C . ILE A 1 368 ? -22.095 3.924 9.792 1.00 82.62 368 ILE A C 1
ATOM 2906 O O . ILE A 1 368 ? -22.812 2.985 10.142 1.00 82.62 368 ILE A O 1
ATOM 2910 N N . SER A 1 369 ? -22.273 4.552 8.631 1.00 83.00 369 SER A N 1
ATOM 2911 C CA . SER A 1 369 ? -23.237 4.151 7.599 1.00 83.00 369 SER A CA 1
ATOM 2912 C C . SER A 1 369 ? -22.950 2.810 6.906 1.00 83.00 369 SER A C 1
ATOM 2914 O O . SER A 1 369 ? -23.839 2.280 6.243 1.00 83.00 369 SER A O 1
ATOM 2916 N N . SER A 1 370 ? -21.736 2.271 7.018 1.00 83.75 370 SER A N 1
ATOM 2917 C CA . SER A 1 370 ? -21.298 1.006 6.414 1.00 83.75 370 SER A CA 1
ATOM 2918 C C . SER A 1 370 ? -20.202 0.347 7.270 1.00 83.75 370 SER A C 1
ATOM 2920 O O . SER A 1 370 ? -19.786 0.896 8.293 1.00 83.75 370 SER A O 1
ATOM 2922 N N . ASN A 1 371 ? -19.760 -0.851 6.876 1.00 87.94 371 ASN A N 1
ATOM 2923 C CA . ASN A 1 371 ? -18.651 -1.546 7.528 1.00 87.94 371 ASN A CA 1
ATOM 2924 C C . ASN A 1 371 ? -17.308 -0.990 7.037 1.00 87.94 371 ASN A C 1
ATOM 2926 O O . ASN A 1 371 ? -17.116 -0.835 5.832 1.00 87.94 371 ASN A O 1
ATOM 2930 N N . VAL A 1 372 ? -16.367 -0.776 7.955 1.00 87.88 372 VAL A N 1
ATOM 2931 C CA . VAL A 1 372 ? -15.042 -0.202 7.664 1.00 87.88 372 VAL A CA 1
ATOM 2932 C C . VAL A 1 372 ? -13.932 -0.925 8.426 1.00 87.88 372 VAL A C 1
ATOM 2934 O O . VAL A 1 372 ? -14.193 -1.661 9.383 1.00 87.88 372 VAL A O 1
ATOM 2937 N N . LYS A 1 373 ? -12.693 -0.708 7.998 1.00 88.56 373 LYS A N 1
ATOM 2938 C CA . LYS A 1 373 ? -11.451 -1.222 8.581 1.00 88.56 373 LYS A CA 1
ATOM 2939 C C . LYS A 1 373 ? -10.431 -0.089 8.756 1.00 88.56 373 LYS A C 1
ATOM 2941 O O . LYS A 1 373 ? -10.607 0.996 8.203 1.00 88.56 373 LYS A O 1
ATOM 2946 N N . LEU A 1 374 ? -9.376 -0.340 9.527 1.00 86.62 374 LEU A N 1
ATOM 2947 C CA . LEU A 1 374 ? -8.218 0.558 9.623 1.00 86.62 374 LEU A CA 1
ATOM 2948 C C . LEU A 1 374 ? -7.464 0.594 8.287 1.00 86.62 374 LEU A C 1
ATOM 2950 O O . LEU A 1 374 ? -7.307 -0.449 7.650 1.00 86.62 374 LEU A O 1
ATOM 2954 N N . GLU A 1 375 ? -6.977 1.772 7.896 1.00 84.38 375 GLU A N 1
ATOM 2955 C CA . GLU A 1 375 ? -6.035 1.909 6.775 1.00 84.38 375 GLU A CA 1
ATOM 2956 C C . GLU A 1 375 ? -4.633 1.398 7.147 1.00 84.38 375 GLU A C 1
ATOM 2958 O O . GLU A 1 375 ? -4.018 0.700 6.349 1.00 84.38 375 GLU A O 1
ATOM 2963 N N . ASP A 1 376 ? -4.181 1.653 8.384 1.00 79.50 376 ASP A N 1
ATOM 2964 C CA . ASP A 1 376 ? -2.852 1.284 8.893 1.00 79.50 376 ASP A CA 1
ATOM 2965 C C . ASP A 1 376 ? -2.919 0.291 10.061 1.00 79.50 376 ASP A C 1
ATOM 2967 O O . ASP A 1 376 ? -3.636 0.507 11.043 1.00 79.50 376 ASP A O 1
ATOM 2971 N N . SER A 1 377 ? -2.086 -0.752 10.024 1.00 74.12 377 SER A N 1
ATOM 2972 C CA . SER A 1 377 ? -2.032 -1.798 11.060 1.00 74.12 377 SER A CA 1
ATOM 2973 C C . SER A 1 377 ? -1.455 -1.330 12.403 1.00 74.12 377 SER A C 1
ATOM 2975 O O . SER A 1 377 ? -1.730 -1.942 13.433 1.00 74.12 377 SER A O 1
ATOM 2977 N N . GLN A 1 378 ? -0.679 -0.241 12.408 1.00 70.94 378 GLN A N 1
ATOM 2978 C CA . GLN A 1 378 ? -0.118 0.375 13.620 1.00 70.94 378 GLN A CA 1
ATOM 2979 C C . GLN A 1 378 ? -1.070 1.385 14.284 1.00 70.94 378 GLN A C 1
ATOM 2981 O O . GLN A 1 378 ? -0.790 1.875 15.379 1.00 70.94 378 GLN A O 1
ATOM 2986 N N . SER A 1 379 ? -2.186 1.725 13.634 1.00 69.00 379 SER A N 1
ATOM 2987 C CA . SER A 1 379 ? -3.108 2.751 14.117 1.00 69.00 379 SER A CA 1
ATOM 2988 C C . SER A 1 379 ? -4.105 2.191 15.142 1.00 69.00 379 SER A C 1
ATOM 2990 O O . SER A 1 379 ? -4.696 1.132 14.949 1.00 69.00 379 SER A O 1
ATOM 2992 N N . ASN A 1 380 ? -4.323 2.905 16.253 1.00 74.44 380 ASN A N 1
ATOM 2993 C CA . ASN A 1 380 ? -5.326 2.535 17.255 1.00 74.44 380 ASN A CA 1
ATOM 2994 C C . ASN A 1 380 ? -6.472 3.556 17.257 1.00 74.44 380 ASN A C 1
ATOM 2996 O O . ASN A 1 380 ? -6.348 4.656 17.804 1.00 74.44 380 ASN A O 1
ATOM 3000 N N . PHE A 1 381 ? -7.605 3.179 16.658 1.00 76.88 381 PHE A N 1
ATOM 3001 C CA . PHE A 1 381 ? -8.767 4.063 16.539 1.00 76.88 381 PHE A CA 1
ATOM 3002 C C . PHE A 1 381 ? -9.276 4.543 17.907 1.00 76.88 381 PHE A C 1
ATOM 3004 O O . PHE A 1 381 ? -9.479 5.744 18.093 1.00 76.88 381 PHE A O 1
ATOM 3011 N N . THR A 1 382 ? -9.398 3.637 18.885 1.00 75.12 382 THR A N 1
ATOM 3012 C CA . THR A 1 382 ? -9.879 3.934 20.246 1.00 75.12 382 THR A CA 1
ATOM 3013 C C . THR A 1 382 ? -8.992 4.945 20.980 1.00 75.12 382 THR A C 1
ATOM 3015 O O . THR A 1 382 ? -9.525 5.782 21.705 1.00 75.12 382 THR A O 1
ATOM 3018 N N . GLN A 1 383 ? -7.671 4.929 20.768 1.00 73.06 383 GLN A N 1
ATOM 3019 C CA . GLN A 1 383 ? -6.750 5.935 21.321 1.00 73.06 383 GLN A CA 1
ATOM 3020 C C . GLN A 1 383 ? -6.792 7.271 20.564 1.00 73.06 383 GLN A C 1
ATOM 3022 O O . GLN A 1 383 ? -6.612 8.327 21.167 1.00 73.06 383 GLN A O 1
ATOM 3027 N N . SER A 1 384 ? -7.040 7.239 19.251 1.00 77.88 384 SER A N 1
ATOM 3028 C CA . SER A 1 384 ? -7.154 8.454 18.431 1.00 77.88 384 SER A CA 1
ATOM 3029 C C . SER A 1 384 ? -8.473 9.211 18.632 1.00 77.88 384 SER A C 1
ATOM 3031 O O . SER A 1 384 ? -8.567 10.387 18.278 1.00 77.88 384 SER A O 1
ATOM 3033 N N . LEU A 1 385 ? -9.493 8.546 19.187 1.00 83.38 385 LEU A N 1
ATOM 3034 C CA . LEU A 1 385 ? -10.828 9.101 19.363 1.00 83.38 385 LEU A CA 1
ATOM 3035 C C . LEU A 1 385 ? -10.883 10.042 20.578 1.00 83.38 385 LEU A C 1
ATOM 3037 O O . LEU A 1 385 ? -10.767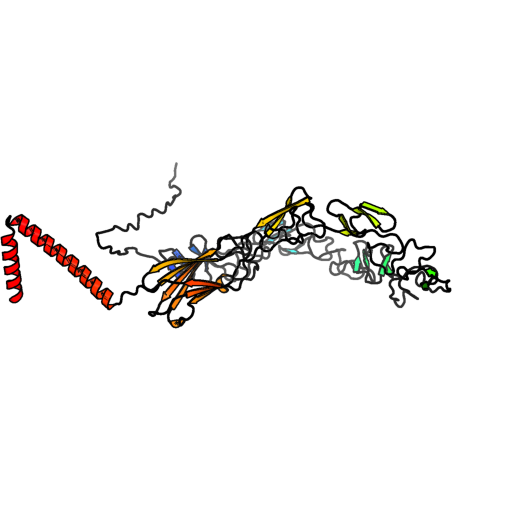 9.635 21.732 1.00 83.38 385 LEU A O 1
ATOM 3041 N N . LYS A 1 386 ? -11.118 11.325 20.306 1.00 83.38 386 LYS A N 1
ATOM 3042 C CA . LYS A 1 386 ? -11.199 12.426 21.270 1.00 83.38 386 LYS A CA 1
ATOM 3043 C C . LYS A 1 386 ? -12.650 12.890 21.393 1.00 83.38 386 LYS A C 1
ATOM 3045 O O . LYS A 1 386 ? -13.180 13.542 20.493 1.00 83.38 386 LYS A O 1
ATOM 3050 N N . ALA A 1 387 ? -13.292 12.583 22.518 1.00 86.00 387 ALA A N 1
ATOM 3051 C CA . ALA A 1 387 ? -14.658 13.007 22.831 1.00 86.00 387 ALA A CA 1
ATOM 3052 C C . ALA A 1 387 ? -14.664 14.129 23.887 1.00 86.00 387 ALA A C 1
ATOM 3054 O O . ALA A 1 387 ? -14.014 14.000 24.922 1.00 86.00 387 ALA A O 1
ATOM 3055 N N . HIS A 1 388 ? -15.397 15.218 23.643 1.00 84.88 388 HIS A N 1
ATOM 3056 C CA . HIS A 1 388 ? -15.503 16.370 24.552 1.00 84.88 388 HIS A CA 1
ATOM 3057 C C . HIS A 1 388 ? -16.847 17.104 24.405 1.00 84.88 388 HIS A C 1
ATOM 3059 O O . HIS A 1 388 ? -17.594 16.882 23.453 1.00 84.88 388 HIS A O 1
ATOM 3065 N N . LEU A 1 389 ? -17.169 17.985 25.353 1.00 85.69 389 LEU A N 1
ATOM 3066 C CA . LEU A 1 389 ? -18.213 19.003 25.189 1.00 85.69 389 LEU A CA 1
ATOM 3067 C C . LEU A 1 389 ? -17.555 20.322 24.765 1.00 85.69 389 LEU A C 1
ATOM 3069 O O . LEU A 1 389 ? -16.561 20.728 25.367 1.00 85.69 389 LEU A O 1
ATOM 3073 N N . ASN A 1 390 ? -18.105 20.989 23.749 1.00 85.12 390 ASN A N 1
ATOM 3074 C CA . ASN A 1 390 ? -17.654 22.325 23.351 1.00 85.12 390 ASN A CA 1
ATOM 3075 C C . ASN A 1 390 ? -18.089 23.366 24.384 1.00 85.12 390 ASN A C 1
ATOM 3077 O O . ASN A 1 390 ? -19.211 23.301 24.880 1.00 85.12 390 ASN A O 1
ATOM 3081 N N . ASP A 1 391 ? -17.209 24.329 24.661 1.00 81.19 391 ASP A N 1
ATOM 3082 C CA . ASP A 1 391 ? -17.470 25.512 25.495 1.00 81.19 391 ASP A CA 1
ATOM 3083 C C . ASP A 1 391 ? -17.913 25.226 26.952 1.00 81.19 391 ASP A C 1
ATOM 3085 O O . ASP A 1 391 ? -18.400 26.120 27.643 1.00 81.19 391 ASP A O 1
ATOM 3089 N N . ILE A 1 392 ? -17.687 23.998 27.446 1.00 80.81 392 ILE A N 1
ATOM 3090 C CA . ILE A 1 392 ? -17.905 23.574 28.841 1.00 80.81 392 ILE A CA 1
ATOM 3091 C C . ILE A 1 392 ? -16.563 23.221 29.497 1.00 80.81 392 ILE A C 1
ATOM 3093 O O . ILE A 1 392 ? -15.737 22.528 28.900 1.00 80.81 392 ILE A O 1
ATOM 3097 N N . ASP A 1 393 ? -16.363 23.643 30.749 1.00 74.81 393 ASP A N 1
ATOM 3098 C CA . ASP A 1 393 ? -15.165 23.311 31.529 1.00 74.81 393 ASP A CA 1
ATOM 3099 C C . ASP A 1 393 ? -15.038 21.779 31.730 1.00 74.81 393 ASP A C 1
ATOM 3101 O O . ASP A 1 393 ? -15.981 21.149 32.224 1.00 74.81 393 ASP A O 1
ATOM 3105 N N . PRO A 1 394 ? -13.892 21.149 31.390 1.00 75.75 394 PRO A N 1
ATOM 3106 C CA . PRO A 1 394 ? -13.686 19.706 31.559 1.00 75.75 394 PRO A CA 1
ATOM 3107 C C . PRO A 1 394 ? -13.867 19.183 32.991 1.00 75.75 394 PRO A C 1
ATOM 3109 O O . PRO A 1 394 ? -14.104 17.994 33.177 1.00 75.75 394 PRO A O 1
ATOM 3112 N N . SER A 1 395 ? -13.772 20.035 34.015 1.00 73.62 395 SER A N 1
ATOM 3113 C CA . SER A 1 395 ? -14.018 19.655 35.413 1.00 73.62 395 SER A CA 1
ATOM 3114 C C . SER A 1 395 ? -15.505 19.513 35.765 1.00 73.62 395 SER A C 1
ATOM 3116 O O . SER A 1 395 ? -15.839 18.999 36.836 1.00 73.62 395 SER A O 1
ATOM 3118 N N . HIS A 1 396 ? -16.415 19.949 34.889 1.00 76.06 396 HIS A N 1
ATOM 3119 C CA . HIS A 1 396 ? -17.859 19.920 35.131 1.00 76.06 396 HIS A CA 1
ATOM 3120 C C . HIS A 1 396 ? -18.535 18.631 34.637 1.00 76.06 396 HIS A C 1
ATOM 3122 O O . HIS A 1 396 ? -19.715 18.415 34.928 1.00 76.06 396 HIS A O 1
ATOM 3128 N N . TYR A 1 397 ? -17.815 17.751 33.935 1.00 78.88 397 TYR A N 1
ATOM 3129 C CA . TYR A 1 397 ? -18.352 16.507 33.384 1.00 78.88 397 TYR A CA 1
ATOM 3130 C C . TYR A 1 397 ? -17.312 15.377 33.321 1.00 78.88 397 TYR A C 1
ATOM 3132 O O . TYR A 1 397 ? -16.110 15.598 33.404 1.00 78.88 397 TYR A O 1
ATOM 3140 N N . ILE A 1 398 ? -17.784 14.141 33.163 1.00 75.12 398 ILE A N 1
ATOM 3141 C CA . ILE A 1 398 ? -16.971 12.947 32.907 1.00 75.12 398 ILE A CA 1
ATOM 3142 C C . ILE A 1 398 ? -17.596 12.201 31.729 1.00 75.12 398 ILE A C 1
ATOM 3144 O O . ILE A 1 398 ? -18.799 11.939 31.734 1.00 75.12 398 ILE A O 1
ATOM 3148 N N . ILE A 1 399 ? -16.791 11.833 30.732 1.00 78.69 399 ILE A N 1
ATOM 3149 C CA . ILE A 1 399 ? -17.220 10.968 29.627 1.00 78.69 399 ILE A CA 1
ATOM 3150 C C . ILE A 1 399 ? -16.662 9.568 29.871 1.00 78.69 399 ILE A C 1
ATOM 3152 O O . ILE A 1 399 ? -15.449 9.384 29.944 1.00 78.69 399 ILE A O 1
ATOM 3156 N N . TYR A 1 400 ? -17.542 8.574 29.959 1.00 82.69 400 TYR A N 1
ATOM 3157 C CA . TYR A 1 400 ? -17.168 7.164 29.909 1.00 82.69 400 TYR A CA 1
ATOM 3158 C C . TYR A 1 400 ? -17.414 6.632 28.499 1.00 82.69 400 TYR A C 1
ATOM 3160 O O . TYR A 1 400 ? -18.534 6.706 27.992 1.00 82.69 400 TYR A O 1
ATOM 3168 N N . GLN A 1 401 ? -16.383 6.073 27.874 1.00 81.06 401 GLN A N 1
ATOM 3169 C CA . GLN A 1 401 ? -16.475 5.416 26.574 1.00 81.06 401 GLN A CA 1
ATOM 3170 C C . GLN A 1 401 ? -16.621 3.908 26.774 1.00 81.06 401 GLN A C 1
ATOM 3172 O O . GLN A 1 401 ? -15.746 3.262 27.349 1.00 81.06 401 GLN A O 1
ATOM 3177 N N . LYS A 1 402 ? -17.723 3.339 26.285 1.00 79.25 402 LYS A N 1
ATOM 3178 C CA . LYS A 1 402 ? -17.905 1.896 26.137 1.00 79.25 402 LYS A CA 1
ATOM 3179 C C . LYS A 1 402 ? -17.762 1.529 24.669 1.00 79.25 402 LYS A C 1
ATOM 3181 O O . LYS A 1 402 ? -18.516 2.003 23.819 1.00 79.25 402 LYS A O 1
ATOM 3186 N N . VAL A 1 403 ? -16.829 0.635 24.397 1.00 80.94 403 VAL A N 1
ATOM 3187 C CA . VAL A 1 403 ? -16.624 0.060 23.074 1.00 80.94 403 VAL A CA 1
ATOM 3188 C C . VAL A 1 403 ? -17.526 -1.163 22.912 1.00 80.94 403 VAL A C 1
ATOM 3190 O O . VAL A 1 403 ? -17.650 -1.957 23.847 1.00 80.94 403 VAL A O 1
ATOM 3193 N N . LEU A 1 404 ? -18.208 -1.292 21.771 1.00 77.81 404 LEU A N 1
ATOM 3194 C CA . LEU A 1 404 ? -18.994 -2.487 21.435 1.00 77.81 404 LEU A CA 1
ATOM 3195 C C . LEU A 1 404 ? -18.374 -3.273 20.278 1.00 77.81 404 LEU A C 1
ATOM 3197 O O . LEU A 1 404 ? -18.407 -4.498 20.310 1.00 77.81 404 LEU A O 1
ATOM 3201 N N . VAL A 1 405 ? -17.829 -2.575 19.279 1.00 81.25 405 VAL A N 1
ATOM 3202 C CA . VAL A 1 405 ? -17.116 -3.155 18.131 1.00 81.25 405 VAL A CA 1
ATOM 3203 C C . VAL A 1 405 ? -15.991 -2.197 17.736 1.00 81.25 405 VAL A C 1
ATOM 3205 O O . VAL A 1 405 ? -16.275 -1.035 17.433 1.00 81.25 405 VAL A O 1
ATOM 3208 N N . GLU A 1 406 ? -14.744 -2.675 17.745 1.00 82.81 406 GLU A N 1
ATOM 3209 C CA . GLU A 1 406 ? -13.565 -1.931 17.270 1.00 82.81 406 GLU A CA 1
ATOM 3210 C C . GLU A 1 406 ? -13.284 -2.209 15.788 1.00 82.81 406 GLU A C 1
ATOM 3212 O O . GLU A 1 406 ? -13.546 -3.316 15.312 1.00 82.81 406 GLU A O 1
ATOM 3217 N N . PRO A 1 407 ? -12.727 -1.240 15.042 1.00 82.62 407 PRO A N 1
ATOM 3218 C CA . PRO A 1 407 ? -12.202 -1.515 13.713 1.00 82.62 407 PRO A CA 1
ATOM 3219 C C . PRO A 1 407 ? -10.989 -2.444 13.777 1.00 82.62 407 PRO A C 1
ATOM 3221 O O . PRO A 1 407 ? -10.089 -2.272 14.594 1.00 82.62 407 PRO A O 1
ATOM 3224 N N . ASN A 1 408 ? -10.947 -3.397 12.852 1.00 82.19 408 ASN A N 1
ATOM 3225 C CA . ASN A 1 408 ? -9.792 -4.248 12.592 1.00 82.19 408 ASN A CA 1
ATOM 3226 C C . ASN A 1 408 ? -9.081 -3.738 11.321 1.00 82.19 408 ASN A C 1
ATOM 3228 O O . ASN A 1 408 ? -9.700 -3.058 10.509 1.00 82.19 408 ASN A O 1
ATOM 3232 N N . PHE A 1 409 ? -7.806 -4.066 11.120 1.00 82.94 409 PHE A N 1
ATOM 3233 C CA . PHE A 1 409 ? -7.075 -3.825 9.867 1.00 82.94 409 PHE A CA 1
ATOM 3234 C C . PHE A 1 409 ? -7.408 -4.865 8.776 1.00 82.94 409 PHE A C 1
ATOM 3236 O O . PHE A 1 409 ? -7.430 -4.557 7.587 1.00 82.94 409 PHE A O 1
ATOM 3243 N N . VAL A 1 410 ? -7.712 -6.106 9.170 1.00 80.00 410 VAL A N 1
ATOM 3244 C CA . VAL A 1 410 ? -7.901 -7.240 8.246 1.00 80.00 410 VAL A CA 1
ATOM 3245 C C . VAL A 1 410 ? -9.324 -7.307 7.683 1.00 80.00 410 VAL A C 1
ATOM 3247 O O . VAL A 1 410 ? -9.512 -7.607 6.506 1.00 80.00 410 VAL A O 1
ATOM 3250 N N . ILE A 1 411 ? -10.339 -7.039 8.512 1.00 84.81 411 ILE A N 1
ATOM 3251 C CA . ILE A 1 411 ? -11.757 -7.233 8.166 1.00 84.81 411 ILE A CA 1
ATOM 3252 C C . ILE A 1 411 ? -12.590 -5.979 8.423 1.00 84.81 411 ILE A C 1
ATOM 3254 O O . ILE A 1 411 ? -12.451 -5.330 9.457 1.00 84.81 411 ILE A O 1
ATOM 3258 N N . CYS A 1 412 ? -13.502 -5.674 7.497 1.00 84.31 412 CYS A N 1
ATOM 3259 C CA . CYS A 1 412 ? -14.435 -4.558 7.639 1.00 84.31 412 CYS A CA 1
ATOM 3260 C C . CYS A 1 412 ? -15.532 -4.903 8.655 1.00 84.31 412 CYS A C 1
ATOM 3262 O O . CYS A 1 412 ? -16.233 -5.906 8.498 1.00 84.31 412 CYS A O 1
ATOM 3264 N N . GLN A 1 413 ? -15.718 -4.060 9.670 1.00 86.50 413 GLN A N 1
ATOM 3265 C CA . GLN A 1 413 ? -16.691 -4.259 10.746 1.00 86.50 413 GLN A CA 1
ATOM 3266 C C . GLN A 1 413 ? -17.615 -3.046 10.918 1.00 86.50 413 GLN A C 1
ATOM 3268 O O . GLN A 1 413 ? -17.285 -1.924 10.534 1.00 86.50 413 GLN A O 1
ATOM 3273 N N . ASN A 1 414 ? -18.790 -3.268 11.511 1.00 84.62 414 ASN A N 1
ATOM 3274 C CA . ASN A 1 414 ? -19.724 -2.196 11.853 1.00 84.62 414 ASN A CA 1
ATOM 3275 C C . ASN A 1 414 ? -19.318 -1.569 13.195 1.00 84.62 414 ASN A C 1
ATOM 3277 O O . ASN A 1 414 ? -19.729 -2.043 14.257 1.00 84.62 414 ASN A O 1
ATOM 3281 N N . ILE A 1 415 ? -18.473 -0.536 13.133 1.00 85.62 415 ILE A N 1
ATOM 3282 C CA . ILE A 1 415 ? -17.965 0.167 14.315 1.00 85.62 415 ILE A CA 1
ATOM 3283 C C . ILE A 1 415 ? -19.117 0.720 15.160 1.00 85.62 415 ILE A C 1
ATOM 3285 O O . ILE A 1 415 ? -20.032 1.378 14.654 1.00 85.62 415 ILE A O 1
ATOM 3289 N N . ASN A 1 416 ? -19.031 0.510 16.474 1.00 83.75 416 ASN A N 1
ATOM 3290 C CA . ASN A 1 416 ? -20.071 0.920 17.406 1.00 83.75 416 ASN A CA 1
ATOM 3291 C C . ASN A 1 416 ? -19.483 1.294 18.777 1.00 83.75 416 ASN A C 1
ATOM 3293 O O . ASN A 1 416 ? -18.950 0.440 19.492 1.00 83.75 416 ASN A O 1
ATOM 3297 N N . TYR A 1 417 ? -19.630 2.565 19.159 1.00 87.19 417 TYR A N 1
ATOM 3298 C CA . TYR A 1 417 ? -19.232 3.096 20.469 1.00 87.19 417 TYR A CA 1
ATOM 3299 C C . TYR A 1 417 ? -20.432 3.727 21.183 1.00 87.19 417 TYR A C 1
ATOM 3301 O O . TYR A 1 417 ? -21.302 4.328 20.549 1.00 87.19 417 TYR A O 1
ATOM 3309 N N . ILE A 1 418 ? -20.466 3.632 22.513 1.00 86.12 418 ILE A N 1
ATOM 3310 C CA . ILE A 1 418 ? -21.433 4.326 23.372 1.00 86.12 418 ILE A CA 1
ATOM 3311 C C . ILE A 1 418 ? -20.679 5.210 24.364 1.00 86.12 418 ILE A C 1
ATOM 3313 O O . ILE A 1 418 ? -19.852 4.729 25.134 1.00 86.12 418 ILE A O 1
ATOM 3317 N N . PHE A 1 419 ? -21.020 6.492 24.390 1.00 85.56 419 PHE A N 1
ATOM 3318 C CA . PHE A 1 419 ? -20.521 7.476 25.343 1.00 85.56 419 PHE A CA 1
ATOM 3319 C C . PHE A 1 419 ? -21.582 7.734 26.410 1.00 85.56 419 PHE A C 1
ATOM 3321 O O . PHE A 1 419 ? -22.704 8.129 26.087 1.00 85.56 419 PHE A O 1
ATOM 3328 N N . GLN A 1 420 ? -21.227 7.538 27.680 1.00 86.31 420 GLN A N 1
ATOM 3329 C CA . GLN A 1 420 ? -21.992 8.042 28.816 1.00 86.31 420 GLN A CA 1
ATOM 3330 C C . GLN A 1 420 ? -21.366 9.360 29.277 1.00 86.31 420 GLN A C 1
ATOM 3332 O O . GLN A 1 420 ? -20.291 9.366 29.873 1.00 86.31 420 GLN A O 1
ATOM 3337 N N . ILE A 1 421 ? -22.047 10.472 29.015 1.00 85.12 421 ILE A N 1
ATOM 3338 C CA . ILE A 1 421 ? -21.629 11.820 29.412 1.00 85.12 421 ILE A CA 1
ATOM 3339 C C . ILE A 1 421 ? -22.332 12.144 30.727 1.00 85.12 421 ILE A C 1
ATOM 3341 O O . ILE A 1 421 ? -23.548 12.336 30.734 1.00 85.12 421 ILE A O 1
ATOM 3345 N N . ARG A 1 422 ? -21.592 12.182 31.834 1.00 82.19 422 ARG A N 1
ATOM 3346 C CA . ARG A 1 422 ? -22.117 12.447 33.175 1.00 82.19 422 ARG A CA 1
ATOM 3347 C C . ARG A 1 422 ? -21.708 13.834 33.659 1.00 82.19 422 ARG A C 1
ATOM 3349 O O . ARG A 1 422 ? -20.521 14.117 33.775 1.00 82.19 422 ARG A O 1
ATOM 3356 N N . PHE A 1 423 ? -22.679 14.666 34.001 1.00 79.38 423 PHE A N 1
ATOM 3357 C CA . PHE A 1 423 ? -22.455 16.003 34.543 1.00 79.38 423 PHE A CA 1
ATOM 3358 C C . PHE A 1 423 ? -22.240 15.962 36.061 1.00 79.38 423 PHE A C 1
ATOM 3360 O O . PHE A 1 423 ? -22.968 15.294 36.797 1.00 79.38 423 PHE A O 1
ATOM 3367 N N . LEU A 1 424 ? -21.227 16.693 36.526 1.00 76.12 424 LEU A N 1
ATOM 3368 C CA . LEU A 1 424 ? -20.908 16.905 37.940 1.00 76.12 424 LEU A CA 1
ATOM 3369 C C . LEU A 1 424 ? -21.515 18.214 38.471 1.00 76.12 424 LEU A C 1
ATOM 3371 O O . LEU A 1 424 ? -21.762 18.335 39.671 1.00 76.12 424 LEU A O 1
ATOM 3375 N N . GLN A 1 425 ? -21.768 19.178 37.581 1.00 71.00 425 GLN A N 1
ATOM 3376 C CA . GLN A 1 425 ? -22.390 20.471 37.875 1.00 71.00 425 GLN A CA 1
ATOM 3377 C C . GLN A 1 425 ? -23.562 20.752 36.919 1.00 71.00 425 GLN A C 1
ATOM 3379 O O . GLN A 1 425 ? -23.748 20.054 35.924 1.00 71.00 425 GLN A O 1
ATOM 3384 N N . ILE A 1 426 ? -24.397 21.743 37.248 1.00 70.00 426 ILE A N 1
ATOM 3385 C CA . ILE A 1 426 ? -25.552 22.126 36.423 1.00 70.00 426 ILE A CA 1
ATOM 3386 C C . ILE A 1 426 ? -25.108 23.178 35.411 1.00 70.00 426 ILE A C 1
ATOM 3388 O O . ILE A 1 426 ? -24.800 24.302 35.799 1.00 70.00 426 ILE A O 1
ATOM 3392 N N . GLU A 1 427 ? -25.162 22.829 34.128 1.00 73.19 427 GLU A N 1
ATOM 3393 C CA . GLU A 1 427 ? -24.926 23.767 33.032 1.00 73.19 427 GLU A CA 1
ATOM 3394 C C . GLU A 1 427 ? -26.214 24.425 32.530 1.00 73.19 427 GLU A C 1
ATOM 3396 O O . GLU A 1 427 ? -27.297 23.834 32.561 1.00 73.19 427 GLU A O 1
ATOM 3401 N N . THR A 1 428 ? -26.083 25.672 32.069 1.00 68.38 428 THR A N 1
ATOM 3402 C CA . THR A 1 428 ? -27.195 26.491 31.537 1.00 68.38 428 THR A CA 1
ATOM 3403 C C . THR A 1 428 ? -26.973 26.979 30.103 1.00 68.38 428 THR A C 1
ATOM 3405 O O . THR A 1 428 ? -27.889 27.541 29.502 1.00 68.38 428 THR A O 1
ATOM 3408 N N . SER A 1 429 ? -25.781 26.748 29.554 1.00 74.31 429 SER A N 1
ATOM 3409 C CA . SER A 1 429 ? -25.412 26.939 28.150 1.00 74.31 429 SER A CA 1
ATOM 3410 C C . SER A 1 429 ? -25.962 25.821 27.252 1.00 74.31 429 SER A C 1
ATOM 3412 O O . SER A 1 429 ? -26.398 24.769 27.726 1.00 74.31 429 SER A O 1
ATOM 3414 N N . GLU A 1 430 ? -25.949 26.047 25.935 1.00 80.88 430 GLU A N 1
ATOM 3415 C CA . GLU A 1 430 ? -26.243 24.993 24.958 1.00 80.88 430 GLU A CA 1
ATOM 3416 C C . GLU A 1 430 ? -25.137 23.930 24.965 1.00 80.88 430 GLU A C 1
ATOM 3418 O O . GLU A 1 430 ? -23.948 24.245 24.943 1.00 80.88 430 GLU A O 1
ATOM 3423 N N . LEU A 1 431 ? -25.531 22.657 24.982 1.00 85.62 431 LEU A N 1
ATOM 3424 C CA . LEU A 1 431 ? -24.613 21.533 25.141 1.00 85.62 431 LEU A CA 1
ATOM 3425 C C . LEU A 1 431 ? -24.335 20.870 23.787 1.00 85.62 431 LEU A C 1
ATOM 3427 O O . LEU A 1 431 ? -25.178 20.145 23.259 1.00 85.62 431 LEU A O 1
ATOM 3431 N N . TYR A 1 432 ? -23.132 21.062 23.247 1.00 88.50 432 TYR A N 1
ATOM 3432 C CA . TYR A 1 432 ? -22.683 20.403 22.016 1.00 88.50 432 TYR A CA 1
ATOM 3433 C C . TYR A 1 432 ? -21.628 19.340 22.330 1.00 88.50 432 TYR A C 1
ATOM 3435 O O . TYR A 1 432 ? -20.492 19.660 22.677 1.00 88.50 432 TYR A O 1
ATOM 3443 N N . PHE A 1 433 ? -21.994 18.068 22.172 1.00 88.75 433 PHE A N 1
ATOM 3444 C CA . PHE A 1 433 ? -21.065 16.944 22.259 1.00 88.75 433 PHE A CA 1
ATOM 3445 C C . PHE A 1 433 ? -20.312 16.777 20.944 1.00 88.75 433 PHE A C 1
ATOM 3447 O O . PHE A 1 433 ? -20.938 16.654 19.892 1.00 88.75 433 PHE A O 1
ATOM 3454 N N . GLN A 1 434 ? -18.984 16.772 21.006 1.00 89.50 434 GLN A N 1
ATOM 3455 C CA . GLN A 1 434 ? -18.104 16.639 19.858 1.00 89.50 434 GLN A CA 1
ATOM 3456 C C . GLN A 1 434 ? -17.240 15.382 19.976 1.00 89.50 434 GLN A C 1
ATOM 3458 O O . GLN A 1 434 ? -16.628 15.123 21.012 1.00 89.50 434 GLN A O 1
ATOM 3463 N N . VAL A 1 435 ? -17.166 14.624 18.884 1.00 88.62 435 VAL A N 1
ATOM 3464 C CA . VAL A 1 435 ? -16.232 13.506 18.716 1.00 88.62 435 VAL A CA 1
ATOM 3465 C C . VAL A 1 435 ? -15.325 13.814 17.536 1.00 88.62 435 VAL A C 1
ATOM 3467 O O . VAL A 1 435 ? -15.805 14.219 16.476 1.00 88.62 435 VAL A O 1
ATOM 3470 N N . GLN A 1 436 ? -14.026 13.620 17.733 1.00 86.44 436 GLN A N 1
ATOM 3471 C CA . GLN A 1 436 ? -12.997 13.729 16.707 1.00 86.44 436 GLN A CA 1
ATOM 3472 C C . GLN A 1 436 ? -12.126 12.469 16.695 1.00 86.44 436 GLN A C 1
ATOM 3474 O O . GLN A 1 436 ? -11.939 11.857 17.741 1.00 86.44 436 GLN A O 1
ATOM 3479 N N . PHE A 1 437 ? -11.570 12.093 15.548 1.00 84.69 437 PHE A N 1
ATOM 3480 C CA . PHE A 1 437 ? -10.526 11.067 15.442 1.00 84.69 437 PHE A CA 1
ATOM 3481 C C . PHE A 1 437 ? -9.437 11.506 14.455 1.00 84.69 437 PHE A C 1
ATOM 3483 O O . PHE A 1 437 ? -9.656 12.389 13.628 1.00 84.69 437 PHE A O 1
ATOM 3490 N N . GLU A 1 438 ? -8.249 10.915 14.576 1.00 78.38 438 GLU A N 1
ATOM 3491 C CA . GLU A 1 438 ? -7.062 11.255 13.765 1.00 78.38 438 GLU A CA 1
ATOM 3492 C C . GLU A 1 438 ? -6.613 10.107 12.848 1.00 78.38 438 GLU A C 1
ATOM 3494 O O . GLU A 1 438 ? -5.680 10.273 12.072 1.00 78.38 438 GLU A O 1
ATOM 3499 N N . THR A 1 439 ? -7.270 8.947 12.928 1.00 81.56 439 THR A N 1
ATOM 3500 C CA . THR A 1 439 ? -6.926 7.747 12.155 1.00 81.56 439 THR A CA 1
ATOM 3501 C C . THR A 1 439 ? -7.820 7.580 10.933 1.00 81.56 439 THR A C 1
ATOM 3503 O O . THR A 1 439 ? -9.038 7.757 11.006 1.00 81.56 439 THR A O 1
ATOM 3506 N N . SER A 1 440 ? -7.217 7.208 9.805 1.00 83.38 440 SER A N 1
ATOM 3507 C CA . SER A 1 440 ? -7.950 6.859 8.594 1.00 83.38 440 SER A CA 1
ATOM 3508 C C . SER A 1 440 ? -8.692 5.535 8.747 1.00 83.38 440 SER A C 1
ATOM 3510 O O . SER A 1 440 ? -8.127 4.506 9.127 1.00 83.38 440 SER A O 1
ATOM 3512 N N . LEU A 1 441 ? -9.966 5.560 8.372 1.00 85.75 441 LEU A N 1
ATOM 3513 C CA . LEU A 1 441 ? -10.798 4.380 8.193 1.00 85.75 441 LEU A CA 1
ATOM 3514 C C . LEU A 1 441 ? -11.198 4.286 6.728 1.00 85.75 441 LEU A C 1
ATOM 3516 O O . LEU A 1 441 ? -11.593 5.296 6.147 1.00 85.75 441 LEU A O 1
ATOM 3520 N N . ILE A 1 442 ? -11.149 3.078 6.175 1.00 85.38 442 ILE A N 1
ATOM 3521 C CA . ILE A 1 442 ? -11.541 2.771 4.797 1.00 85.38 442 ILE A CA 1
ATOM 3522 C C . ILE A 1 442 ? -12.619 1.686 4.775 1.00 85.38 442 ILE A C 1
ATOM 3524 O O . ILE A 1 442 ? -12.648 0.810 5.642 1.00 85.38 442 ILE A O 1
ATOM 3528 N N . ASP A 1 443 ? -13.524 1.729 3.804 1.00 83.75 443 ASP A N 1
ATOM 3529 C CA . ASP A 1 443 ? -14.513 0.666 3.608 1.00 83.75 443 ASP A CA 1
ATOM 3530 C C . ASP A 1 443 ? -13.953 -0.549 2.839 1.00 83.75 443 ASP A C 1
ATOM 3532 O O . ASP A 1 443 ? -12.756 -0.670 2.561 1.00 83.75 443 ASP A O 1
ATOM 3536 N N . GLN A 1 444 ? -14.842 -1.481 2.495 1.00 80.94 444 GLN A N 1
ATOM 3537 C CA . GLN A 1 444 ? -14.513 -2.678 1.713 1.00 80.94 444 GLN A CA 1
ATOM 3538 C C . GLN A 1 444 ? -14.044 -2.393 0.273 1.00 80.94 444 GLN A C 1
ATOM 3540 O O . GLN A 1 444 ? -13.530 -3.304 -0.373 1.00 80.94 444 GLN A O 1
ATOM 3545 N N . TYR A 1 445 ? -14.217 -1.165 -0.222 1.00 77.69 445 TYR A N 1
ATOM 3546 C CA . TYR A 1 445 ? -13.781 -0.704 -1.540 1.00 77.69 445 TYR A CA 1
ATOM 3547 C C . TYR A 1 445 ? -12.547 0.214 -1.464 1.00 77.69 445 TYR A C 1
ATOM 3549 O O . TYR A 1 445 ? -12.079 0.683 -2.497 1.00 77.69 445 TYR A O 1
ATOM 3557 N N . GLY A 1 446 ? -11.997 0.445 -0.264 1.00 74.00 446 GLY A N 1
ATOM 3558 C CA . GLY A 1 446 ? -10.831 1.307 -0.043 1.00 74.00 446 GLY A CA 1
ATOM 3559 C C . GLY A 1 446 ? -11.165 2.792 0.130 1.00 74.00 446 GLY A C 1
ATOM 3560 O O . GLY A 1 446 ? -10.261 3.620 0.094 1.00 74.00 446 GLY A O 1
ATOM 3561 N N . ILE A 1 447 ? -12.437 3.149 0.321 1.00 79.38 447 ILE A N 1
ATOM 3562 C CA . ILE A 1 447 ? -12.881 4.547 0.354 1.00 79.38 447 ILE A CA 1
ATOM 3563 C C . ILE A 1 447 ? -12.816 5.080 1.778 1.00 79.38 447 ILE A C 1
ATOM 3565 O O . ILE A 1 447 ? -13.405 4.498 2.693 1.00 79.38 447 ILE A O 1
ATOM 3569 N N . GLN A 1 448 ? -12.120 6.202 1.951 1.00 83.31 448 GLN A N 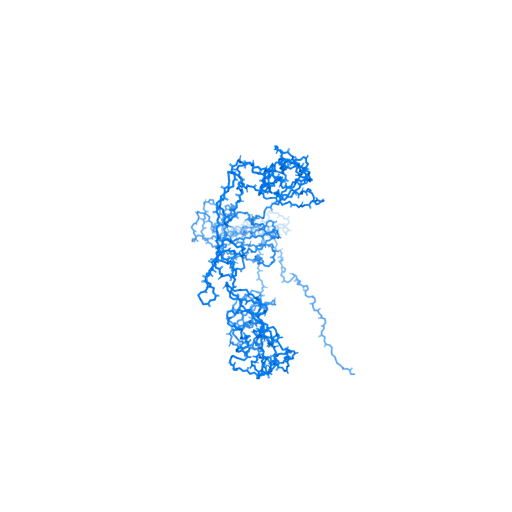1
ATOM 3570 C CA . GLN A 1 448 ? -11.915 6.836 3.248 1.00 83.31 448 GLN A CA 1
ATOM 3571 C C . GLN A 1 448 ? -13.220 7.422 3.822 1.00 83.31 448 GLN A C 1
ATOM 3573 O O . GLN A 1 448 ? -14.072 7.936 3.096 1.00 83.31 448 GLN A O 1
ATOM 3578 N N . VAL A 1 449 ? -13.377 7.357 5.146 1.00 82.00 449 VAL A N 1
ATOM 3579 C CA . VAL A 1 449 ? -14.520 7.945 5.864 1.00 82.00 449 VAL A CA 1
ATOM 3580 C C . VAL A 1 449 ? -14.505 9.473 5.791 1.00 82.00 449 VAL A C 1
ATOM 3582 O O . VAL A 1 449 ? -13.539 10.121 6.191 1.00 82.00 449 VAL A O 1
ATOM 3585 N N . GLU A 1 450 ? -15.619 10.054 5.340 1.00 71.25 450 GLU A N 1
ATOM 3586 C CA . GLU A 1 450 ? -15.808 11.502 5.269 1.00 71.25 450 GLU A CA 1
ATOM 3587 C C . GLU A 1 450 ? -15.928 12.138 6.661 1.00 71.25 450 GLU A C 1
ATOM 3589 O O . GLU A 1 450 ? -16.764 11.733 7.474 1.00 71.25 450 GLU A O 1
ATOM 3594 N N . ASN A 1 451 ? -15.200 13.245 6.842 1.00 64.12 451 ASN A N 1
ATOM 3595 C CA . ASN A 1 451 ? -15.146 14.108 8.027 1.00 64.12 451 ASN A CA 1
ATOM 3596 C C . ASN A 1 451 ? -14.563 13.440 9.283 1.00 64.12 451 ASN A C 1
ATOM 3598 O O . ASN A 1 451 ? -15.000 12.385 9.724 1.00 64.12 451 ASN A O 1
ATOM 3602 N N . SER A 1 452 ? -13.617 14.121 9.932 1.00 68.81 452 SER A N 1
ATOM 3603 C CA . SER A 1 452 ? -12.995 13.672 11.185 1.00 68.81 452 SER A CA 1
ATOM 3604 C C . SER A 1 452 ? -13.639 14.251 12.448 1.00 68.81 452 SER A C 1
ATOM 3606 O O . SER A 1 452 ? -13.219 13.896 13.543 1.00 68.81 452 SER A O 1
ATOM 3608 N N . ILE A 1 453 ? -14.632 15.147 12.329 1.00 78.06 453 ILE A N 1
ATOM 3609 C CA . ILE A 1 453 ? -15.254 15.878 13.449 1.00 78.06 453 ILE A CA 1
ATOM 3610 C C . ILE A 1 453 ? -16.782 15.833 13.340 1.00 78.06 453 ILE A C 1
ATOM 3612 O O . ILE A 1 453 ? -17.357 16.310 12.363 1.00 78.06 453 ILE A O 1
ATOM 3616 N N . PHE A 1 454 ? -17.450 15.360 14.394 1.00 80.75 454 PHE A N 1
ATOM 3617 C CA . PHE A 1 454 ? -18.911 15.269 14.479 1.00 80.75 454 PHE A CA 1
ATOM 3618 C C . PHE A 1 454 ? -19.425 15.988 15.717 1.00 80.75 454 PHE A C 1
ATOM 3620 O O . PHE A 1 454 ? -18.876 15.811 16.802 1.00 80.75 454 PHE A O 1
ATOM 3627 N N . LYS A 1 455 ? -20.500 16.771 15.566 1.00 86.25 455 LYS A N 1
ATOM 3628 C CA . LYS A 1 455 ? -21.152 17.499 16.664 1.00 86.25 455 LYS A CA 1
ATOM 3629 C C . LYS A 1 455 ? -22.607 17.056 16.817 1.00 86.25 455 LYS A C 1
ATOM 3631 O O . LYS A 1 455 ? -23.339 16.982 15.833 1.00 86.25 455 LYS A O 1
ATOM 3636 N N . LEU A 1 456 ? -23.036 16.815 18.052 1.00 87.69 456 LEU A N 1
ATOM 3637 C CA . LEU A 1 456 ? -24.413 16.509 18.431 1.00 87.69 456 LEU A CA 1
ATOM 3638 C C . LEU A 1 456 ? -24.899 17.529 19.463 1.00 87.69 456 LEU A C 1
ATOM 3640 O O . LEU A 1 456 ? -24.335 17.634 20.551 1.00 87.69 456 LEU A O 1
ATOM 3644 N N . HIS A 1 457 ? -25.977 18.243 19.143 1.00 86.38 457 HIS A N 1
ATOM 3645 C CA . HIS A 1 457 ? -26.667 19.098 20.106 1.00 86.38 457 HIS A CA 1
ATOM 3646 C C . HIS A 1 457 ? -27.469 18.237 21.097 1.00 86.38 457 HIS A C 1
ATOM 3648 O O . HIS A 1 457 ? -28.380 17.498 20.707 1.00 86.38 457 HIS A O 1
ATOM 3654 N N . LEU A 1 458 ? -27.127 18.320 22.381 1.00 82.69 458 LEU A N 1
ATOM 3655 C CA . LEU A 1 458 ? -27.821 17.641 23.469 1.00 82.69 458 LEU A CA 1
ATOM 3656 C C . LEU A 1 458 ? -28.993 18.500 23.958 1.00 82.69 458 LEU A C 1
ATOM 3658 O O . LEU A 1 458 ? -28.917 19.722 24.023 1.00 82.69 458 LEU A O 1
ATOM 3662 N N . ARG A 1 459 ? -30.098 17.857 24.343 1.00 74.12 459 ARG A N 1
ATOM 3663 C CA . ARG A 1 459 ? -31.236 18.556 24.963 1.00 74.12 459 ARG A CA 1
ATOM 3664 C C . ARG A 1 459 ? -30.858 19.040 26.359 1.00 74.12 459 ARG A C 1
ATOM 3666 O O . ARG A 1 459 ? -30.207 18.294 27.081 1.00 74.12 459 ARG A O 1
ATOM 3673 N N . ASN A 1 460 ? -31.348 20.207 26.770 1.00 64.81 460 ASN A N 1
ATOM 3674 C CA . ASN A 1 460 ? -31.095 20.769 28.101 1.00 64.81 460 ASN A CA 1
ATOM 3675 C C . ASN A 1 460 ? -31.425 19.775 29.237 1.00 64.81 460 ASN A C 1
ATOM 3677 O O . ASN A 1 460 ? -32.368 18.979 29.150 1.00 64.81 460 ASN A O 1
ATOM 3681 N N . LEU A 1 461 ? -30.642 19.826 30.316 1.00 62.53 461 LEU A N 1
ATOM 3682 C CA . LEU A 1 461 ? -30.785 18.950 31.480 1.00 62.53 461 LEU A CA 1
ATOM 3683 C C . LEU A 1 461 ? -32.124 19.185 32.207 1.00 62.53 461 LEU A C 1
ATOM 3685 O O . LEU A 1 461 ? -32.396 20.284 32.691 1.00 62.53 461 LEU A O 1
ATOM 3689 N N . ILE A 1 462 ? -32.935 18.134 32.374 1.00 56.66 462 ILE A N 1
ATOM 3690 C CA . ILE A 1 462 ? -34.126 18.167 33.242 1.00 56.66 462 ILE A CA 1
ATOM 3691 C C . ILE A 1 462 ? -33.692 17.852 34.684 1.00 56.66 462 ILE A C 1
ATOM 3693 O O . ILE A 1 462 ? -33.907 16.750 35.196 1.00 56.66 462 ILE A O 1
ATOM 3697 N N . VAL A 1 463 ? -33.041 18.814 35.347 1.00 54.72 463 VAL A N 1
ATOM 3698 C CA . VAL A 1 463 ? -32.587 18.646 36.738 1.00 54.72 463 VAL A CA 1
ATOM 3699 C C . VAL A 1 463 ? -33.717 18.963 37.716 1.00 54.72 463 VAL A C 1
ATOM 3701 O O . VAL A 1 463 ? -34.064 20.121 37.944 1.00 54.72 463 VAL A O 1
ATOM 3704 N N . ILE A 1 464 ? -34.257 17.926 38.356 1.00 55.69 464 ILE A N 1
ATOM 3705 C CA . ILE A 1 464 ? -35.108 18.077 39.541 1.00 55.69 464 ILE A CA 1
ATOM 3706 C C . ILE A 1 464 ? -34.198 18.419 40.727 1.00 55.69 464 ILE A C 1
ATOM 3708 O O . ILE A 1 464 ? -33.303 17.642 41.068 1.00 55.69 464 ILE A O 1
ATOM 3712 N N . THR A 1 465 ? -34.411 19.563 41.380 1.00 59.16 465 THR A N 1
ATOM 3713 C CA . THR A 1 465 ? -33.573 19.974 42.520 1.00 59.16 465 THR A CA 1
ATOM 3714 C C . THR A 1 465 ? -33.740 19.018 43.707 1.00 59.16 465 THR A C 1
ATOM 3716 O O . THR A 1 465 ? -34.792 18.402 43.882 1.00 59.16 465 THR A O 1
ATOM 3719 N N . GLN A 1 466 ? -32.740 18.921 44.594 1.00 61.28 466 GLN A N 1
ATOM 3720 C CA . GLN A 1 466 ? -32.855 18.098 45.814 1.00 61.28 466 GLN A CA 1
ATOM 3721 C C . GLN A 1 466 ? -34.088 18.477 46.656 1.00 61.28 466 GLN A C 1
ATOM 3723 O O . GLN A 1 466 ? -34.760 17.614 47.217 1.00 61.28 466 GLN A O 1
ATOM 3728 N N . GLN A 1 467 ? -34.446 19.764 46.681 1.00 67.06 467 GLN A N 1
ATOM 3729 C CA . GLN A 1 467 ? -35.639 20.258 47.365 1.00 67.06 467 GLN A CA 1
ATOM 3730 C C . GLN A 1 467 ? -36.937 19.802 46.677 1.00 67.06 467 GLN A C 1
ATOM 3732 O O . GLN A 1 467 ? -37.864 19.372 47.360 1.00 67.06 467 GLN A O 1
ATOM 3737 N N . GLN A 1 468 ? -36.994 19.805 45.340 1.00 63.81 468 GLN A N 1
ATOM 3738 C CA . GLN A 1 468 ? -38.113 19.225 44.585 1.00 63.81 468 GLN A CA 1
ATOM 3739 C C . GLN A 1 468 ? -38.202 17.700 44.765 1.00 63.81 468 GLN A C 1
ATOM 3741 O O . GLN A 1 468 ? -39.306 17.176 44.904 1.00 63.81 468 GLN A O 1
ATOM 3746 N N . LYS A 1 469 ? -37.070 16.985 44.845 1.00 68.06 469 LYS A N 1
ATOM 3747 C CA . LYS A 1 469 ? -37.026 15.538 45.121 1.00 68.06 469 LYS A CA 1
ATOM 3748 C C . LYS A 1 469 ? -37.611 15.207 46.498 1.00 68.06 469 LYS A C 1
ATOM 3750 O O . LYS A 1 469 ? -38.478 14.340 46.594 1.00 68.06 469 LYS A O 1
ATOM 3755 N N . ILE A 1 470 ? -37.212 15.942 47.540 1.00 73.19 470 ILE A N 1
ATOM 3756 C CA . ILE A 1 470 ? -37.771 15.807 48.897 1.00 73.19 470 ILE A CA 1
ATOM 3757 C C . ILE A 1 470 ? -39.272 16.138 48.905 1.00 73.19 470 ILE A C 1
ATOM 3759 O O . ILE A 1 470 ? -40.055 15.401 49.505 1.00 73.19 470 ILE A O 1
ATOM 3763 N N . SER A 1 471 ? -39.698 17.205 48.221 1.00 70.31 471 SER A N 1
ATOM 3764 C CA . SER A 1 471 ? -41.121 17.553 48.106 1.00 70.31 471 SER A CA 1
ATOM 3765 C C . SER A 1 471 ? -41.927 16.472 47.382 1.00 70.31 471 SER A C 1
ATOM 3767 O O . SER A 1 471 ? -42.999 16.104 47.853 1.00 70.31 471 SER A O 1
ATOM 3769 N N . SER A 1 472 ? -41.398 15.897 46.298 1.00 70.31 472 SER A N 1
ATOM 3770 C CA . SER A 1 472 ? -42.030 14.791 45.568 1.00 70.31 472 SER A CA 1
ATOM 3771 C C . SER A 1 472 ? -42.154 13.530 46.426 1.00 70.31 472 SER A C 1
ATOM 3773 O O . SER A 1 472 ? -43.198 12.882 46.403 1.00 70.31 472 SER A O 1
ATOM 3775 N N . GLN A 1 473 ? -41.126 13.185 47.207 1.00 74.25 473 GLN A N 1
ATOM 3776 C CA . GLN A 1 473 ? -41.177 12.049 48.134 1.00 74.25 473 GLN A CA 1
ATOM 3777 C C . GLN A 1 473 ? -42.228 12.266 49.231 1.00 74.25 473 GLN A C 1
ATOM 3779 O O . GLN A 1 473 ? -43.049 11.383 49.467 1.00 74.25 473 GLN A O 1
ATOM 3784 N N . LYS A 1 474 ? -42.273 13.460 49.838 1.00 77.88 474 LYS A N 1
ATOM 3785 C CA . LYS A 1 474 ? -43.310 13.821 50.821 1.00 77.88 474 LYS A CA 1
ATOM 3786 C C . LYS A 1 474 ? -44.718 13.775 50.221 1.00 77.88 474 LYS A C 1
ATOM 3788 O O . LYS A 1 474 ? -45.631 13.286 50.879 1.00 77.88 474 LYS A O 1
ATOM 3793 N N . MET A 1 475 ? -44.886 14.230 48.978 1.00 76.19 475 MET A N 1
ATOM 3794 C CA . MET A 1 475 ? -46.168 14.192 48.267 1.00 76.19 475 MET A CA 1
ATOM 3795 C C . MET A 1 475 ? -46.617 12.758 47.944 1.00 76.19 475 MET A C 1
ATOM 3797 O O . MET A 1 475 ? -47.799 12.452 48.073 1.00 76.19 475 MET A O 1
ATOM 3801 N N . SER A 1 476 ? -45.683 11.863 47.595 1.00 72.81 476 SER A N 1
ATOM 3802 C CA . SER A 1 476 ? -45.959 10.429 47.403 1.00 72.81 476 SER A CA 1
ATOM 3803 C C . SER A 1 476 ? -46.475 9.785 48.695 1.00 72.81 476 SER A C 1
ATOM 3805 O O . SER A 1 476 ? -47.551 9.183 48.702 1.00 72.81 476 SER A O 1
ATOM 3807 N N . SER A 1 477 ? -45.781 10.004 49.820 1.00 73.31 477 SER A N 1
ATOM 3808 C CA . SER A 1 477 ? -46.234 9.517 51.130 1.00 73.31 477 SER A CA 1
ATOM 3809 C C . SER A 1 477 ? -47.595 10.100 51.521 1.00 73.31 477 SER A C 1
ATOM 3811 O O . SER A 1 477 ? -48.470 9.362 51.966 1.00 73.31 477 SER A O 1
ATOM 3813 N N . PHE A 1 478 ? -47.812 11.404 51.313 1.00 81.75 478 PHE A N 1
ATOM 3814 C CA . PHE A 1 478 ? -49.097 12.057 51.583 1.00 81.75 478 PHE A CA 1
ATOM 3815 C C . PHE A 1 478 ? -50.244 11.455 50.757 1.00 81.75 478 PHE A C 1
ATOM 3817 O O . PHE A 1 478 ? -51.312 11.186 51.303 1.00 81.75 478 PHE A O 1
ATOM 3824 N N . ASN A 1 479 ? -50.018 11.171 49.471 1.00 77.31 479 ASN A N 1
ATOM 3825 C CA . ASN A 1 479 ? -51.008 10.521 48.612 1.00 77.31 479 ASN A CA 1
ATOM 3826 C 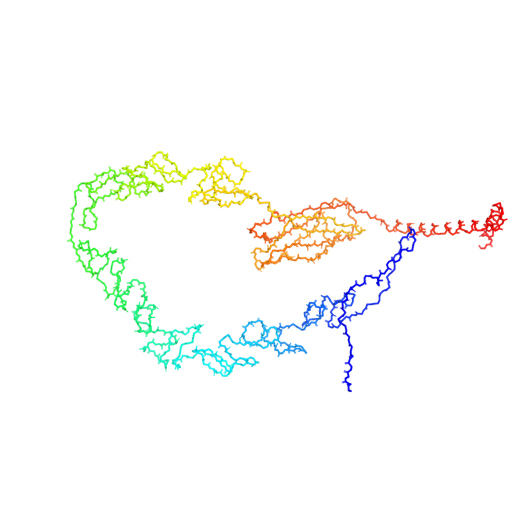C . ASN A 1 479 ? -51.370 9.109 49.114 1.00 77.31 479 ASN A C 1
ATOM 3828 O O . ASN A 1 479 ? -52.542 8.737 49.121 1.00 77.31 479 ASN A O 1
ATOM 3832 N N . MET A 1 480 ? -50.390 8.341 49.602 1.00 78.62 480 MET A N 1
ATOM 3833 C CA . MET A 1 480 ? -50.644 7.025 50.199 1.00 78.62 480 MET A CA 1
ATOM 3834 C C . MET A 1 480 ? -51.494 7.125 51.479 1.00 78.62 480 MET A C 1
ATOM 3836 O O . MET A 1 480 ? -52.468 6.386 51.617 1.00 78.62 480 MET A O 1
ATOM 3840 N N . TYR A 1 481 ? -51.214 8.090 52.364 1.00 83.00 481 TYR A N 1
ATOM 3841 C CA . TYR A 1 481 ? -52.057 8.341 53.541 1.00 83.00 481 TYR A CA 1
ATOM 3842 C C . TYR A 1 481 ? -53.473 8.815 53.175 1.00 83.00 481 TYR A C 1
ATOM 3844 O O . TYR A 1 481 ? -54.434 8.367 53.798 1.00 83.00 481 TYR A O 1
ATOM 3852 N N . MET A 1 482 ? -53.630 9.650 52.142 1.00 80.69 482 MET A N 1
ATOM 3853 C CA . MET A 1 482 ? -54.945 10.061 51.627 1.00 80.69 482 MET A CA 1
ATOM 3854 C C . MET A 1 482 ? -55.756 8.871 51.097 1.00 80.69 482 MET A C 1
ATOM 3856 O O . MET A 1 482 ? -56.939 8.750 51.410 1.00 80.69 482 MET A O 1
ATOM 3860 N N . LEU A 1 483 ? -55.131 7.962 50.342 1.00 81.00 483 LEU A N 1
ATOM 3861 C CA . LEU A 1 483 ? -55.788 6.746 49.847 1.00 81.00 483 LEU A CA 1
ATOM 3862 C C . LEU A 1 483 ? -56.217 5.818 50.992 1.00 81.00 483 LEU A C 1
ATOM 3864 O O . LEU A 1 483 ? -57.333 5.303 50.966 1.00 81.00 483 LEU A O 1
ATOM 3868 N N . ILE A 1 484 ? -55.379 5.651 52.020 1.00 84.19 484 ILE A N 1
ATOM 3869 C CA . ILE A 1 484 ? -55.736 4.895 53.231 1.00 84.19 484 ILE A CA 1
ATOM 3870 C C . ILE A 1 484 ? -56.896 5.575 53.974 1.00 84.19 484 ILE A C 1
ATOM 3872 O O . ILE A 1 484 ? -57.847 4.897 54.355 1.00 84.19 484 ILE A O 1
ATOM 3876 N N . GLY A 1 485 ? -56.874 6.902 54.128 1.00 80.56 485 GLY A N 1
ATOM 3877 C CA . GLY A 1 485 ? -57.959 7.659 54.760 1.00 80.56 485 GLY A CA 1
ATOM 3878 C C . GLY A 1 485 ? -59.301 7.498 54.038 1.00 80.56 485 GLY A C 1
ATOM 3879 O O . GLY A 1 485 ? -60.320 7.260 54.683 1.00 80.56 485 GLY A O 1
ATOM 3880 N N . LEU A 1 486 ? -59.298 7.544 52.702 1.00 82.62 486 LEU A N 1
ATOM 3881 C CA . LEU A 1 486 ? -60.487 7.316 51.870 1.00 82.62 486 LEU A CA 1
ATOM 3882 C C . LEU A 1 486 ? -60.964 5.851 51.895 1.00 82.62 486 LEU A C 1
ATOM 3884 O O . LEU A 1 486 ? -62.168 5.591 51.846 1.00 82.62 486 LEU A O 1
ATOM 3888 N N . ALA A 1 487 ? -60.050 4.884 52.005 1.00 80.12 487 ALA A N 1
ATOM 3889 C CA . ALA A 1 487 ? -60.399 3.473 52.183 1.00 80.12 487 ALA A CA 1
ATOM 3890 C C . ALA A 1 487 ? -61.031 3.209 53.563 1.00 80.12 487 ALA A C 1
ATOM 3892 O O . ALA A 1 487 ? -62.018 2.485 53.664 1.00 80.12 487 ALA A O 1
ATOM 3893 N N . ILE A 1 488 ? -60.510 3.836 54.623 1.00 82.31 488 ILE A N 1
ATOM 3894 C CA . ILE A 1 488 ? -61.064 3.728 55.979 1.00 82.31 488 ILE A CA 1
ATOM 3895 C C . ILE A 1 488 ? -62.437 4.404 56.057 1.00 82.31 488 ILE A C 1
ATOM 3897 O O . ILE A 1 488 ? -63.373 3.792 56.568 1.00 82.31 488 ILE A O 1
ATOM 3901 N N . SER A 1 489 ? -62.603 5.617 55.518 1.00 75.88 489 SER A N 1
ATOM 3902 C CA . SER A 1 489 ? -63.904 6.301 55.549 1.00 75.88 489 SER A CA 1
ATOM 3903 C C . SER A 1 489 ? -64.964 5.556 54.735 1.00 75.88 489 SER A C 1
ATOM 3905 O O . SER A 1 489 ? -66.065 5.336 55.232 1.00 75.88 489 SER A O 1
ATOM 3907 N N . SER A 1 490 ? -64.636 5.062 53.536 1.00 79.12 490 SER A N 1
ATOM 3908 C CA . SER A 1 490 ? -65.566 4.230 52.756 1.00 79.12 490 SER A CA 1
ATOM 3909 C C . SER A 1 490 ? -65.920 2.906 53.449 1.00 79.12 490 SER A C 1
ATOM 3911 O O . SER A 1 490 ? -67.073 2.483 53.374 1.00 79.12 490 SER A O 1
ATOM 3913 N N . PHE A 1 491 ? -64.992 2.290 54.190 1.00 80.56 491 PHE A N 1
ATOM 3914 C CA . PHE A 1 491 ? -65.276 1.107 55.009 1.00 80.56 491 PHE A CA 1
ATOM 3915 C C . PHE A 1 491 ? -66.175 1.416 56.220 1.00 80.56 491 PHE A C 1
ATOM 3917 O O . PHE A 1 491 ? -67.088 0.646 56.511 1.00 80.56 491 PHE A O 1
ATOM 3924 N N . ILE A 1 492 ? -65.983 2.560 56.889 1.00 75.31 492 ILE A N 1
ATOM 3925 C CA . ILE A 1 492 ? -66.865 3.017 57.978 1.00 75.31 492 ILE A CA 1
ATOM 3926 C C . ILE A 1 492 ? -68.278 3.285 57.444 1.00 75.31 492 ILE A C 1
ATOM 3928 O O . ILE A 1 492 ? -69.238 2.786 58.022 1.00 75.31 492 ILE A O 1
ATOM 3932 N N . ILE A 1 493 ? -68.411 3.983 56.310 1.00 77.56 493 ILE A N 1
ATOM 3933 C CA . ILE A 1 493 ? -69.705 4.253 55.652 1.00 77.56 493 ILE A CA 1
ATOM 3934 C C . ILE A 1 493 ? -70.414 2.946 55.250 1.00 77.56 493 ILE A C 1
ATOM 3936 O O . ILE A 1 493 ? -71.636 2.843 55.367 1.00 77.56 493 ILE A O 1
ATOM 3940 N N . LEU A 1 494 ? -69.662 1.933 54.804 1.00 79.75 494 LEU A N 1
ATOM 3941 C CA . LEU A 1 494 ? -70.197 0.606 54.479 1.00 79.75 494 LEU A CA 1
ATOM 3942 C C . LEU A 1 494 ? -70.739 -0.125 55.721 1.00 79.75 494 LEU A C 1
ATOM 3944 O O . LEU A 1 494 ? -71.743 -0.828 55.618 1.00 79.75 494 LEU A O 1
ATOM 3948 N N . LEU A 1 495 ? -70.084 0.029 56.877 1.00 79.12 495 LEU A N 1
ATOM 3949 C CA . LEU A 1 495 ? -70.471 -0.621 58.133 1.00 79.12 495 LEU A CA 1
ATOM 3950 C C . LEU A 1 495 ? -71.600 0.102 58.880 1.00 79.12 495 LEU A C 1
ATOM 3952 O O . LEU A 1 495 ? -72.456 -0.573 59.449 1.00 79.12 495 LEU A O 1
ATOM 3956 N N . SER A 1 496 ? -71.622 1.439 58.886 1.00 77.62 496 SER A N 1
ATOM 3957 C CA . SER A 1 496 ? -72.704 2.220 59.507 1.00 77.62 496 SER A CA 1
ATOM 3958 C C . SER A 1 496 ? -73.987 2.202 58.673 1.00 77.62 496 SER A C 1
ATOM 3960 O O . SER A 1 496 ? -75.085 2.356 59.203 1.00 77.62 496 SER A O 1
ATOM 3962 N N . GLY A 1 497 ? -73.869 2.058 57.348 1.00 77.50 497 GLY A N 1
ATOM 3963 C CA . GLY A 1 497 ? -74.988 2.203 56.413 1.00 77.50 497 GLY A CA 1
ATOM 3964 C C . GLY A 1 497 ? -75.511 3.642 56.284 1.00 77.50 497 GLY A C 1
ATOM 3965 O O . GLY A 1 497 ? -76.447 3.883 55.521 1.00 77.50 497 GLY A O 1
ATOM 3966 N N . ASN A 1 498 ? -74.906 4.600 56.992 1.00 77.75 498 ASN A N 1
ATOM 3967 C CA . ASN A 1 498 ? -75.255 6.015 56.972 1.00 77.75 498 ASN A CA 1
ATOM 3968 C C . ASN A 1 498 ? -73.976 6.877 56.915 1.00 77.75 498 ASN A C 1
ATOM 3970 O O . ASN A 1 498 ? -73.163 6.823 57.844 1.00 77.75 498 ASN A O 1
ATOM 3974 N N . PRO A 1 499 ? -73.777 7.700 55.865 1.00 73.44 499 PRO A N 1
ATOM 3975 C CA . PRO A 1 499 ? -72.567 8.503 55.725 1.00 73.44 499 PRO A CA 1
ATOM 3976 C C . PRO A 1 499 ? -72.412 9.617 56.770 1.00 73.44 499 PRO A C 1
ATOM 3978 O O . PRO A 1 499 ? -71.292 10.094 56.947 1.00 73.44 499 PRO A O 1
ATOM 3981 N N . THR A 1 500 ? -73.472 10.033 57.478 1.00 77.19 500 THR A N 1
ATOM 3982 C CA . THR A 1 500 ? -73.353 11.102 58.492 1.00 77.19 500 THR A CA 1
ATOM 3983 C C . THR A 1 500 ? -72.579 10.652 59.730 1.00 77.19 500 THR A C 1
ATOM 3985 O O . THR A 1 500 ? -71.763 11.413 60.236 1.00 77.19 500 THR A O 1
ATOM 3988 N N . GLU A 1 501 ? -72.740 9.398 60.165 1.00 71.44 501 GLU A N 1
ATOM 3989 C CA . GLU A 1 501 ? -72.012 8.853 61.324 1.00 71.44 501 GLU A CA 1
ATOM 3990 C C . GLU A 1 501 ? -70.495 8.792 61.080 1.00 71.44 501 GLU A C 1
ATOM 3992 O O . GLU A 1 501 ? -69.707 8.963 62.005 1.00 71.44 501 GLU A O 1
ATOM 3997 N N . CYS A 1 502 ? -70.059 8.619 59.826 1.00 71.88 502 CYS A N 1
ATOM 3998 C CA . CYS A 1 502 ? -68.635 8.676 59.490 1.00 71.88 502 CYS A CA 1
ATOM 3999 C C . CYS A 1 502 ? -68.045 10.080 59.699 1.00 71.88 502 CYS A C 1
ATOM 4001 O O . CYS A 1 502 ? -66.874 10.188 60.057 1.00 71.88 502 CYS A O 1
ATOM 4003 N N . LEU A 1 503 ? -68.827 11.142 59.477 1.00 73.56 503 LEU A N 1
ATOM 4004 C CA . LEU A 1 503 ? -68.390 12.517 59.730 1.00 73.56 503 LEU A CA 1
ATOM 4005 C C . LEU A 1 503 ? -68.338 12.798 61.236 1.00 73.56 503 LEU A C 1
ATOM 4007 O O . LEU A 1 503 ? -67.323 13.286 61.712 1.00 73.56 503 LEU A O 1
ATOM 4011 N N . GLU A 1 504 ? -69.352 12.378 61.997 1.00 77.00 504 GLU A N 1
ATOM 4012 C CA . GLU A 1 504 ? -69.367 12.526 63.463 1.00 77.00 504 GLU A CA 1
ATOM 4013 C C . GLU A 1 504 ? -68.212 11.766 64.147 1.00 77.00 504 GLU A C 1
ATOM 4015 O O . GLU A 1 504 ? -67.609 12.268 65.097 1.00 77.00 504 GLU A O 1
ATOM 4020 N N . ILE A 1 505 ? -67.840 10.582 63.641 1.00 72.50 505 ILE A N 1
ATOM 4021 C CA . ILE A 1 505 ? -66.663 9.832 64.115 1.00 72.50 505 ILE A CA 1
ATOM 4022 C C . ILE A 1 505 ? -65.355 10.558 63.764 1.00 72.50 505 ILE A C 1
ATOM 4024 O O . ILE A 1 505 ? -64.431 10.569 64.578 1.00 72.50 505 ILE A O 1
ATOM 4028 N N . LEU A 1 506 ? -65.253 11.164 62.576 1.00 70.81 506 LEU A N 1
ATOM 4029 C CA . LEU A 1 506 ? -64.071 11.936 62.176 1.00 70.81 506 LEU A CA 1
ATOM 4030 C C . LEU A 1 506 ? -63.919 13.215 63.010 1.00 70.81 506 LEU A C 1
ATOM 4032 O O . LEU A 1 506 ? -62.815 13.480 63.481 1.00 70.81 506 LEU A O 1
ATOM 4036 N N . ASP A 1 507 ? -65.010 13.939 63.266 1.00 75.31 507 ASP A N 1
ATOM 4037 C CA . ASP A 1 507 ? -65.024 15.121 64.136 1.00 75.31 507 ASP A CA 1
ATOM 4038 C C . ASP A 1 507 ? -64.605 14.749 65.572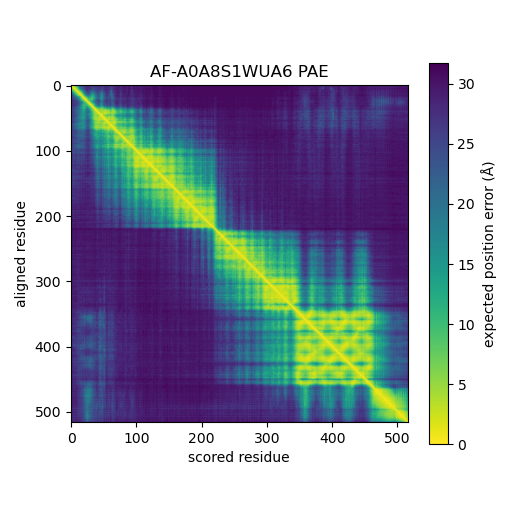 1.00 75.31 507 ASP A C 1
ATOM 4040 O O . ASP A 1 507 ? -63.730 15.391 66.153 1.00 75.31 507 ASP A O 1
ATOM 4044 N N . ALA A 1 508 ? -65.125 13.644 66.124 1.00 73.50 508 ALA A N 1
ATOM 4045 C CA . ALA A 1 508 ? -64.743 13.160 67.455 1.00 73.50 508 ALA A CA 1
ATOM 4046 C C . ALA A 1 508 ? -63.268 12.711 67.548 1.00 73.50 508 ALA A C 1
ATOM 4048 O O . ALA A 1 508 ? -62.616 12.919 68.575 1.00 73.50 508 ALA A O 1
ATOM 4049 N N . LEU A 1 509 ? -62.720 12.106 66.487 1.00 70.38 509 LEU A N 1
ATOM 4050 C CA . LEU A 1 509 ? -61.294 11.761 66.404 1.00 70.38 509 LEU A CA 1
ATOM 4051 C C . LEU A 1 509 ? -60.412 13.009 66.259 1.00 70.38 509 LEU A C 1
ATOM 4053 O O . LEU A 1 509 ? -59.324 13.055 66.838 1.00 70.38 509 LEU A O 1
ATOM 4057 N N . GLN A 1 510 ? -60.878 14.022 65.526 1.00 69.94 510 GLN A N 1
ATOM 4058 C CA . GLN A 1 510 ? -60.194 15.304 65.398 1.00 69.94 510 GLN A CA 1
ATOM 4059 C C . GLN A 1 510 ? -60.156 16.043 66.743 1.00 69.94 510 GLN A C 1
ATOM 4061 O O . GLN A 1 510 ? -59.071 16.449 67.163 1.00 69.94 510 GLN A O 1
ATOM 4066 N N . ASP A 1 511 ? -61.274 16.129 67.466 1.00 70.38 511 ASP A N 1
ATOM 4067 C CA . ASP A 1 511 ? -61.315 16.698 68.819 1.00 70.38 511 ASP A CA 1
ATOM 4068 C C . ASP A 1 511 ? -60.406 15.927 69.789 1.00 70.38 511 ASP A C 1
ATOM 4070 O O . ASP A 1 511 ? -59.634 16.534 70.533 1.00 70.38 511 ASP A O 1
ATOM 4074 N N . GLY A 1 512 ? -60.405 14.590 69.727 1.00 58.28 512 GLY A N 1
ATOM 4075 C CA . GLY A 1 512 ? -59.497 13.753 70.518 1.00 58.28 512 GLY A CA 1
ATOM 4076 C C . GLY A 1 512 ? -58.004 14.021 70.263 1.00 58.28 512 GLY A C 1
ATOM 4077 O O . GLY A 1 512 ? -57.196 13.866 71.180 1.00 58.28 512 GLY A O 1
ATOM 4078 N N . SER A 1 513 ? -57.633 14.477 69.060 1.00 60.41 513 SER A N 1
ATOM 4079 C CA . SER A 1 513 ? -56.245 14.812 68.698 1.00 60.41 513 SER A CA 1
ATOM 4080 C C . SER A 1 513 ? -55.728 16.123 69.307 1.00 60.41 513 SER A C 1
ATOM 4082 O O . SER A 1 513 ? -54.519 16.329 69.352 1.00 60.41 513 SER A O 1
ATOM 4084 N N . TYR A 1 514 ? -56.610 16.986 69.827 1.00 54.44 514 TYR A N 1
ATOM 4085 C CA . TYR A 1 514 ? -56.219 18.211 70.538 1.00 54.44 514 TYR A CA 1
ATOM 4086 C C . TYR A 1 514 ? -55.968 17.996 72.043 1.00 54.44 514 TYR A C 1
ATOM 4088 O O . TYR A 1 514 ? -55.518 18.922 72.719 1.00 54.44 514 TYR A O 1
ATOM 4096 N N . PHE A 1 515 ? -56.256 16.802 72.578 1.00 53.84 515 PHE A N 1
ATOM 4097 C CA . PHE A 1 515 ? -56.140 16.481 74.009 1.00 53.84 515 PHE A CA 1
ATOM 4098 C C . PHE A 1 515 ? -54.960 15.554 74.371 1.00 53.84 515 PHE A C 1
ATOM 4100 O O . PHE A 1 515 ? -54.845 15.174 75.540 1.00 53.84 515 PHE A O 1
ATOM 4107 N N . PHE A 1 516 ? -54.086 15.215 73.415 1.00 48.94 516 PHE A N 1
ATOM 4108 C CA . PHE A 1 516 ? -52.897 14.366 73.601 1.00 48.94 516 PHE A CA 1
ATOM 4109 C C . PHE A 1 516 ? -51.608 15.028 73.094 1.00 48.94 516 PHE A C 1
ATOM 4111 O O . PHE A 1 516 ? -51.662 15.690 72.036 1.00 48.94 516 PHE A O 1
#

Radius of gyration: 44.65 Å; Cα contacts (8 Å, |Δi|>4): 983; chains: 1; bounding box: 121×83×124 Å

Foldseek 3Di:
DDDDDDDDDDPPPVPPPVPDPDADDDDGDDDDDDDADDDPQAPDDDRNAGDHGPPQWDQDPRRDTDGDALCQDDDPPACDHDNDADAAPADHPSAGHHHPQAPDDDRHFGDDGHFQWDQDPRHTHRDALCQGHDPPDPAQDHDNDADPPPAAHPRAGPADPQADDAHPVSQGPHGHPQWDRDVSDTAGDAQCQDDDPPRAQDHPNHQDPAQAAHPRHGHDDDDDDPQFDCDSNDTHHDALPQDQDPPALDHPNDADAAQAAHPRDGHHAPQAPDDDNNFRPHGHPQFDDDPRHTDGAALCQFQDPPAPFHANDADPPQQAHNRRDGDPQKDWDDDPNGHTHIDRHDAKEKDWDFDDDDQQKTKIKIWIPAFKAFPDQPDFFVVQKDKDKPPDDPVQKDKDKDWDDGHHHPDTGTGMIMIIIGGPDADDDWTKIKIFGDTWIAHPVRGTYPDRMDIDTDDHRPHQDPVNVVVVVVVVVVVVVVVVVVVVLVVVCVVVVHSVVSVVVVVVVVVVVVVD

InterPro domains:
  IPR006212 Furin-like repeat [SM00261] (95-134)
  IPR006212 Furin-like repeat [SM00261] (149-196)
  IPR006212 Furin-like repeat [SM00261] (247-304)
  IPR011936 Myxococcus cysteine-rich repeat [PF13948] (50-95)
  IPR011936 Myxococcus cysteine-rich repeat [PF13948] (110-156)
  IPR011936 Myxococcus cysteine-rich repeat [PF13948] (172-217)
  IPR011936 Myxococcus cysteine-rich repeat [PF13948] (224-264)
  IPR011936 Myxococcus cysteine-rich repeat [PF13948] (280-324)
  IPR011936 Myxococcus cysteine-rich repeat [TIGR02232] (68-101)
  IPR011936 Myxococcus cysteine-rich repeat [TIGR02232] (127-163)
  IPR011936 Myxococcus cysteine-rich repeat [TIGR02232] (190-215)
  IPR011936 Myxococcus cysteine-rich repeat [TIGR02232] (238-272)
  IPR011936 Myxococcus cysteine-rich repeat [TIGR02232] (297-332)

pLDDT: mean 72.91, std 13.62, range [23.02, 89.5]

Mean predicted aligned error: 22.72 Å

Sequence (516 aa):
MQNVIINADPYLEYDFDKCKFENYGIFAYQYNLCQINKPDNCKVSFVNICQICYDNYELSQNNLCIPQCGNGIIQEYEICDDVNSLQFDGCYQCQNSCQVECLQCNNTQCFKCIEGWNLINFKCIAECGDGLVALNSQEQCDDQNDESNDGCYECKFECDLNCLFCNHNLDCLQCQNHFHVQNLVCIPVCGDGIIIEGFEQCDDGNIIENDGCHQCQFSSKNICEHGYYFIDLYCQSICGDTIIASNEQCDDGDELPFDGCYNCEFSCSQNCFDCVDGKCLKCENGYQIMNGLCIDICGNGYKSGQEECDDNNQISRDGCSDVCEIEINWTCSRINFQTSSCFYIKPPHFSLILLNQIYDSYYVQLKISSNVKLEDSQSNFTQSLKAHLNDIDPSHYIIYQKVLVEPNFVICQNINYIFQIRFLQIETSELYFQVQFETSLIDQYGIQVENSIFKLHLRNLIVITQQQKISSQKMSSFNMYMLIGLAISSFIILLSGNPTECLEILDALQDGSYFF

Solvent-accessible surface area (backbone atoms only — not comparable to full-atom values): 30137 Å² total; per-residue (Å²): 133,86,80,84,90,86,80,80,85,77,81,73,73,81,70,73,74,86,67,70,82,76,83,72,63,100,68,84,79,88,84,91,90,80,90,74,57,82,49,76,68,42,66,39,68,57,89,53,37,42,79,37,43,38,93,72,36,40,78,41,98,86,42,43,58,41,76,49,73,27,74,61,70,79,51,103,86,46,79,41,48,76,54,48,72,54,82,37,80,40,29,36,94,31,35,71,20,45,50,86,57,39,77,38,70,59,85,47,32,35,79,38,44,45,79,35,35,46,75,53,98,37,37,69,43,76,59,75,26,73,61,45,56,25,72,93,58,86,51,72,35,46,77,50,44,74,60,80,94,84,45,32,35,94,23,33,66,56,46,53,86,60,38,73,41,47,49,100,83,49,38,31,77,36,38,37,90,71,32,40,64,56,94,44,38,58,42,72,46,71,23,73,53,70,68,46,88,92,80,45,79,38,43,74,48,41,71,52,83,59,43,45,23,35,95,29,36,79,46,80,74,82,86,60,58,92,63,30,46,74,52,75,52,40,68,41,65,64,69,24,72,63,58,70,34,98,90,40,76,36,50,82,50,50,73,55,81,33,76,31,25,33,93,24,35,65,19,43,19,68,62,48,70,37,71,56,96,23,29,33,80,34,46,39,95,45,39,45,72,55,101,35,35,43,38,76,53,61,22,73,33,34,44,44,98,84,41,73,25,10,64,48,44,65,60,64,88,64,27,34,30,61,80,9,42,66,32,92,57,36,50,70,45,75,43,95,89,29,24,27,49,45,44,82,48,82,65,38,37,74,46,77,42,82,74,51,76,56,75,55,34,37,35,35,35,41,38,50,78,51,45,26,15,36,72,48,85,87,62,56,60,80,79,40,48,49,74,50,58,57,100,53,67,73,88,38,45,49,77,47,80,45,81,77,37,74,68,34,58,89,49,63,33,70,39,32,39,37,37,39,43,34,50,76,56,91,80,86,72,85,46,36,42,33,42,34,49,78,67,66,38,20,35,90,86,66,48,57,53,52,75,55,70,49,78,39,81,51,78,82,75,74,72,76,48,74,67,54,51,53,50,51,54,52,49,51,55,50,51,53,52,50,52,50,52,53,52,50,49,53,51,44,25,67,72,66,73,40,67,65,60,46,50,56,53,49,53,53,52,54,59,53,58,76,77,110

Secondary structure (DSSP, 8-state):
---------------GGGG-----SSS----------PPTTEEEEETTEEEEEPTTEEE-TTS-EEE-TTSS---TT-S---SS--SSSSEETTEE---TTEEEEETTEEEEEPTT-EEETTEEE--TTSS---TTSS-----S---SSSSEETTEE-PPTTEEEE-TT--EEEEPTTEEEETTEEEE-TTSS---TTT-S---SS--SSSSEETTEE-------TT-EEETTEEE--TTSS---TT-S---SS--TTSSEETTEE---TTEEEEETTEEEEEPTTEEEETTEEEE-TTSS---SS-S---SS--TTSSB-TTSPBPTTEEEEEETTTEEEEEE-PPPBEEEEEEEEETTEEEEEEEESS-EEES-TT--HHHH-EEEEETS-GGGEEEEEEEEEPPPSSS-B--EEEEEEEESS---S-EEEEEE--S-EEETTSPBPB-SEEEEEEPPP----HHHHHHHHHHHHHHHHHHHHHHHHHHHHHHHS-HHHHHHHHHHHHHHHT--

Organism: Paramecium octaurelia (NCBI:txid43137)